Protein AF-A0A0C5E669-F1 (afdb_monomer)

pLDDT: mean 80.04, std 17.08, range [26.83, 98.75]

Structure (mmCIF, N/CA/C/O backbone):
data_AF-A0A0C5E669-F1
#
_entry.id   AF-A0A0C5E669-F1
#
loop_
_atom_site.group_PDB
_atom_site.id
_atom_site.type_symbol
_atom_site.label_atom_id
_atom_site.label_alt_id
_atom_site.label_comp_id
_atom_site.label_asym_id
_atom_site.label_entity_id
_atom_site.label_seq_id
_atom_site.pdbx_PDB_ins_code
_atom_site.Cartn_x
_atom_site.Cartn_y
_atom_site.Cartn_z
_atom_site.occupancy
_atom_site.B_iso_or_equiv
_atom_site.auth_seq_id
_atom_site.auth_comp_id
_atom_site.auth_asym_id
_atom_site.auth_atom_id
_atom_site.pdbx_PDB_model_num
ATOM 1 N N . MET A 1 1 ? -24.760 19.602 0.038 1.00 27.58 1 MET A N 1
ATOM 2 C CA . MET A 1 1 ? -24.684 18.966 -1.291 1.00 27.58 1 MET A CA 1
ATOM 3 C C . MET A 1 1 ? -23.968 17.642 -1.121 1.00 27.58 1 MET A C 1
ATOM 5 O O . MET A 1 1 ? -22.800 17.639 -0.756 1.00 27.58 1 MET A O 1
ATOM 9 N N . THR A 1 2 ? -24.683 16.532 -1.253 1.00 30.62 2 THR A N 1
ATOM 10 C CA . THR A 1 2 ? -24.094 15.204 -1.442 1.00 30.62 2 THR A CA 1
ATOM 11 C C . THR A 1 2 ? -23.519 15.177 -2.854 1.00 30.62 2 THR A C 1
ATOM 13 O O . T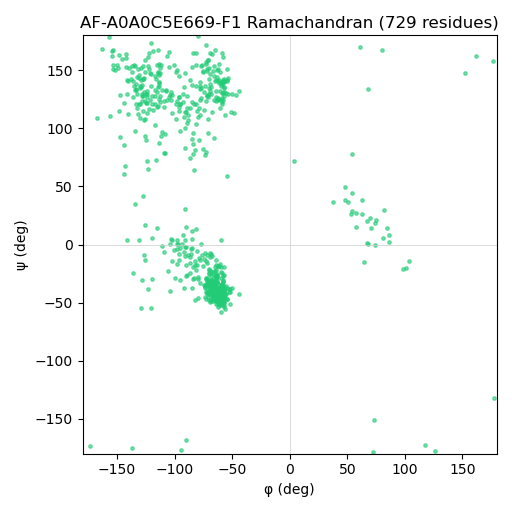HR A 1 2 ? -24.269 15.231 -3.823 1.00 30.62 2 THR A O 1
ATOM 16 N N . TYR A 1 3 ? -22.192 15.196 -2.979 1.00 40.06 3 TYR A N 1
ATOM 17 C CA . TYR A 1 3 ? -21.508 15.023 -4.261 1.00 40.06 3 TYR A CA 1
ATOM 18 C C . TYR A 1 3 ? -21.617 13.551 -4.674 1.00 40.06 3 TYR A C 1
ATOM 20 O O . TYR A 1 3 ? -20.704 12.764 -4.440 1.00 40.06 3 TYR A O 1
ATOM 28 N N . LEU A 1 4 ? -22.768 13.169 -5.225 1.00 45.09 4 LEU A N 1
ATOM 29 C CA . LEU A 1 4 ? -22.830 12.078 -6.187 1.00 45.09 4 LEU A CA 1
ATOM 30 C C . LEU A 1 4 ? -22.506 12.732 -7.528 1.00 45.09 4 LEU A C 1
ATOM 32 O O . LEU A 1 4 ? -23.401 13.262 -8.185 1.00 45.09 4 LEU A O 1
ATOM 36 N N . ASP A 1 5 ? -21.228 12.767 -7.899 1.00 54.16 5 ASP A N 1
ATOM 37 C CA . ASP A 1 5 ? -20.848 13.124 -9.263 1.00 54.16 5 ASP A CA 1
ATOM 38 C C . ASP A 1 5 ? -21.381 12.001 -10.158 1.00 54.16 5 ASP A C 1
ATOM 40 O O . ASP A 1 5 ? -20.784 10.938 -10.306 1.00 54.16 5 ASP A O 1
ATOM 44 N N . GLN A 1 6 ? -22.602 12.170 -10.656 1.00 57.94 6 GLN A N 1
ATOM 45 C CA . GLN A 1 6 ? -23.214 11.239 -11.588 1.00 57.94 6 GLN A CA 1
ATOM 46 C C . GLN A 1 6 ? -22.918 11.720 -12.998 1.00 57.94 6 GLN A C 1
ATOM 48 O O . GLN A 1 6 ? -23.171 12.872 -13.354 1.00 57.94 6 GLN A O 1
ATOM 53 N N . LYS A 1 7 ? -22.414 10.817 -13.830 1.00 59.50 7 LYS A N 1
ATOM 54 C CA . LYS A 1 7 ? -22.277 11.060 -15.256 1.00 59.50 7 LYS A CA 1
ATOM 55 C C . LYS A 1 7 ? -23.563 10.627 -15.944 1.00 59.50 7 LYS A C 1
ATOM 57 O O . LYS A 1 7 ? -23.915 9.450 -15.923 1.00 59.50 7 LYS A O 1
ATOM 62 N N . LEU A 1 8 ? -24.247 11.586 -16.561 1.00 60.38 8 LEU A N 1
ATOM 63 C CA . LEU A 1 8 ? -25.347 11.324 -17.480 1.00 60.38 8 LEU A CA 1
ATOM 64 C C . LEU A 1 8 ? -24.778 11.205 -18.897 1.00 60.38 8 LEU A C 1
ATOM 66 O O . LEU A 1 8 ? -24.263 12.173 -19.456 1.00 60.38 8 LEU A O 1
ATOM 70 N N . SER A 1 9 ? -24.858 10.017 -19.482 1.00 63.44 9 SER A N 1
ATOM 71 C CA . SER A 1 9 ? -24.556 9.778 -20.892 1.00 63.44 9 SER A CA 1
ATOM 72 C C . SER A 1 9 ? -25.857 9.640 -21.667 1.00 63.44 9 SER A C 1
ATOM 74 O O . SER A 1 9 ? -26.689 8.811 -21.322 1.00 63.44 9 SER A O 1
ATOM 76 N N . ILE A 1 10 ? -26.034 10.462 -22.701 1.00 69.19 10 ILE A N 1
ATOM 77 C CA . ILE A 1 10 ? -27.225 10.459 -23.554 1.00 69.19 10 ILE A CA 1
ATOM 78 C C . ILE A 1 10 ? -26.818 9.905 -24.918 1.00 69.19 10 ILE A C 1
ATOM 80 O O . ILE A 1 10 ? -25.976 10.493 -25.595 1.00 69.19 10 ILE A O 1
ATOM 84 N N . SER A 1 11 ? -27.413 8.782 -25.310 1.00 64.88 11 SER A N 1
ATOM 85 C CA . SER A 1 11 ? -27.308 8.226 -26.656 1.00 64.88 11 SER A CA 1
ATOM 86 C C . SER A 1 11 ? -28.548 8.629 -27.443 1.00 64.88 11 SER A C 1
ATOM 88 O O . SER A 1 11 ? -29.651 8.149 -27.180 1.00 64.88 11 SER A O 1
ATOM 90 N N . LEU A 1 12 ? -28.375 9.547 -28.397 1.00 70.50 12 LEU A N 1
ATOM 91 C CA . LEU A 1 12 ? -29.461 9.979 -29.282 1.00 70.50 12 LEU A CA 1
ATOM 92 C C . LEU A 1 12 ? -29.840 8.884 -30.289 1.00 70.50 12 LEU A C 1
ATOM 94 O O . LEU A 1 12 ? -31.008 8.782 -30.648 1.00 70.50 12 LEU A O 1
ATOM 98 N N . GLU A 1 13 ? -28.883 8.047 -30.701 1.00 72.88 13 GLU A N 1
ATOM 99 C CA . GLU A 1 13 ? -29.138 6.909 -31.597 1.00 72.88 13 GLU A CA 1
ATOM 100 C C . GLU A 1 13 ? -29.945 5.807 -30.905 1.00 72.88 13 GLU A C 1
ATOM 102 O O . GLU A 1 13 ? -30.869 5.257 -31.498 1.00 72.88 13 GLU A O 1
ATOM 107 N N . GLU A 1 14 ? -29.657 5.524 -29.632 1.00 75.25 14 GLU A N 1
ATOM 108 C CA . GLU A 1 14 ? -30.363 4.488 -28.865 1.00 75.25 14 GLU A CA 1
ATOM 109 C C . GLU A 1 14 ? -31.585 5.032 -28.107 1.00 75.25 14 GLU A C 1
ATOM 111 O O . GLU A 1 14 ? -32.286 4.271 -27.444 1.00 75.25 14 GLU A O 1
ATOM 116 N N . SER A 1 15 ? -31.852 6.345 -28.182 1.00 81.12 15 SER A N 1
ATOM 117 C CA . SER A 1 15 ? -32.866 7.035 -27.364 1.00 81.12 15 SER A CA 1
ATOM 118 C C . SER A 1 15 ? -32.766 6.679 -25.873 1.00 81.12 15 SER A C 1
ATOM 120 O O . SER A 1 15 ? -33.774 6.514 -25.182 1.00 81.12 15 SER A O 1
ATOM 122 N N . ALA A 1 16 ? -31.535 6.548 -25.379 1.00 73.44 16 ALA A N 1
ATOM 123 C CA . ALA A 1 16 ? -31.233 6.064 -24.041 1.00 73.44 16 ALA A CA 1
ATOM 124 C C . ALA A 1 16 ? -30.435 7.100 -23.246 1.00 73.44 16 ALA A C 1
ATOM 126 O O . ALA A 1 16 ? -29.616 7.845 -23.788 1.00 73.44 16 ALA A O 1
ATOM 127 N N . ALA A 1 17 ? -30.663 7.123 -21.936 1.00 65.19 17 ALA A N 1
ATOM 128 C CA . ALA A 1 17 ? -29.872 7.894 -20.995 1.00 65.19 17 ALA A CA 1
ATOM 129 C C . ALA A 1 17 ? -29.349 6.962 -19.899 1.00 65.19 17 ALA A C 1
ATOM 131 O O . ALA A 1 17 ? -30.129 6.293 -19.222 1.00 65.19 17 ALA A O 1
ATOM 132 N N . THR A 1 18 ? -28.032 6.932 -19.725 1.00 63.41 18 THR A N 1
ATOM 133 C CA . THR A 1 18 ? -27.350 6.128 -18.710 1.00 63.41 18 THR A CA 1
ATOM 134 C C . THR A 1 18 ? -26.799 7.054 -17.642 1.00 63.41 18 THR A C 1
ATOM 136 O O . THR A 1 18 ? -26.023 7.960 -17.941 1.00 63.41 18 THR A O 1
ATOM 139 N N . LEU A 1 19 ? -27.196 6.821 -16.395 1.00 66.25 19 LEU A N 1
ATOM 140 C CA . LEU A 1 19 ? -26.669 7.508 -15.225 1.00 66.25 19 LEU A CA 1
ATOM 141 C C . LEU A 1 19 ? -25.686 6.569 -14.524 1.00 66.25 19 LEU A C 1
ATOM 143 O O . LEU A 1 19 ? -26.090 5.523 -14.019 1.00 66.25 19 LEU A O 1
ATOM 147 N N . SER A 1 20 ? -24.402 6.915 -14.509 1.00 67.88 20 SER A N 1
ATOM 148 C CA . SER A 1 20 ? -23.365 6.127 -13.836 1.00 67.88 20 SER A CA 1
ATOM 149 C C . SER A 1 20 ? -22.668 6.953 -12.765 1.00 67.88 20 SER A C 1
ATOM 151 O O . SER A 1 20 ? -22.468 8.154 -12.945 1.00 67.88 20 SER A O 1
ATOM 153 N N . ALA A 1 21 ? -22.244 6.313 -11.680 1.00 74.56 21 ALA A N 1
ATOM 154 C CA . ALA A 1 21 ? -21.338 6.941 -10.727 1.00 74.56 21 ALA A CA 1
ATOM 155 C C . ALA A 1 21 ? -20.021 7.336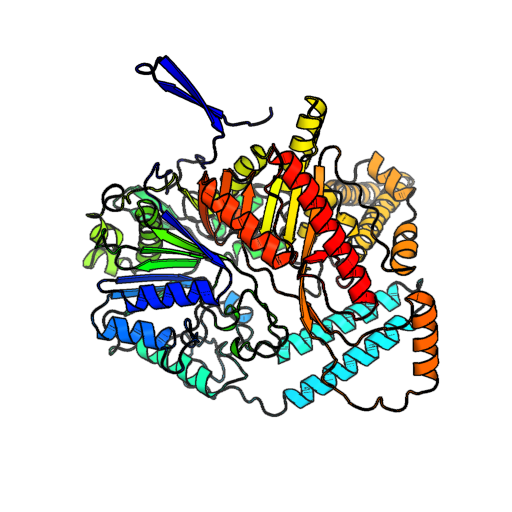 -11.423 1.00 74.56 21 ALA A C 1
ATOM 157 O O . ALA A 1 21 ? -19.485 6.570 -12.231 1.00 74.56 21 ALA A O 1
ATOM 158 N N . ASP A 1 22 ? -19.520 8.538 -11.145 1.00 85.06 22 ASP A N 1
ATOM 159 C CA . ASP A 1 22 ? -18.197 8.967 -11.582 1.00 85.06 22 ASP A CA 1
ATOM 160 C C . ASP A 1 22 ? -17.140 8.382 -10.642 1.00 85.06 22 ASP A C 1
ATOM 162 O O . ASP A 1 22 ? -17.043 8.746 -9.469 1.00 85.06 22 ASP A O 1
ATOM 166 N N . TRP A 1 23 ? -16.370 7.431 -11.165 1.00 89.50 23 TRP A N 1
ATOM 167 C CA . TRP A 1 23 ? -15.321 6.724 -10.426 1.00 89.50 23 TRP A CA 1
ATOM 168 C C . TRP A 1 23 ? -13.924 7.288 -10.676 1.00 89.50 23 TRP A C 1
ATOM 170 O O . TRP A 1 23 ? -12.991 6.979 -9.939 1.00 89.50 23 TRP A O 1
ATOM 180 N N . PHE A 1 24 ? -13.763 8.076 -11.737 1.00 92.44 24 PHE A N 1
ATOM 181 C CA . PHE A 1 24 ? -12.458 8.508 -12.214 1.00 92.44 24 PHE A CA 1
ATOM 182 C C . PHE A 1 24 ? -12.111 9.904 -11.718 1.00 92.44 24 PHE A C 1
ATOM 184 O O . PHE A 1 24 ? -12.982 10.743 -11.501 1.00 92.44 24 PHE A O 1
ATOM 191 N N . ALA A 1 25 ? -10.820 10.155 -11.543 1.00 92.75 25 ALA A N 1
ATOM 192 C CA . ALA A 1 25 ? -10.314 11.469 -11.193 1.00 92.75 25 ALA A CA 1
ATOM 193 C C . ALA A 1 25 ? -10.279 12.384 -12.422 1.00 92.75 25 ALA A C 1
ATOM 195 O O . ALA A 1 25 ? -9.809 11.977 -13.489 1.00 92.75 25 ALA A O 1
ATOM 196 N N . HIS A 1 26 ? -10.716 13.633 -12.247 1.00 88.06 26 HIS A N 1
ATOM 197 C CA . HIS A 1 26 ? -10.706 14.674 -13.287 1.00 88.06 26 HIS A CA 1
ATOM 198 C C . HIS A 1 26 ? -10.003 15.958 -12.836 1.00 88.06 26 HIS A C 1
ATOM 200 O O . HIS A 1 26 ? -9.783 16.860 -13.653 1.00 88.06 26 HIS A O 1
ATOM 206 N N . LYS A 1 27 ? -9.652 16.075 -11.548 1.00 80.25 27 LYS A N 1
ATOM 207 C CA . LYS A 1 27 ? -9.085 17.294 -10.969 1.00 80.25 27 LYS A CA 1
ATOM 208 C C . LYS A 1 27 ? -7.805 17.696 -11.699 1.00 80.25 27 LYS A C 1
ATOM 210 O O . LYS A 1 27 ? -6.887 16.901 -11.879 1.00 80.25 27 LYS A O 1
ATOM 215 N N . ASN A 1 28 ? -7.756 18.971 -12.087 1.00 74.25 28 ASN A N 1
ATOM 216 C CA . ASN A 1 28 ? -6.617 19.622 -12.739 1.00 74.25 28 ASN A CA 1
ATOM 217 C C . ASN A 1 28 ? -6.148 18.977 -14.057 1.00 74.25 28 ASN A C 1
ATOM 219 O O . ASN A 1 28 ? -4.988 19.155 -14.416 1.00 74.25 28 ASN A O 1
ATOM 223 N N . ASN A 1 29 ? -7.038 18.295 -14.793 1.00 73.12 29 ASN A N 1
ATOM 224 C CA . ASN A 1 29 ? -6.722 17.606 -16.051 1.00 73.12 29 ASN A CA 1
ATOM 225 C C . ASN A 1 29 ? -5.545 16.620 -15.878 1.00 73.12 29 ASN A C 1
ATOM 227 O O . ASN A 1 29 ? -4.402 16.945 -16.220 1.00 73.12 29 ASN A O 1
ATOM 231 N N . PRO A 1 30 ? -5.807 15.441 -15.290 1.00 79.38 30 PRO A N 1
ATOM 232 C CA . PRO A 1 30 ? -4.759 14.532 -14.853 1.00 79.38 30 PRO A CA 1
ATOM 233 C C . PRO A 1 30 ? -3.875 14.080 -16.014 1.00 79.38 30 PRO A C 1
ATOM 235 O O . PRO A 1 30 ? -4.339 13.907 -17.141 1.00 79.38 30 PRO A O 1
ATOM 238 N N . LEU A 1 31 ? -2.597 13.821 -15.723 1.00 79.50 31 LEU A N 1
ATOM 239 C CA . LEU A 1 31 ? -1.640 13.387 -16.750 1.00 79.50 31 LEU A CA 1
ATOM 240 C C . LEU A 1 31 ? -2.003 12.036 -17.359 1.00 79.50 31 LEU A C 1
ATOM 242 O O . LEU A 1 31 ? -1.658 11.748 -18.502 1.00 79.50 31 LEU A O 1
ATOM 246 N N . SER A 1 32 ? -2.699 11.214 -16.584 1.00 89.81 32 SER A N 1
ATOM 247 C CA . SER A 1 32 ? -3.211 9.916 -16.990 1.00 89.81 32 SER A CA 1
ATOM 248 C C . SER A 1 32 ? -4.740 9.989 -17.069 1.00 89.81 32 SER A C 1
ATOM 250 O O . SER A 1 32 ? -5.422 9.894 -16.042 1.00 89.81 32 SER A O 1
ATOM 252 N N . PRO A 1 33 ? -5.310 10.205 -18.269 1.00 90.88 33 PRO A N 1
ATOM 253 C CA . PRO A 1 33 ? -6.755 10.184 -18.445 1.00 90.88 33 PRO A CA 1
ATOM 254 C C . PRO A 1 33 ? -7.292 8.747 -18.320 1.00 90.88 33 PRO A C 1
ATOM 256 O O . PRO A 1 33 ? -6.547 7.790 -18.556 1.00 90.88 33 PRO A O 1
ATOM 259 N N . PRO A 1 34 ? -8.590 8.561 -18.022 1.00 92.38 34 PRO A N 1
ATOM 260 C CA . PRO A 1 34 ? -9.199 7.236 -18.025 1.00 92.38 34 PRO A CA 1
ATOM 261 C C . PRO A 1 34 ? -9.046 6.537 -19.380 1.00 92.38 34 PRO A C 1
ATOM 263 O O . PRO A 1 34 ? -9.344 7.097 -20.439 1.00 92.38 34 PRO A O 1
ATOM 266 N N . ARG A 1 35 ? -8.600 5.283 -19.348 1.00 93.12 35 ARG A N 1
ATOM 267 C CA . ARG A 1 35 ? -8.530 4.377 -20.494 1.00 93.12 35 ARG A CA 1
ATOM 268 C C . ARG A 1 35 ? -9.842 3.598 -20.563 1.00 93.12 35 ARG A C 1
ATOM 270 O O . ARG A 1 35 ? -10.102 2.820 -19.651 1.00 93.12 35 ARG A O 1
ATOM 277 N N . PRO A 1 36 ? -10.678 3.789 -21.599 1.00 88.38 36 PRO A N 1
ATOM 278 C CA . PRO A 1 36 ? -12.080 3.371 -21.554 1.00 88.38 36 PRO A CA 1
ATOM 279 C C . PRO A 1 36 ? -12.312 1.864 -21.714 1.00 88.38 36 PRO A C 1
ATOM 281 O O . PRO A 1 36 ? -13.397 1.404 -21.389 1.00 88.38 36 PRO A O 1
ATOM 284 N N . ALA A 1 37 ? -11.350 1.096 -22.234 1.00 89.94 37 ALA A N 1
ATOM 285 C CA . ALA A 1 37 ? -11.518 -0.339 -22.463 1.00 89.94 37 ALA A CA 1
ATOM 286 C C . ALA A 1 37 ? -10.174 -1.054 -22.659 1.00 89.94 37 ALA A C 1
ATOM 288 O O . ALA A 1 37 ? -9.144 -0.414 -22.894 1.00 89.94 37 ALA A O 1
ATOM 289 N N . GLY A 1 38 ? -10.219 -2.389 -22.622 1.00 93.12 38 GLY A N 1
ATOM 290 C CA . GLY A 1 38 ? -9.109 -3.267 -23.003 1.00 93.12 38 GLY A CA 1
ATOM 291 C C . GLY A 1 38 ? -7.967 -3.327 -21.992 1.00 93.12 38 GLY A C 1
ATOM 292 O O . GLY A 1 38 ? -6.860 -3.721 -22.359 1.00 93.12 38 GLY A O 1
ATOM 293 N N . ASN A 1 39 ? -8.218 -2.918 -20.742 1.00 96.94 39 ASN A N 1
ATOM 294 C CA . ASN A 1 39 ? -7.296 -3.121 -19.629 1.00 96.94 39 ASN A CA 1
ATOM 295 C C . ASN A 1 39 ? -7.652 -4.425 -18.915 1.00 96.94 39 ASN A C 1
ATOM 297 O O . ASN A 1 39 ? -8.778 -4.599 -18.450 1.00 96.94 39 ASN A O 1
ATOM 301 N N . VAL A 1 40 ? -6.686 -5.333 -18.827 1.00 96.88 40 VAL A N 1
ATOM 302 C CA . VAL A 1 40 ? -6.827 -6.623 -18.149 1.00 96.88 40 VAL A CA 1
ATOM 303 C C . VAL A 1 40 ? -5.883 -6.627 -16.966 1.00 96.88 40 VAL A C 1
ATOM 305 O O . VAL A 1 40 ? -4.704 -6.295 -17.104 1.00 96.88 40 VAL A O 1
ATOM 308 N N . VAL A 1 41 ? -6.398 -7.011 -15.805 1.00 97.19 41 VAL A N 1
ATOM 309 C CA . VAL A 1 41 ? -5.620 -7.060 -14.573 1.00 97.19 41 VAL A CA 1
ATOM 310 C C . VAL A 1 41 ? -5.702 -8.433 -13.929 1.00 97.19 41 VAL A C 1
ATOM 312 O O . VAL A 1 41 ? -6.700 -9.136 -14.053 1.00 97.19 41 VAL A O 1
ATOM 315 N N . THR A 1 42 ? -4.634 -8.831 -13.248 1.00 97.62 42 THR A N 1
ATOM 316 C CA . THR A 1 42 ? -4.580 -10.065 -12.459 1.00 97.62 42 THR A CA 1
ATOM 317 C C . THR A 1 42 ? -4.178 -9.721 -11.024 1.00 97.62 42 THR A C 1
ATOM 319 O O . THR A 1 42 ? -3.048 -9.263 -10.821 1.00 97.62 42 THR A O 1
ATOM 322 N N . PRO A 1 43 ? -5.081 -9.913 -10.043 1.00 98.12 43 PRO A N 1
ATOM 323 C CA . PRO A 1 43 ? -4.783 -9.833 -8.612 1.00 98.12 43 PRO A CA 1
ATOM 324 C C . PRO A 1 43 ? -3.650 -10.770 -8.188 1.00 98.12 43 PRO A C 1
ATOM 326 O O . PRO A 1 43 ? -3.697 -11.961 -8.489 1.00 98.12 43 PRO A O 1
ATOM 329 N N . LEU A 1 44 ? -2.662 -10.249 -7.459 1.00 98.50 44 LEU A N 1
ATOM 330 C CA . LEU A 1 44 ? -1.548 -11.015 -6.893 1.00 98.50 44 LEU A CA 1
ATOM 331 C C . LEU A 1 44 ? -1.500 -10.765 -5.383 1.00 98.50 44 LEU A C 1
ATOM 333 O O . LEU A 1 44 ? -1.381 -9.611 -4.958 1.00 98.50 44 LEU A O 1
ATOM 337 N N . VAL A 1 45 ? -1.610 -11.831 -4.585 1.00 97.88 45 VAL A N 1
ATOM 338 C CA . VAL A 1 45 ? -1.612 -11.741 -3.116 1.00 97.88 45 VAL A CA 1
ATOM 339 C C . VAL A 1 45 ? -0.294 -12.263 -2.566 1.00 97.88 45 VAL A C 1
ATOM 341 O O . VAL A 1 45 ? 0.129 -13.361 -2.924 1.00 97.88 45 VAL A O 1
ATOM 344 N N . CYS A 1 46 ? 0.300 -11.501 -1.648 1.00 96.50 46 CYS A N 1
ATOM 345 C CA . CYS A 1 46 ? 1.597 -11.774 -1.037 1.00 96.50 46 CYS A CA 1
ATOM 346 C C . CYS A 1 46 ? 2.764 -11.821 -2.037 1.00 96.50 46 CYS A C 1
ATOM 348 O O . CYS A 1 46 ? 2.607 -11.811 -3.266 1.00 96.50 46 CYS A O 1
ATOM 350 N N . GLY A 1 47 ? 3.974 -11.859 -1.479 1.00 95.31 47 GLY A N 1
ATOM 351 C CA . GLY A 1 47 ? 5.200 -11.797 -2.260 1.00 95.31 47 GLY A CA 1
ATOM 352 C C . GLY A 1 47 ? 5.426 -13.030 -3.129 1.00 95.31 47 GLY A C 1
ATOM 353 O O . GLY A 1 47 ? 5.988 -12.889 -4.207 1.00 95.31 47 GLY A O 1
ATOM 354 N N . GLU A 1 48 ? 4.966 -14.216 -2.726 1.00 95.56 48 GLU A N 1
ATOM 355 C CA . GLU A 1 48 ? 5.119 -15.441 -3.518 1.00 95.56 48 GLU A CA 1
ATOM 356 C C . GLU A 1 48 ? 4.507 -15.290 -4.916 1.00 95.56 48 GLU A C 1
ATOM 358 O O . GLU A 1 48 ? 5.206 -15.457 -5.915 1.00 95.56 48 GLU A O 1
ATOM 363 N N . GLU A 1 49 ? 3.235 -14.898 -5.013 1.00 97.25 49 GLU A N 1
ATOM 364 C CA . GLU A 1 49 ? 2.570 -14.731 -6.309 1.00 97.25 49 GLU A CA 1
ATOM 365 C C . GLU A 1 49 ? 3.088 -13.511 -7.062 1.00 97.25 49 GLU A C 1
ATOM 367 O O . GLU A 1 49 ? 3.376 -13.590 -8.262 1.00 97.25 49 GLU A O 1
ATOM 372 N N . ALA A 1 50 ? 3.218 -12.379 -6.360 1.00 98.12 50 ALA A N 1
ATOM 373 C CA . ALA A 1 50 ? 3.639 -11.126 -6.966 1.00 98.12 50 ALA A CA 1
ATOM 374 C C . ALA A 1 50 ? 5.046 -11.244 -7.559 1.00 98.12 50 ALA A C 1
ATOM 376 O O . ALA A 1 50 ? 5.263 -10.950 -8.738 1.00 98.12 50 ALA A O 1
ATOM 377 N N . PHE A 1 51 ? 6.001 -11.728 -6.769 1.00 97.81 51 PHE A N 1
ATOM 378 C CA . PHE A 1 51 ? 7.382 -11.855 -7.199 1.00 97.81 51 PHE A CA 1
ATOM 379 C C . PHE A 1 51 ? 7.589 -12.996 -8.185 1.00 97.81 51 PHE A C 1
ATOM 381 O O . PHE A 1 51 ? 8.350 -12.805 -9.133 1.00 97.81 51 PHE A O 1
ATOM 388 N N . LYS A 1 52 ? 6.880 -14.127 -8.063 1.00 97.25 52 LYS A N 1
ATOM 389 C CA . LYS A 1 52 ? 6.933 -15.178 -9.089 1.00 97.25 52 LYS A CA 1
ATOM 390 C C . LYS A 1 52 ? 6.478 -14.649 -10.446 1.00 97.25 52 LYS A C 1
ATOM 392 O O . LYS A 1 52 ? 7.160 -14.860 -11.448 1.00 97.25 52 LYS A O 1
ATOM 397 N N . LYS A 1 53 ? 5.372 -13.899 -10.484 1.00 98.44 53 LYS A N 1
ATOM 398 C CA . LYS A 1 53 ? 4.872 -13.300 -11.726 1.00 98.44 53 LYS A CA 1
ATOM 399 C C . LYS A 1 53 ? 5.850 -12.267 -12.295 1.00 98.44 53 LYS A C 1
ATOM 401 O O . LYS A 1 53 ? 6.074 -12.252 -13.504 1.00 98.44 53 LYS A O 1
ATOM 406 N N . VAL A 1 54 ? 6.470 -11.447 -11.442 1.00 98.44 54 VAL A N 1
ATOM 407 C CA . VAL A 1 54 ? 7.540 -10.516 -11.842 1.00 98.44 54 VAL A CA 1
ATOM 408 C C . VAL A 1 54 ? 8.750 -11.266 -12.411 1.00 98.44 54 VAL A C 1
ATOM 410 O O . VAL A 1 54 ? 9.248 -10.883 -13.469 1.00 98.44 54 VAL A O 1
ATOM 413 N N . TYR A 1 55 ? 9.196 -12.345 -11.760 1.00 98.38 55 TYR A N 1
ATOM 414 C CA . TYR A 1 55 ? 10.304 -13.184 -12.222 1.00 98.38 55 TYR A CA 1
ATOM 415 C C . TYR A 1 55 ? 10.027 -13.748 -13.615 1.00 98.38 55 TYR A C 1
ATOM 417 O O . TYR A 1 55 ? 10.847 -13.578 -14.515 1.00 98.38 55 TYR A O 1
ATOM 425 N N . ASP A 1 56 ? 8.849 -14.344 -13.815 1.00 98.00 56 ASP A N 1
ATOM 426 C CA . ASP A 1 56 ? 8.453 -14.930 -15.097 1.00 98.00 56 ASP A CA 1
ATOM 427 C C . ASP A 1 56 ? 8.407 -13.873 -16.209 1.00 98.00 56 ASP A C 1
ATOM 429 O O . ASP A 1 56 ? 8.904 -14.105 -17.313 1.00 98.00 56 ASP A O 1
ATOM 433 N N . CYS A 1 57 ? 7.876 -12.682 -15.914 1.00 98.06 57 CYS A N 1
ATOM 434 C CA . CYS A 1 57 ? 7.849 -11.569 -16.862 1.00 98.06 57 CYS A CA 1
ATOM 435 C C . CYS A 1 57 ? 9.256 -11.063 -17.215 1.00 98.06 57 CYS A C 1
ATOM 437 O O . CYS A 1 57 ? 9.544 -10.853 -18.393 1.00 98.06 57 CYS A O 1
ATOM 439 N N . ILE A 1 58 ? 10.148 -10.892 -16.233 1.00 98.44 58 ILE A N 1
ATOM 440 C CA . ILE A 1 58 ? 11.535 -10.465 -16.477 1.00 98.44 58 ILE A CA 1
ATOM 441 C C . ILE A 1 58 ? 12.298 -11.537 -17.264 1.00 98.44 58 ILE A C 1
ATOM 443 O O . ILE A 1 58 ? 13.017 -11.220 -18.214 1.00 98.44 58 ILE A O 1
ATOM 447 N N . MET A 1 59 ? 12.125 -12.809 -16.905 1.00 97.75 59 MET A N 1
ATOM 448 C CA . MET A 1 59 ? 12.773 -13.921 -17.592 1.00 97.75 59 MET A CA 1
ATOM 449 C C . MET A 1 59 ? 12.339 -13.992 -19.062 1.00 97.75 59 MET A C 1
ATOM 451 O O . MET A 1 59 ? 13.184 -14.155 -19.946 1.00 97.75 59 MET A O 1
ATOM 455 N N . ALA A 1 60 ? 11.050 -13.777 -19.339 1.00 97.88 60 ALA A N 1
ATOM 456 C CA . ALA A 1 60 ? 10.491 -13.754 -20.689 1.00 97.88 60 ALA A CA 1
ATOM 457 C C . ALA A 1 60 ? 10.823 -12.484 -21.500 1.00 97.88 60 ALA A C 1
ATOM 459 O O . ALA A 1 60 ? 10.603 -12.478 -22.711 1.00 97.88 60 ALA A O 1
ATOM 460 N N . ALA A 1 61 ? 11.353 -11.426 -20.874 1.00 98.44 61 ALA A N 1
ATOM 461 C CA . ALA A 1 61 ? 11.637 -10.157 -21.541 1.00 98.44 61 ALA A CA 1
ATOM 462 C C . ALA A 1 61 ? 12.629 -10.321 -22.703 1.00 98.44 61 ALA A C 1
ATOM 464 O O . ALA A 1 61 ? 13.628 -11.038 -22.601 1.00 98.44 61 ALA A O 1
ATOM 465 N N . THR A 1 62 ? 12.386 -9.623 -23.807 1.00 98.00 62 THR A N 1
ATOM 466 C CA . THR A 1 62 ? 13.203 -9.710 -25.028 1.00 98.00 62 THR A CA 1
ATOM 467 C C . THR A 1 62 ? 13.728 -8.367 -25.517 1.00 98.00 62 THR A C 1
ATOM 469 O O . THR A 1 62 ? 14.604 -8.344 -26.381 1.00 98.00 62 THR A O 1
ATOM 472 N N . LYS A 1 63 ? 13.203 -7.253 -25.001 1.00 97.38 63 LYS A N 1
ATOM 473 C CA . LYS A 1 63 ? 13.507 -5.896 -25.466 1.00 97.38 63 LYS A CA 1
ATOM 474 C C . LYS A 1 63 ? 13.890 -4.969 -24.328 1.00 97.38 63 LYS A C 1
ATOM 476 O O . LYS A 1 63 ? 14.956 -4.363 -24.394 1.00 97.38 63 LYS A O 1
ATOM 481 N N . SER A 1 64 ? 13.051 -4.847 -23.302 1.00 98.44 64 SER A N 1
ATOM 482 C CA . SER A 1 64 ? 13.297 -3.882 -22.231 1.00 98.44 64 SER A CA 1
ATOM 483 C C . SER A 1 64 ? 12.671 -4.258 -20.896 1.00 98.44 64 SER A C 1
ATOM 485 O O . SER A 1 64 ? 11.608 -4.869 -20.848 1.00 98.44 64 SER A O 1
ATOM 487 N N . ILE A 1 65 ? 13.300 -3.809 -19.815 1.00 98.75 65 ILE A N 1
ATOM 488 C CA . ILE A 1 65 ? 12.822 -3.908 -18.436 1.00 98.75 65 ILE A CA 1
ATOM 489 C C . ILE A 1 65 ? 12.990 -2.528 -17.799 1.00 98.75 65 ILE A C 1
ATOM 491 O O . ILE A 1 65 ? 14.114 -2.052 -17.668 1.00 98.75 65 ILE A O 1
ATOM 495 N N . ASP A 1 66 ? 11.894 -1.895 -17.395 1.00 98.50 66 ASP A N 1
ATOM 496 C CA . ASP A 1 66 ? 11.883 -0.566 -16.782 1.00 98.50 66 ASP A CA 1
ATOM 497 C C . ASP A 1 66 ? 11.225 -0.638 -15.398 1.00 98.50 66 ASP A C 1
ATOM 499 O O . ASP A 1 66 ? 10.049 -0.981 -15.274 1.00 98.50 66 ASP A O 1
ATOM 503 N N . LEU A 1 67 ? 11.989 -0.338 -14.349 1.00 97.62 67 LEU A N 1
ATOM 504 C CA . LEU A 1 67 ? 11.627 -0.616 -12.960 1.00 97.62 67 LEU A CA 1
ATOM 505 C C . LEU A 1 67 ? 11.733 0.646 -12.102 1.00 97.62 67 LEU A C 1
ATOM 507 O O . LEU A 1 67 ? 12.781 1.292 -12.061 1.00 97.62 67 LEU A O 1
ATOM 511 N N . ILE A 1 68 ? 10.659 0.961 -11.378 1.00 96.06 68 ILE A N 1
ATOM 512 C CA . ILE A 1 68 ? 10.625 1.955 -10.302 1.00 96.06 68 ILE A CA 1
ATOM 513 C C . ILE A 1 68 ? 10.293 1.244 -8.995 1.00 96.06 68 ILE A C 1
ATOM 515 O O . ILE A 1 68 ? 9.346 0.466 -8.936 1.00 96.06 68 ILE A O 1
ATOM 519 N N . SER A 1 69 ? 11.042 1.532 -7.935 1.00 93.94 69 SER A N 1
ATOM 520 C CA . SER A 1 69 ? 10.720 1.053 -6.589 1.00 93.94 69 SER A CA 1
ATOM 521 C C . SER A 1 69 ? 11.222 2.034 -5.534 1.00 93.94 69 SER A C 1
ATOM 523 O O . SER A 1 69 ? 12.189 2.766 -5.763 1.00 93.94 69 SER A O 1
ATOM 525 N N . TRP A 1 70 ? 10.582 2.035 -4.364 1.00 89.69 70 TRP A N 1
ATOM 526 C CA . TRP A 1 70 ? 11.116 2.730 -3.194 1.00 89.69 70 TRP A CA 1
ATOM 527 C C . TRP A 1 70 ? 12.318 1.977 -2.632 1.00 89.69 70 TRP A C 1
ATOM 529 O O . TRP A 1 70 ? 13.348 2.593 -2.405 1.00 89.69 70 TRP A O 1
ATOM 539 N N . GLY A 1 71 ? 12.210 0.653 -2.477 1.00 86.44 71 GLY A N 1
ATOM 540 C CA . GLY A 1 71 ? 13.289 -0.209 -1.991 1.00 86.44 71 GLY A CA 1
ATOM 541 C C . GLY A 1 71 ? 13.791 -1.185 -3.055 1.00 86.44 71 GLY A C 1
ATOM 542 O O . GLY A 1 71 ? 12.980 -1.764 -3.784 1.00 86.44 71 GLY A O 1
ATOM 543 N N . PHE A 1 72 ? 15.106 -1.398 -3.126 1.00 88.88 72 PHE A N 1
ATOM 544 C CA . PHE A 1 72 ? 15.725 -2.368 -4.034 1.00 88.88 72 PHE A CA 1
ATOM 545 C C . PHE A 1 72 ? 16.814 -3.188 -3.347 1.00 88.88 72 PHE A C 1
ATOM 547 O O . PHE A 1 72 ? 17.762 -2.641 -2.782 1.00 88.88 72 PHE A O 1
ATOM 554 N N . ASP A 1 73 ? 16.681 -4.504 -3.462 1.00 88.06 73 ASP A N 1
ATOM 555 C CA . ASP A 1 73 ? 17.626 -5.495 -2.976 1.00 88.06 73 ASP A CA 1
ATOM 556 C C . ASP A 1 73 ? 18.031 -6.447 -4.112 1.00 88.06 73 ASP A C 1
ATOM 558 O O . ASP A 1 73 ? 17.230 -7.296 -4.515 1.00 88.06 73 ASP A O 1
ATOM 562 N N . PRO A 1 74 ? 19.266 -6.358 -4.637 1.00 88.88 74 PRO A N 1
ATOM 563 C CA . PRO A 1 74 ? 19.723 -7.266 -5.685 1.00 88.88 74 PRO A CA 1
ATOM 564 C C . PRO A 1 74 ? 19.800 -8.729 -5.218 1.00 88.88 74 PRO A C 1
ATOM 566 O O . PRO A 1 74 ? 19.736 -9.625 -6.056 1.00 88.88 74 PRO A O 1
ATOM 569 N N . GLY A 1 75 ? 19.898 -8.999 -3.912 1.00 86.31 75 GLY A N 1
ATOM 570 C CA . GLY A 1 75 ? 19.891 -10.360 -3.368 1.00 86.31 75 GLY A CA 1
ATOM 571 C C . GLY A 1 75 ? 18.493 -10.976 -3.229 1.00 86.31 75 GLY A C 1
ATOM 572 O O . GLY A 1 75 ? 18.378 -12.159 -2.908 1.00 86.31 75 GLY A O 1
ATOM 573 N N . LEU A 1 76 ? 17.416 -10.222 -3.495 1.00 89.06 76 LEU A N 1
ATOM 574 C CA . LEU A 1 76 ? 16.047 -10.743 -3.445 1.00 89.06 76 LEU A CA 1
ATOM 575 C C . LEU A 1 76 ? 15.878 -11.922 -4.413 1.00 89.06 76 LEU A C 1
ATOM 577 O O . LEU A 1 76 ? 16.007 -11.772 -5.626 1.00 89.06 76 LEU A O 1
ATOM 581 N N . ARG A 1 77 ? 15.494 -13.088 -3.889 1.00 91.19 77 ARG A N 1
ATOM 582 C CA . ARG A 1 77 ? 14.980 -14.201 -4.698 1.00 91.19 77 ARG A CA 1
ATOM 583 C C . ARG A 1 77 ? 13.478 -14.054 -4.871 1.00 91.19 77 ARG A C 1
ATOM 585 O O . ARG A 1 77 ? 12.726 -14.252 -3.915 1.00 91.19 77 ARG A O 1
ATOM 592 N N . LEU A 1 78 ? 13.089 -13.682 -6.088 1.00 94.12 78 LEU A N 1
ATOM 593 C CA . LEU A 1 78 ? 11.696 -13.488 -6.479 1.00 94.12 78 LEU A CA 1
ATOM 594 C C . LEU A 1 78 ? 10.935 -14.820 -6.529 1.00 94.12 78 LEU A C 1
ATOM 596 O O . LEU A 1 78 ? 9.869 -14.953 -5.938 1.00 94.12 78 LEU A O 1
ATOM 600 N N . ASP A 1 79 ? 11.521 -15.811 -7.202 1.00 93.50 79 ASP A N 1
ATOM 601 C CA . ASP A 1 79 ? 11.039 -17.187 -7.236 1.00 93.50 79 ASP A CA 1
ATOM 602 C C . ASP A 1 79 ? 11.886 -18.052 -6.299 1.00 93.50 79 ASP A C 1
ATOM 604 O O . ASP A 1 79 ? 13.118 -18.031 -6.353 1.00 93.50 79 ASP A O 1
ATOM 608 N N . ARG A 1 80 ? 11.210 -18.797 -5.426 1.00 90.06 80 ARG A N 1
ATOM 609 C CA . ARG A 1 80 ? 11.826 -19.686 -4.432 1.00 90.06 80 ARG A CA 1
ATOM 610 C C . ARG A 1 80 ? 11.423 -21.145 -4.604 1.00 90.06 80 ARG A C 1
ATOM 612 O O . ARG A 1 80 ? 11.808 -21.974 -3.787 1.00 90.06 80 ARG A O 1
ATOM 619 N N . SER A 1 81 ? 10.684 -21.461 -5.667 1.00 85.38 81 SER A N 1
ATOM 620 C CA . SER A 1 81 ? 10.274 -22.832 -5.983 1.00 85.38 81 SER A CA 1
ATOM 621 C C . SER A 1 81 ? 11.438 -23.717 -6.448 1.00 85.38 81 SER A C 1
ATOM 623 O O . SER A 1 81 ? 11.359 -24.938 -6.335 1.00 85.38 81 SER A O 1
ATOM 625 N N . SER A 1 82 ? 12.536 -23.116 -6.925 1.00 85.00 82 SER A N 1
ATOM 626 C CA . SER A 1 82 ? 13.760 -23.810 -7.333 1.00 85.00 82 SER A CA 1
ATOM 627 C C . SER A 1 82 ? 15.004 -23.169 -6.717 1.00 85.00 82 SER A C 1
ATOM 629 O O . SER A 1 82 ? 15.112 -21.945 -6.616 1.00 85.00 82 SER A O 1
ATOM 631 N N . SER A 1 83 ? 15.986 -23.997 -6.347 1.00 80.62 83 SER A N 1
ATOM 632 C CA . SER A 1 83 ? 17.317 -23.537 -5.924 1.00 80.62 83 SER A CA 1
ATOM 633 C C . SER A 1 83 ? 18.076 -22.810 -7.036 1.00 80.62 83 SER A C 1
ATOM 635 O O . SER A 1 83 ? 18.929 -21.969 -6.742 1.00 80.62 83 SER A O 1
ATOM 637 N N . ASP A 1 84 ? 17.738 -23.113 -8.290 1.00 86.88 84 ASP A N 1
ATOM 638 C CA . ASP A 1 84 ? 18.408 -22.594 -9.485 1.00 86.88 84 ASP A CA 1
ATOM 639 C C . ASP A 1 84 ? 17.854 -21.230 -9.926 1.00 86.88 84 ASP A C 1
ATOM 641 O O . ASP A 1 84 ? 18.422 -20.589 -10.811 1.00 86.88 84 ASP A O 1
ATOM 645 N N . SER A 1 85 ? 16.756 -20.762 -9.319 1.00 91.44 85 SER A N 1
ATOM 646 C CA . SER A 1 85 ? 16.177 -19.456 -9.635 1.00 91.44 85 SER A CA 1
ATOM 647 C C . SER A 1 85 ? 17.149 -18.336 -9.259 1.00 91.44 85 SER A C 1
ATOM 649 O O . SER A 1 85 ? 17.635 -18.265 -8.126 1.00 91.44 85 SER A O 1
ATOM 651 N N . LEU A 1 86 ? 17.431 -17.449 -10.215 1.00 94.06 86 LEU A N 1
ATOM 652 C CA . LEU A 1 86 ? 18.363 -16.334 -10.038 1.00 94.06 86 LEU A CA 1
ATOM 653 C C . LEU A 1 86 ? 17.823 -15.333 -9.006 1.00 94.06 86 LEU A C 1
ATOM 655 O O . LEU A 1 86 ? 16.614 -15.082 -8.946 1.00 94.06 86 LEU A O 1
ATOM 659 N N . ASN A 1 87 ? 18.708 -14.713 -8.220 1.00 92.31 87 ASN A N 1
ATOM 660 C CA . ASN A 1 87 ? 18.304 -13.513 -7.477 1.00 92.31 87 ASN A CA 1
ATOM 661 C C . ASN A 1 87 ? 18.059 -12.338 -8.442 1.00 92.31 87 ASN A C 1
ATOM 663 O O . ASN A 1 87 ? 18.434 -12.383 -9.613 1.00 92.31 87 ASN A O 1
ATOM 667 N N . LEU A 1 88 ? 17.403 -11.281 -7.967 1.00 94.88 88 LEU A N 1
ATOM 668 C CA . LEU A 1 88 ? 17.001 -10.136 -8.781 1.00 94.88 88 LEU A CA 1
ATOM 669 C C . LEU A 1 88 ? 18.195 -9.504 -9.510 1.00 94.88 88 LEU A C 1
ATOM 671 O O . LEU A 1 88 ? 18.101 -9.194 -10.695 1.00 94.88 88 LEU A O 1
ATOM 675 N N . GLY A 1 89 ? 19.330 -9.348 -8.831 1.00 93.62 89 GLY A N 1
ATOM 676 C CA . GLY A 1 89 ? 20.536 -8.775 -9.413 1.00 93.62 89 GLY A CA 1
ATOM 677 C C . GLY A 1 89 ? 21.125 -9.632 -10.537 1.00 93.62 89 GLY A C 1
ATOM 678 O O . GLY A 1 89 ? 21.444 -9.107 -11.606 1.00 93.62 89 GLY A O 1
ATOM 679 N N . GLU A 1 90 ? 21.234 -10.943 -10.314 1.00 94.75 90 GLU A N 1
ATOM 680 C CA . GLU A 1 90 ? 21.677 -11.938 -11.300 1.00 94.75 90 GLU A CA 1
ATOM 681 C C . GLU A 1 90 ? 20.716 -12.039 -12.480 1.00 94.75 90 GLU A C 1
ATOM 683 O O . GLU A 1 90 ? 21.158 -12.110 -13.624 1.00 94.75 90 GLU A O 1
ATOM 688 N N . LEU A 1 91 ? 19.410 -12.002 -12.220 1.00 97.31 91 LEU A N 1
ATOM 689 C CA . LEU A 1 91 ? 18.375 -12.045 -13.241 1.00 97.31 91 LEU A CA 1
ATOM 690 C C . LEU A 1 91 ? 18.484 -10.835 -14.170 1.00 97.31 91 LEU A C 1
ATOM 692 O O . LEU A 1 91 ? 18.561 -10.996 -15.387 1.00 97.31 91 LEU A O 1
ATOM 696 N N . LEU A 1 92 ? 18.547 -9.624 -13.611 1.00 97.62 92 LEU A N 1
ATOM 697 C CA . LEU A 1 92 ? 18.690 -8.400 -14.401 1.00 97.62 92 LEU A CA 1
ATOM 698 C C . LEU A 1 92 ? 20.000 -8.389 -15.195 1.00 97.62 92 LEU A C 1
ATOM 700 O O . LEU A 1 92 ? 19.995 -8.018 -16.369 1.00 97.62 92 LEU A O 1
ATOM 704 N N . ARG A 1 93 ? 21.101 -8.853 -14.592 1.00 96.25 93 ARG A N 1
ATOM 705 C CA . ARG A 1 93 ? 22.376 -9.032 -15.295 1.00 96.25 93 ARG A CA 1
ATOM 706 C C . ARG A 1 93 ? 22.254 -10.017 -16.450 1.00 96.25 93 ARG A C 1
ATOM 708 O O . ARG A 1 93 ? 22.636 -9.685 -17.564 1.00 96.25 93 ARG A O 1
ATOM 715 N N . HIS A 1 94 ? 21.670 -11.187 -16.207 1.00 96.81 94 HIS A N 1
ATOM 716 C CA . HIS A 1 94 ? 21.457 -12.202 -17.229 1.00 96.81 94 HIS A CA 1
ATOM 717 C C . HIS A 1 94 ? 20.661 -11.640 -18.415 1.00 96.81 94 HIS A C 1
ATOM 719 O O . HIS A 1 94 ? 21.028 -11.866 -19.566 1.00 96.81 94 HIS A O 1
ATOM 725 N N . LYS A 1 95 ? 19.603 -10.859 -18.163 1.00 98.12 95 LYS A N 1
ATOM 726 C CA . LYS A 1 95 ? 18.832 -10.212 -19.235 1.00 98.12 95 LYS A CA 1
ATOM 727 C C . LYS A 1 95 ? 19.650 -9.159 -19.989 1.00 98.12 95 LYS A C 1
ATOM 729 O O . LYS A 1 95 ? 19.613 -9.150 -21.219 1.00 98.12 95 LYS A O 1
ATOM 734 N N . ALA A 1 96 ? 20.417 -8.333 -19.282 1.00 97.19 96 ALA A N 1
ATOM 735 C CA . ALA A 1 96 ? 21.271 -7.308 -19.881 1.00 97.19 96 ALA A CA 1
ATOM 736 C C . ALA A 1 96 ? 22.383 -7.903 -20.770 1.00 97.19 96 ALA A C 1
ATOM 738 O O . ALA A 1 96 ? 22.589 -7.450 -21.903 1.00 97.19 96 ALA A O 1
ATOM 739 N N . ASP A 1 97 ? 23.028 -8.977 -20.302 1.00 96.06 97 ASP A N 1
ATOM 740 C CA . ASP A 1 97 ? 24.051 -9.729 -21.041 1.00 96.06 97 ASP A CA 1
ATOM 741 C C . ASP A 1 97 ? 23.472 -10.385 -22.313 1.00 96.06 97 ASP A C 1
ATOM 743 O O . ASP A 1 97 ? 24.169 -10.530 -23.315 1.00 96.06 97 ASP A O 1
ATOM 747 N N . ASN A 1 98 ? 22.170 -10.701 -22.315 1.00 96.62 98 ASN A N 1
ATOM 748 C CA . ASN A 1 98 ? 21.424 -11.201 -23.477 1.00 96.62 98 ASN A CA 1
ATOM 749 C C . ASN A 1 98 ? 20.785 -10.089 -24.339 1.00 96.62 98 ASN A C 1
ATOM 751 O O . ASN A 1 98 ? 19.929 -10.368 -25.180 1.00 96.62 98 ASN A O 1
ATOM 755 N N . GLY A 1 99 ? 21.193 -8.829 -24.162 1.00 96.88 99 GLY A N 1
ATOM 756 C CA . GLY A 1 99 ? 20.800 -7.719 -25.038 1.00 96.88 99 GLY A CA 1
ATOM 757 C C . GLY A 1 99 ? 19.483 -7.023 -24.688 1.00 96.88 99 GLY A C 1
ATOM 758 O O . GLY A 1 99 ? 19.034 -6.180 -25.462 1.00 96.88 99 GLY A O 1
ATOM 759 N N . VAL A 1 100 ? 18.861 -7.342 -23.549 1.00 98.31 100 VAL A N 1
ATOM 760 C CA . VAL A 1 100 ? 17.671 -6.624 -23.061 1.00 98.31 100 VAL A CA 1
ATOM 761 C C . VAL A 1 100 ? 18.094 -5.302 -22.423 1.00 98.31 100 VAL A C 1
ATOM 763 O O . VAL A 1 100 ? 19.005 -5.282 -21.602 1.00 98.31 100 VAL A O 1
ATOM 766 N N . GLU A 1 101 ? 17.419 -4.200 -22.754 1.00 97.94 101 GLU A N 1
ATOM 767 C CA . GLU A 1 101 ? 17.672 -2.906 -22.114 1.00 97.94 101 GLU A CA 1
ATOM 768 C C . GLU A 1 101 ? 17.022 -2.834 -20.728 1.00 97.94 101 GLU A C 1
ATOM 770 O O . GLU A 1 101 ? 15.800 -2.769 -20.603 1.00 97.94 101 GLU A O 1
ATOM 775 N N . VAL A 1 102 ? 17.834 -2.800 -19.679 1.00 98.44 102 VAL A N 1
ATOM 776 C CA . VAL A 1 102 ? 17.400 -2.759 -18.283 1.00 98.44 102 VAL A CA 1
ATOM 777 C C . VAL A 1 102 ? 17.596 -1.359 -17.702 1.00 98.44 102 VAL A C 1
ATOM 779 O O . VAL A 1 102 ? 18.693 -0.803 -17.728 1.00 98.44 102 VAL A O 1
ATOM 782 N N . ARG A 1 103 ? 16.541 -0.781 -17.131 1.00 97.62 103 ARG A N 1
ATOM 783 C CA . ARG A 1 103 ? 16.562 0.525 -16.465 1.00 97.62 103 ARG A CA 1
ATOM 784 C C . ARG A 1 103 ? 15.924 0.418 -15.088 1.00 97.62 103 ARG A C 1
ATOM 786 O O . ARG A 1 103 ? 14.757 0.060 -14.963 1.00 97.62 103 ARG A O 1
ATOM 793 N N . VAL A 1 104 ? 16.691 0.746 -14.054 1.00 96.38 104 VAL A N 1
ATOM 794 C CA . VAL A 1 104 ? 16.273 0.644 -12.650 1.00 96.38 104 VAL A CA 1
ATOM 795 C C . VAL A 1 104 ? 16.366 2.023 -12.006 1.00 96.38 104 VAL A C 1
ATOM 797 O O . VAL A 1 104 ? 17.427 2.648 -12.042 1.00 96.38 104 VAL A O 1
ATOM 800 N N . LEU A 1 105 ? 15.259 2.505 -11.438 1.00 94.44 105 LEU A N 1
ATOM 801 C CA . LEU A 1 105 ? 15.138 3.841 -10.858 1.00 94.44 105 LEU A CA 1
ATOM 802 C C . LEU A 1 105 ? 14.618 3.780 -9.416 1.00 94.44 105 LEU A C 1
ATOM 804 O O . LEU A 1 105 ? 13.434 3.532 -9.187 1.00 94.44 105 LEU A O 1
ATOM 808 N N . ILE A 1 106 ? 15.497 4.045 -8.448 1.00 91.88 106 ILE A N 1
ATOM 809 C CA . ILE A 1 106 ? 15.210 3.881 -7.013 1.00 91.88 106 ILE A CA 1
ATOM 810 C C . ILE A 1 106 ? 15.199 5.229 -6.288 1.00 91.88 106 ILE A C 1
ATOM 812 O O . ILE A 1 106 ? 15.941 6.148 -6.636 1.00 91.88 106 ILE A O 1
ATOM 816 N N . TRP A 1 107 ? 14.349 5.388 -5.277 1.00 86.00 107 TRP A N 1
ATOM 817 C CA . TRP A 1 107 ? 14.415 6.567 -4.412 1.00 86.00 107 TRP A CA 1
ATOM 818 C C . TRP A 1 107 ? 15.691 6.556 -3.564 1.00 86.00 107 TRP A C 1
ATOM 820 O O . TRP A 1 107 ? 16.038 5.533 -2.982 1.00 86.00 107 TRP A O 1
ATOM 830 N N . ASN A 1 108 ? 16.382 7.689 -3.449 1.00 81.62 108 ASN A N 1
ATOM 831 C CA . ASN A 1 108 ? 17.509 7.832 -2.527 1.00 81.62 108 ASN A CA 1
ATOM 832 C C . ASN A 1 108 ? 17.582 9.275 -2.018 1.00 81.62 108 ASN A C 1
ATOM 834 O O . ASN A 1 108 ? 17.869 10.185 -2.791 1.00 81.62 108 ASN A O 1
ATOM 838 N N . ASN A 1 109 ? 17.373 9.471 -0.715 1.00 77.38 109 ASN A N 1
ATOM 839 C CA . ASN A 1 109 ? 17.638 10.733 -0.034 1.00 77.38 109 ASN A CA 1
ATOM 840 C C . ASN A 1 109 ? 18.778 10.537 0.971 1.00 77.38 109 ASN A C 1
ATOM 842 O O . ASN A 1 109 ? 18.657 9.777 1.930 1.00 77.38 109 ASN A O 1
ATOM 846 N N . ARG A 1 110 ? 19.873 11.280 0.781 1.00 66.56 110 ARG A N 1
ATOM 847 C CA . ARG A 1 110 ? 21.119 11.120 1.553 1.00 66.56 110 ARG A CA 1
ATOM 848 C C . ARG A 1 110 ? 20.961 11.291 3.063 1.00 66.56 110 ARG A C 1
ATOM 850 O O . ARG A 1 110 ? 21.731 10.710 3.818 1.00 66.56 110 ARG A O 1
ATOM 857 N N . LEU A 1 111 ? 20.019 12.123 3.502 1.00 63.34 111 LEU A N 1
ATOM 858 C CA . LEU A 1 111 ? 19.760 12.339 4.925 1.00 63.34 111 LEU A CA 1
ATOM 859 C C . LEU A 1 111 ? 18.809 11.272 5.476 1.00 63.34 111 LEU A C 1
ATOM 861 O O . LEU A 1 111 ? 19.014 10.800 6.590 1.00 63.34 111 LEU A O 1
ATOM 865 N N . ALA A 1 112 ? 17.818 10.855 4.683 1.00 61.22 112 ALA A N 1
ATOM 866 C CA . ALA A 1 112 ? 16.907 9.775 5.058 1.00 61.22 112 ALA A CA 1
ATOM 867 C C . ALA A 1 112 ? 17.622 8.415 5.165 1.00 61.22 112 ALA A C 1
ATOM 869 O O . ALA A 1 112 ? 17.293 7.635 6.053 1.00 61.22 112 ALA A O 1
ATOM 870 N N . GLN A 1 113 ? 18.660 8.175 4.349 1.00 60.75 113 GLN A N 1
ATOM 871 C CA . GLN A 1 113 ? 19.474 6.949 4.373 1.00 60.75 113 GLN A CA 1
ATOM 872 C C . GLN A 1 113 ? 20.124 6.637 5.731 1.00 60.75 113 GLN A C 1
ATOM 874 O O . GLN A 1 113 ? 20.504 5.497 5.968 1.00 60.75 113 GLN A O 1
ATOM 879 N N . ILE A 1 114 ? 20.258 7.618 6.632 1.00 54.91 114 ILE A N 1
ATOM 880 C CA . ILE A 1 114 ? 20.776 7.395 7.993 1.00 54.91 114 ILE A CA 1
ATOM 881 C C . ILE A 1 114 ? 19.788 6.561 8.830 1.00 54.91 114 ILE A C 1
ATOM 883 O O . ILE A 1 114 ? 20.213 5.840 9.734 1.00 54.91 114 ILE A O 1
ATOM 887 N N . GLY A 1 115 ? 18.486 6.685 8.546 1.00 50.47 115 GLY A N 1
ATOM 888 C CA . GLY A 1 115 ? 17.403 5.981 9.235 1.00 50.47 115 GLY A CA 1
ATOM 889 C C . GLY A 1 115 ? 16.813 4.823 8.430 1.00 50.47 115 GLY A C 1
ATOM 890 O O . GLY A 1 115 ? 16.553 3.774 9.011 1.00 50.47 115 GLY A O 1
ATOM 891 N N . GLU A 1 116 ? 16.640 4.993 7.115 1.00 55.91 116 GLU A N 1
ATOM 892 C CA . GLU A 1 116 ? 16.072 3.987 6.207 1.00 55.91 116 GLU A CA 1
ATOM 893 C C . GLU A 1 116 ? 16.819 3.964 4.866 1.00 55.91 116 GLU A C 1
ATOM 895 O O . GLU A 1 116 ? 16.754 4.895 4.060 1.00 55.91 116 GLU A O 1
ATOM 900 N N . ASN A 1 117 ? 17.530 2.872 4.608 1.00 57.66 117 ASN A N 1
ATOM 901 C CA . ASN A 1 117 ? 18.302 2.648 3.402 1.00 57.66 117 ASN A CA 1
ATOM 902 C C . ASN A 1 117 ? 17.456 1.940 2.339 1.00 57.66 117 ASN A C 1
ATOM 904 O O . ASN A 1 117 ? 17.287 0.722 2.351 1.00 57.66 117 ASN A O 1
ATOM 908 N N . SER A 1 118 ? 16.957 2.718 1.386 1.00 68.62 118 SER A N 1
ATOM 909 C CA . SER A 1 118 ? 16.211 2.246 0.219 1.00 68.62 118 SER A CA 1
ATOM 910 C C . SER A 1 118 ? 17.052 1.453 -0.791 1.00 68.62 118 SER A C 1
ATOM 912 O O . SER A 1 118 ? 16.502 0.656 -1.557 1.00 68.62 118 SER A O 1
ATOM 914 N N . VAL A 1 119 ? 18.374 1.649 -0.804 1.00 69.00 119 VAL A N 1
ATOM 915 C CA . VAL A 1 119 ? 19.304 1.013 -1.746 1.00 69.00 119 VAL A CA 1
ATOM 916 C C . VAL A 1 119 ? 20.215 0.063 -0.977 1.00 69.00 119 VAL A C 1
ATOM 918 O O . VAL A 1 119 ? 21.317 0.412 -0.550 1.00 69.00 119 VAL A O 1
ATOM 921 N N . ILE A 1 120 ? 19.754 -1.174 -0.809 1.00 69.75 120 ILE A N 1
ATOM 922 C CA . ILE A 1 120 ? 20.501 -2.198 -0.079 1.00 69.75 120 ILE A CA 1
ATOM 923 C C . ILE A 1 120 ? 21.857 -2.416 -0.769 1.00 69.75 120 ILE A C 1
ATOM 925 O O . ILE A 1 120 ? 21.917 -2.687 -1.969 1.00 69.75 120 ILE A O 1
ATOM 929 N N . GLY A 1 121 ? 22.950 -2.272 -0.019 1.00 59.31 121 GLY A N 1
ATOM 930 C CA . GLY A 1 121 ? 24.345 -2.340 -0.476 1.00 59.31 121 GLY A CA 1
ATOM 931 C C . GLY A 1 121 ? 25.069 -0.990 -0.608 1.00 59.31 121 GLY A C 1
ATOM 932 O O . GLY A 1 121 ? 26.303 -0.965 -0.706 1.00 59.31 121 GLY A O 1
ATOM 933 N N . GLU A 1 122 ? 24.340 0.128 -0.584 1.00 62.12 122 GLU A N 1
ATOM 934 C CA . GLU A 1 122 ? 24.869 1.495 -0.673 1.00 62.12 122 GLU A CA 1
ATOM 935 C C . GLU A 1 122 ? 24.963 2.109 0.739 1.00 62.12 122 GLU A C 1
ATOM 937 O O . GLU A 1 122 ? 23.959 2.177 1.436 1.00 62.12 122 GLU A O 1
ATOM 942 N N . GLY A 1 123 ? 26.155 2.522 1.205 1.00 55.03 123 GLY A N 1
ATOM 943 C CA . GLY A 1 123 ? 26.357 3.012 2.584 1.00 55.03 123 GLY A CA 1
ATOM 944 C C . GLY A 1 123 ? 27.183 4.304 2.677 1.00 55.03 123 GLY A C 1
ATOM 945 O O . GLY A 1 123 ? 28.014 4.597 1.811 1.00 55.03 123 GLY A O 1
ATOM 946 N N . TRP A 1 124 ? 26.980 5.095 3.743 1.00 44.72 124 TRP A N 1
ATOM 947 C CA . TRP A 1 124 ? 27.613 6.419 3.909 1.00 44.72 124 TRP A CA 1
ATOM 948 C C . TRP A 1 124 ? 29.069 6.332 4.398 1.00 44.72 124 TRP A C 1
ATOM 950 O O . TRP A 1 124 ? 29.961 6.981 3.846 1.00 44.72 124 TRP A O 1
ATOM 960 N N . SER A 1 125 ? 29.335 5.507 5.413 1.00 45.84 125 SER A N 1
ATOM 961 C CA . SER A 1 125 ? 30.681 5.222 5.924 1.00 45.84 125 SER A CA 1
ATOM 962 C C . SER A 1 125 ? 30.611 4.018 6.865 1.00 45.84 125 SER A C 1
ATOM 964 O O . SER A 1 125 ? 30.068 4.130 7.959 1.00 45.84 125 SER A O 1
ATOM 966 N N . GLY A 1 126 ? 31.130 2.858 6.456 1.00 41.19 126 GLY A N 1
ATOM 967 C CA . GLY A 1 126 ? 31.083 1.673 7.312 1.00 41.19 126 GLY A CA 1
ATOM 968 C C . GLY A 1 126 ? 31.304 0.346 6.596 1.00 41.19 126 GLY A C 1
ATOM 969 O O . GLY A 1 126 ? 31.207 0.239 5.376 1.00 41.19 126 GLY A O 1
ATOM 970 N N . LYS A 1 127 ? 31.632 -0.655 7.413 1.00 45.91 127 LYS A N 1
ATOM 971 C CA . LYS A 1 127 ? 31.777 -2.077 7.093 1.00 45.91 127 LYS A CA 1
ATOM 972 C C . LYS A 1 127 ? 30.619 -2.584 6.190 1.00 45.91 127 LYS A C 1
ATOM 974 O O . LYS A 1 127 ? 29.463 -2.279 6.443 1.00 45.91 127 LYS A O 1
ATOM 979 N N . GLY A 1 128 ? 30.952 -3.298 5.109 1.00 46.66 128 GLY A N 1
ATOM 980 C CA . GLY A 1 128 ? 30.029 -4.047 4.244 1.00 46.66 128 GLY A CA 1
ATOM 981 C C . GLY A 1 128 ? 29.592 -3.352 2.949 1.00 46.66 128 GLY A C 1
ATOM 982 O O . GLY A 1 128 ? 29.207 -4.038 2.008 1.00 46.66 128 GLY A O 1
ATOM 983 N N . GLY A 1 129 ? 29.688 -2.019 2.855 1.00 49.03 129 GLY A N 1
ATOM 984 C CA . GLY A 1 129 ? 29.092 -1.243 1.753 1.00 49.03 129 GLY A CA 1
ATOM 985 C C . GLY A 1 129 ? 30.091 -0.539 0.846 1.00 49.03 129 GLY A C 1
ATOM 986 O O . GLY A 1 129 ? 31.267 -0.402 1.183 1.00 49.03 129 GLY A O 1
ATOM 987 N N . THR A 1 130 ? 29.609 -0.054 -0.302 1.00 46.69 130 THR A N 1
ATOM 988 C CA . THR A 1 130 ? 30.385 0.859 -1.154 1.00 46.69 130 THR A CA 1
ATOM 989 C C . THR A 1 130 ? 30.103 2.300 -0.726 1.00 46.69 130 THR A C 1
ATOM 991 O O . THR A 1 130 ? 28.947 2.700 -0.593 1.00 46.69 130 THR A O 1
ATOM 994 N N . SER A 1 131 ? 31.148 3.093 -0.466 1.00 45.72 131 SER A N 1
ATOM 995 C CA . SER A 1 131 ? 30.970 4.517 -0.154 1.00 45.72 131 SER A CA 1
ATOM 996 C C . SER A 1 131 ? 30.347 5.223 -1.364 1.00 45.72 131 SER A C 1
ATOM 998 O O . SER A 1 131 ? 30.905 5.158 -2.465 1.00 45.72 131 SER A O 1
ATOM 1000 N N . LEU A 1 132 ? 29.207 5.893 -1.159 1.00 49.03 132 LEU A N 1
ATOM 1001 C CA . LEU A 1 132 ? 28.508 6.705 -2.173 1.00 49.03 132 LEU A CA 1
ATOM 1002 C C . LEU A 1 132 ? 27.999 5.918 -3.400 1.00 49.03 132 LEU A C 1
ATOM 1004 O O . LEU A 1 132 ? 27.964 6.480 -4.493 1.00 49.03 132 LEU A O 1
ATOM 1008 N N . GLY A 1 133 ? 27.727 4.614 -3.264 1.00 46.88 133 GLY A N 1
ATOM 1009 C CA . GLY A 1 133 ? 27.261 3.770 -4.381 1.00 46.88 133 GLY A CA 1
ATOM 1010 C C . GLY A 1 133 ? 28.307 3.560 -5.481 1.00 46.88 133 GLY A C 1
ATOM 1011 O O . GLY A 1 133 ? 28.066 2.882 -6.468 1.00 46.88 133 GLY A O 1
ATOM 1012 N N . SER A 1 134 ? 29.505 4.125 -5.314 1.00 47.03 134 SER A N 1
ATOM 1013 C CA . SER A 1 134 ? 30.524 4.212 -6.362 1.00 47.03 134 SER A CA 1
ATOM 1014 C C . SER A 1 134 ? 31.314 2.920 -6.583 1.00 47.03 134 SER A C 1
ATOM 1016 O O . SER A 1 134 ? 32.093 2.834 -7.528 1.00 47.03 134 SER A O 1
ATOM 1018 N N . GLY A 1 135 ? 31.195 1.930 -5.692 1.00 48.38 135 GLY A N 1
ATOM 1019 C CA . GLY A 1 135 ? 32.042 0.732 -5.732 1.00 48.38 135 GLY A CA 1
ATOM 1020 C C . GLY A 1 135 ? 33.498 0.929 -5.279 1.00 48.38 135 GLY A C 1
ATOM 1021 O O . GLY A 1 135 ? 34.247 -0.045 -5.281 1.00 48.38 135 GLY A O 1
ATOM 1022 N N . LEU A 1 136 ? 33.913 2.144 -4.884 1.00 39.97 136 LEU A N 1
ATOM 1023 C CA . LEU A 1 136 ? 35.333 2.534 -4.767 1.00 39.97 136 LEU A CA 1
ATOM 1024 C C . LEU A 1 136 ? 36.019 2.254 -3.412 1.00 39.97 136 LEU A C 1
ATOM 1026 O O . LEU A 1 136 ? 37.231 2.431 -3.307 1.00 39.97 136 LEU A O 1
ATOM 1030 N N . ARG A 1 137 ? 35.294 1.857 -2.356 1.00 45.81 137 ARG A N 1
ATOM 1031 C CA . ARG A 1 137 ? 35.873 1.542 -1.029 1.00 45.81 137 ARG A CA 1
ATOM 1032 C C . ARG A 1 137 ? 35.313 0.235 -0.474 1.00 45.81 137 ARG A C 1
ATOM 1034 O O . ARG A 1 137 ? 34.106 0.026 -0.545 1.00 45.81 137 ARG A O 1
ATOM 1041 N N . ASP A 1 138 ? 36.182 -0.585 0.122 1.00 50.06 138 ASP A N 1
ATOM 1042 C CA . ASP A 1 138 ? 35.822 -1.867 0.734 1.00 50.06 138 ASP A CA 1
ATOM 1043 C C . ASP A 1 138 ? 35.580 -1.730 2.245 1.00 50.06 138 ASP A C 1
ATOM 1045 O O . ASP A 1 138 ? 36.472 -1.354 3.009 1.00 50.06 138 ASP A O 1
ATOM 1049 N N . GLY A 1 139 ? 34.374 -2.080 2.694 1.00 53.66 139 GLY A N 1
ATOM 1050 C CA . GLY A 1 139 ? 34.090 -2.395 4.094 1.00 53.66 139 GLY A CA 1
ATOM 1051 C C . GLY A 1 139 ? 34.071 -3.913 4.339 1.00 53.66 139 GLY A C 1
ATOM 1052 O O . GLY A 1 139 ? 33.664 -4.673 3.462 1.00 53.66 139 GLY A O 1
ATOM 1053 N N . GLN A 1 140 ? 34.462 -4.358 5.540 1.00 55.19 140 GLN A N 1
ATOM 1054 C CA . GLN A 1 140 ? 34.295 -5.754 6.005 1.00 55.19 140 GLN A CA 1
ATOM 1055 C C . GLN A 1 140 ? 32.811 -6.072 6.243 1.00 55.19 140 GLN A C 1
ATOM 1057 O O . GLN A 1 140 ? 32.125 -5.154 6.659 1.00 55.19 140 GLN A O 1
ATOM 1062 N N . PRO A 1 141 ? 32.291 -7.289 6.023 1.00 58.25 141 PRO A N 1
ATOM 1063 C CA . PRO A 1 141 ? 30.902 -7.611 6.371 1.00 58.25 141 PRO A CA 1
ATOM 1064 C C . PRO A 1 141 ? 30.613 -7.408 7.872 1.00 58.25 141 PRO A C 1
ATOM 1066 O O . PRO A 1 141 ? 31.538 -7.257 8.682 1.00 58.25 141 PRO A O 1
ATOM 1069 N N . ALA A 1 142 ? 29.330 -7.368 8.240 1.00 59.12 142 ALA A N 1
ATOM 1070 C CA . ALA A 1 142 ? 28.915 -7.248 9.638 1.00 59.12 142 ALA A CA 1
ATOM 1071 C C . ALA A 1 142 ? 29.457 -8.413 10.492 1.00 59.12 142 ALA A C 1
ATOM 1073 O O . ALA A 1 142 ? 29.441 -9.567 10.068 1.00 59.12 142 ALA A O 1
ATOM 1074 N N . ASP A 1 143 ? 29.937 -8.101 11.700 1.00 60.97 143 ASP A N 1
ATOM 1075 C CA . ASP A 1 143 ? 30.324 -9.106 12.693 1.00 60.97 143 ASP A CA 1
ATOM 1076 C C . ASP A 1 143 ? 29.098 -9.458 13.539 1.00 60.97 143 ASP A C 1
ATOM 1078 O O . ASP A 1 143 ? 28.593 -8.627 14.296 1.00 60.97 143 ASP A O 1
ATOM 1082 N N . THR A 1 144 ? 28.601 -10.681 13.375 1.00 61.56 144 THR A N 1
ATOM 1083 C CA . THR A 1 144 ? 27.419 -11.194 14.076 1.00 61.56 144 THR A CA 1
ATOM 1084 C C . THR A 1 144 ? 27.748 -11.874 15.398 1.00 61.56 144 THR A C 1
ATOM 1086 O O . THR A 1 144 ? 26.835 -12.298 16.115 1.00 61.56 144 THR A O 1
ATOM 1089 N N . SER A 1 145 ? 29.033 -11.982 15.753 1.00 61.59 145 SER A N 1
ATOM 1090 C CA . SER A 1 145 ? 29.443 -12.663 16.975 1.00 61.59 145 SER A CA 1
ATOM 1091 C C . SER A 1 145 ? 28.880 -11.957 18.221 1.00 61.59 145 SER A C 1
ATOM 1093 O O . SER A 1 145 ? 29.007 -10.748 18.420 1.00 61.59 145 SER A O 1
ATOM 1095 N N . GLY A 1 146 ? 28.176 -12.719 19.065 1.00 66.56 146 GLY A N 1
ATOM 1096 C CA . GLY A 1 146 ? 27.591 -12.223 20.317 1.00 66.56 146 GLY A CA 1
ATOM 1097 C C . GLY A 1 146 ? 26.253 -11.474 20.199 1.00 66.56 146 GLY A C 1
ATOM 1098 O O . GLY A 1 146 ? 25.764 -10.978 21.219 1.00 66.56 146 GLY A O 1
ATOM 1099 N N . LEU A 1 147 ? 25.625 -11.393 19.014 1.00 70.50 147 LEU A N 1
ATOM 1100 C CA . LEU A 1 147 ? 24.263 -10.840 18.877 1.00 70.50 147 LEU A CA 1
ATOM 1101 C C . LEU A 1 147 ? 23.231 -11.658 19.668 1.00 70.50 147 LEU A C 1
ATOM 1103 O O . LEU A 1 147 ? 22.424 -11.079 20.395 1.00 70.50 147 LEU A O 1
ATOM 1107 N N . ASP A 1 148 ? 23.311 -12.989 19.605 1.00 68.12 148 ASP A N 1
ATOM 1108 C CA . ASP A 1 148 ? 22.402 -13.880 20.339 1.00 68.12 148 ASP A CA 1
ATOM 1109 C C . ASP A 1 148 ? 22.528 -13.694 21.868 1.00 68.12 148 ASP A C 1
ATOM 1111 O O . ASP A 1 148 ? 21.522 -13.669 22.582 1.00 68.12 148 ASP A O 1
ATOM 1115 N N . ASP A 1 149 ? 23.742 -13.459 22.381 1.00 76.88 149 ASP A N 1
ATOM 1116 C CA . ASP A 1 149 ? 23.975 -13.176 23.805 1.00 76.88 149 ASP A CA 1
ATOM 1117 C C . ASP A 1 149 ? 23.383 -11.827 24.238 1.00 76.88 149 ASP A C 1
ATOM 1119 O O . ASP A 1 149 ? 22.805 -11.716 25.326 1.00 76.88 149 ASP A O 1
ATOM 1123 N N . LYS A 1 150 ? 23.505 -10.786 23.400 1.00 79.06 150 LYS A N 1
ATOM 1124 C CA . LYS A 1 150 ? 22.863 -9.482 23.645 1.00 79.06 150 LYS A CA 1
ATOM 1125 C C . LYS A 1 150 ? 21.341 -9.610 23.634 1.00 79.06 150 LYS A C 1
ATOM 1127 O O . LYS A 1 150 ? 20.692 -9.104 24.549 1.00 79.06 150 LYS A O 1
ATOM 1132 N N . ARG A 1 151 ? 20.786 -10.342 22.662 1.00 77.88 151 ARG A N 1
ATOM 1133 C CA . ARG A 1 151 ? 19.344 -10.602 22.560 1.00 77.88 151 ARG A CA 1
ATOM 1134 C C . ARG A 1 151 ? 18.825 -11.307 23.809 1.00 77.88 151 ARG A C 1
ATOM 1136 O O . ARG A 1 151 ? 17.857 -10.855 24.414 1.00 77.88 151 ARG A O 1
ATOM 1143 N N . LYS A 1 152 ? 19.508 -12.364 24.258 1.00 76.75 152 LYS A N 1
ATOM 1144 C CA . LYS A 1 152 ? 19.138 -13.104 25.474 1.00 76.75 152 LYS A CA 1
ATOM 1145 C C . LYS A 1 152 ? 19.094 -12.205 26.716 1.00 76.75 152 LYS A C 1
ATOM 1147 O O . LYS A 1 152 ? 18.196 -12.354 27.542 1.00 76.75 152 LYS A O 1
ATOM 1152 N N . LYS A 1 153 ? 20.031 -11.257 26.846 1.00 83.44 153 LYS A N 1
ATOM 1153 C CA . LYS A 1 153 ? 20.047 -10.282 27.952 1.00 83.44 153 LYS A CA 1
ATOM 1154 C C . LYS A 1 153 ? 18.867 -9.313 27.895 1.00 83.44 153 LYS A C 1
ATOM 1156 O O . LYS A 1 153 ? 18.240 -9.086 28.927 1.00 83.44 153 LYS A O 1
ATOM 1161 N N . LEU A 1 154 ? 18.552 -8.773 26.718 1.00 80.00 154 LEU A N 1
ATOM 1162 C CA . LEU A 1 154 ? 17.420 -7.858 26.549 1.00 80.00 154 LEU A CA 1
ATOM 1163 C C . LEU A 1 154 ? 16.077 -8.554 26.800 1.00 80.00 154 LEU A C 1
ATOM 1165 O O . LEU A 1 154 ? 15.253 -8.008 27.525 1.00 80.00 154 LEU A O 1
ATOM 1169 N N . LEU A 1 155 ? 15.887 -9.783 26.307 1.00 73.12 155 LEU A N 1
ATOM 1170 C CA . LEU A 1 155 ? 14.685 -10.579 26.598 1.00 73.12 155 LEU A CA 1
ATOM 1171 C C . LEU A 1 155 ? 14.516 -10.831 28.106 1.00 73.12 155 LEU A C 1
ATOM 1173 O O . LEU A 1 155 ? 13.418 -10.695 28.641 1.00 73.12 155 LEU A O 1
ATOM 1177 N N . ALA A 1 156 ? 15.604 -11.130 28.823 1.00 75.69 156 ALA A N 1
ATOM 1178 C CA . ALA A 1 156 ? 15.559 -11.274 30.279 1.00 75.69 156 ALA A CA 1
ATOM 1179 C C . ALA A 1 156 ? 15.207 -9.951 30.993 1.00 75.69 156 ALA A C 1
ATOM 1181 O O . ALA A 1 156 ? 14.489 -9.951 31.995 1.00 75.69 156 ALA A O 1
ATOM 1182 N N . GLN A 1 157 ? 15.688 -8.812 30.481 1.00 80.75 157 GLN A N 1
ATOM 1183 C CA . GLN A 1 157 ? 15.353 -7.487 31.007 1.00 80.75 157 GLN A CA 1
ATOM 1184 C C . GLN A 1 157 ? 13.882 -7.125 30.752 1.00 80.75 157 GLN A C 1
ATOM 1186 O O . GLN A 1 157 ? 13.226 -6.608 31.657 1.00 80.75 157 GLN A O 1
ATOM 1191 N N . GLN A 1 158 ? 13.362 -7.445 29.564 1.00 77.00 158 GLN A N 1
ATOM 1192 C CA . GLN A 1 158 ? 11.958 -7.264 29.196 1.00 77.00 158 GLN A CA 1
ATOM 1193 C C . GLN A 1 158 ? 11.042 -8.037 30.150 1.00 77.00 158 GLN A C 1
ATOM 1195 O O . GLN A 1 158 ? 10.174 -7.441 30.784 1.00 77.00 158 GLN A O 1
ATOM 1200 N N . GLN A 1 159 ? 11.309 -9.334 30.347 1.00 68.44 159 GLN A N 1
ATOM 1201 C CA . GLN A 1 159 ? 10.555 -10.181 31.280 1.00 68.44 159 GLN A CA 1
ATOM 1202 C C . GLN A 1 159 ? 10.544 -9.608 32.704 1.00 68.44 159 GLN A C 1
ATOM 1204 O O . GLN A 1 159 ? 9.510 -9.594 33.370 1.00 68.44 159 GLN A O 1
ATOM 1209 N N . LYS A 1 160 ? 11.685 -9.085 33.172 1.00 80.50 160 LYS A N 1
ATOM 1210 C CA . LYS A 1 160 ? 11.791 -8.468 34.499 1.00 80.50 160 LYS A CA 1
ATOM 1211 C C . LYS A 1 160 ? 10.936 -7.203 34.631 1.00 80.50 160 LYS A C 1
ATOM 1213 O O . LYS A 1 160 ? 10.309 -7.009 35.670 1.00 80.50 160 LYS A O 1
ATOM 1218 N N . GLN A 1 161 ? 10.927 -6.335 33.619 1.00 73.50 161 GLN A N 1
ATOM 1219 C CA . GLN A 1 161 ? 10.119 -5.110 33.647 1.00 73.50 161 GLN A CA 1
ATOM 1220 C C . GLN A 1 161 ? 8.623 -5.413 33.542 1.00 73.50 161 GLN A C 1
ATOM 1222 O O . GLN A 1 161 ? 7.825 -4.773 34.221 1.00 73.50 161 GLN A O 1
ATOM 1227 N N . GLN A 1 162 ? 8.246 -6.434 32.773 1.00 65.69 162 GLN A N 1
ATOM 1228 C CA . GLN A 1 162 ? 6.856 -6.865 32.656 1.00 65.69 162 GLN A CA 1
ATOM 1229 C C . GLN A 1 162 ? 6.310 -7.387 33.992 1.00 65.69 162 GLN A C 1
ATOM 1231 O O . GLN A 1 162 ? 5.276 -6.911 34.454 1.00 65.69 162 GLN A O 1
ATOM 1236 N N . ALA A 1 163 ? 7.080 -8.220 34.699 1.00 69.56 163 ALA A N 1
ATOM 1237 C CA . ALA A 1 163 ? 6.733 -8.650 36.056 1.00 69.56 163 ALA A CA 1
ATOM 1238 C C . ALA A 1 163 ? 6.614 -7.469 37.044 1.00 69.56 163 ALA A C 1
ATOM 1240 O O . ALA A 1 163 ? 5.773 -7.475 37.940 1.00 69.56 163 ALA A O 1
ATOM 1241 N N . ARG A 1 164 ? 7.437 -6.423 36.887 1.00 75.56 164 ARG A N 1
ATOM 1242 C CA . ARG A 1 164 ? 7.363 -5.213 37.723 1.00 75.56 164 ARG A CA 1
ATOM 1243 C C . ARG A 1 164 ? 6.108 -4.383 37.429 1.00 75.56 164 ARG A C 1
ATOM 1245 O O . ARG A 1 164 ? 5.545 -3.805 38.354 1.00 75.56 164 ARG A O 1
ATOM 1252 N N . LEU A 1 165 ? 5.668 -4.327 36.171 1.00 66.56 165 LEU A N 1
ATOM 1253 C CA . LEU A 1 165 ? 4.440 -3.638 35.766 1.00 66.56 165 LEU A CA 1
ATOM 1254 C C . LEU A 1 165 ? 3.193 -4.287 36.386 1.00 66.56 165 LEU A C 1
ATOM 1256 O O . LEU A 1 165 ? 2.291 -3.579 36.839 1.00 66.56 165 LEU A O 1
ATOM 1260 N N . GLU A 1 166 ? 3.167 -5.620 36.436 1.00 61.19 166 GLU A N 1
ATOM 1261 C CA . GLU A 1 166 ? 2.086 -6.414 37.037 1.00 61.19 166 GLU A CA 1
ATOM 1262 C C . GLU A 1 166 ? 1.969 -6.194 38.553 1.00 61.19 166 GLU A C 1
ATOM 1264 O O . GLU A 1 166 ? 0.866 -6.179 39.091 1.00 61.19 166 GLU A O 1
ATOM 1269 N N . GLN A 1 167 ? 3.090 -5.952 39.237 1.00 74.19 167 GLN A N 1
ATOM 1270 C CA . GLN A 1 167 ? 3.126 -5.695 40.683 1.00 74.19 167 GLN A CA 1
ATOM 1271 C C . GLN A 1 167 ? 2.706 -4.269 41.078 1.00 74.19 167 GLN A C 1
ATOM 1273 O O . GLN A 1 167 ? 2.484 -4.007 42.262 1.00 74.19 167 GLN A O 1
ATOM 1278 N N . LEU A 1 168 ? 2.618 -3.330 40.127 1.00 68.25 168 LEU A N 1
ATOM 1279 C CA . LEU A 1 168 ? 2.227 -1.954 40.431 1.00 68.25 168 LEU A CA 1
ATOM 1280 C C . LEU A 1 168 ? 0.708 -1.824 40.642 1.00 68.25 168 LEU A C 1
ATOM 1282 O O . LEU A 1 168 ? -0.059 -2.298 39.793 1.00 68.25 168 LEU A O 1
ATOM 1286 N N . PRO A 1 169 ? 0.265 -1.106 41.697 1.00 66.31 169 PRO A N 1
ATOM 1287 C CA . PRO A 1 169 ? -1.142 -0.790 41.921 1.00 66.31 169 PRO A CA 1
ATOM 1288 C C . PRO A 1 169 ? -1.793 -0.127 40.703 1.00 66.31 169 PRO A C 1
ATOM 1290 O O . PRO A 1 169 ? -1.185 0.710 40.034 1.00 66.31 169 PRO A O 1
ATOM 1293 N N . ALA A 1 170 ? -3.063 -0.447 40.436 1.00 52.91 170 ALA A N 1
ATOM 1294 C CA . ALA A 1 170 ? -3.783 0.082 39.275 1.00 52.91 170 ALA A CA 1
ATOM 1295 C C . ALA A 1 170 ? -3.900 1.619 39.257 1.00 52.91 170 ALA A C 1
ATOM 1297 O O . ALA A 1 170 ? -4.044 2.199 38.181 1.00 52.91 170 ALA A O 1
ATOM 1298 N N . ASN A 1 171 ? -3.802 2.257 40.427 1.00 56.88 171 ASN A N 1
ATOM 1299 C CA . ASN A 1 171 ? -3.865 3.701 40.640 1.00 56.88 171 ASN A CA 1
ATOM 1300 C C . ASN A 1 171 ? -2.495 4.417 40.610 1.00 56.88 171 ASN A C 1
ATOM 1302 O O . ASN A 1 171 ? -2.479 5.646 40.646 1.00 56.88 171 ASN A O 1
ATOM 1306 N N . ASP A 1 172 ? -1.361 3.705 40.528 1.00 61.56 172 ASP A N 1
ATOM 1307 C CA . ASP A 1 172 ? -0.027 4.313 40.365 1.00 61.56 172 ASP A CA 1
ATOM 1308 C C . ASP A 1 172 ? 0.295 4.543 38.881 1.00 61.56 172 ASP A C 1
ATOM 1310 O O . ASP A 1 172 ? 1.055 3.823 38.226 1.00 61.56 172 ASP A O 1
ATOM 1314 N N . GLU A 1 173 ? -0.352 5.557 38.323 1.00 54.44 173 GLU A N 1
ATOM 1315 C CA . GLU A 1 173 ? -0.282 5.855 36.899 1.00 54.44 173 GLU A CA 1
ATOM 1316 C C . GLU A 1 173 ? 1.099 6.346 36.449 1.00 54.44 173 GLU A C 1
ATOM 1318 O O . GLU A 1 173 ? 1.584 5.949 35.386 1.00 54.44 173 GLU A O 1
ATOM 1323 N N . ALA A 1 174 ? 1.758 7.169 37.266 1.00 61.12 174 ALA A N 1
ATOM 1324 C CA . ALA A 1 174 ? 3.087 7.686 36.961 1.00 61.12 174 ALA A CA 1
ATOM 1325 C C . ALA A 1 174 ? 4.131 6.557 36.935 1.00 61.12 174 ALA A C 1
ATOM 1327 O O . ALA A 1 174 ? 4.930 6.485 35.997 1.00 61.12 174 ALA A O 1
ATOM 1328 N N . GLY A 1 175 ? 4.085 5.638 37.910 1.00 68.62 175 GLY A N 1
ATOM 1329 C CA . GLY A 1 175 ? 4.964 4.470 37.956 1.00 68.62 175 GLY A CA 1
ATOM 1330 C C . GLY A 1 175 ? 4.725 3.508 36.792 1.00 68.62 175 GLY A C 1
ATOM 1331 O O . GLY A 1 175 ? 5.674 3.081 36.130 1.00 68.62 175 GLY A O 1
ATOM 1332 N N . ARG A 1 176 ? 3.456 3.219 36.472 1.00 68.75 176 ARG A N 1
ATOM 1333 C CA . ARG A 1 176 ? 3.097 2.350 35.339 1.00 68.75 176 ARG A CA 1
ATOM 1334 C C . ARG A 1 176 ? 3.516 2.946 33.996 1.00 68.75 176 ARG A C 1
ATOM 1336 O O . ARG A 1 176 ? 4.028 2.215 33.151 1.00 68.75 176 ARG A O 1
ATOM 1343 N N . ARG A 1 177 ? 3.354 4.261 33.800 1.00 63.91 177 ARG A N 1
ATOM 1344 C CA . ARG A 1 177 ? 3.815 4.959 32.587 1.00 63.91 177 ARG A CA 1
ATOM 1345 C C . ARG A 1 177 ? 5.332 4.863 32.423 1.00 63.91 177 ARG A C 1
ATOM 1347 O O . ARG A 1 177 ? 5.795 4.590 31.321 1.00 63.91 177 ARG A O 1
ATOM 1354 N N . ALA A 1 178 ? 6.094 5.028 33.504 1.00 71.31 178 ALA A N 1
ATOM 1355 C CA . ALA A 1 178 ? 7.551 4.921 33.464 1.00 71.31 178 ALA A CA 1
ATOM 1356 C C . ALA A 1 178 ? 8.026 3.517 33.042 1.00 71.31 178 ALA A C 1
ATOM 1358 O O . ALA A 1 178 ? 8.850 3.402 32.142 1.00 71.31 178 ALA A O 1
ATOM 1359 N N . ILE A 1 179 ? 7.458 2.448 33.616 1.00 67.75 179 ILE A N 1
ATOM 1360 C CA . ILE A 1 179 ? 7.841 1.069 33.252 1.00 67.75 179 ILE A CA 1
ATOM 1361 C C . ILE A 1 179 ? 7.451 0.726 31.808 1.00 67.75 179 ILE A C 1
ATOM 1363 O O . ILE A 1 179 ? 8.184 0.010 31.130 1.00 67.75 179 ILE A O 1
ATOM 1367 N N . ARG A 1 180 ? 6.318 1.234 31.306 1.00 64.62 180 ARG A N 1
ATOM 1368 C CA . ARG A 1 180 ? 5.949 1.045 29.892 1.00 64.62 180 ARG A CA 1
ATOM 1369 C C . ARG A 1 180 ? 6.957 1.696 28.949 1.00 64.62 180 ARG A C 1
ATOM 1371 O O . ARG A 1 180 ? 7.332 1.067 27.968 1.00 64.62 180 ARG A O 1
ATOM 1378 N N . ASN A 1 181 ? 7.436 2.898 29.270 1.00 66.12 181 ASN A N 1
ATOM 1379 C CA . ASN A 1 181 ? 8.500 3.540 28.495 1.00 66.12 181 ASN A CA 1
ATOM 1380 C C . ASN A 1 181 ? 9.788 2.693 28.508 1.00 66.12 181 ASN A C 1
ATOM 1382 O O . ASN A 1 181 ? 10.375 2.478 27.454 1.00 66.12 181 ASN A O 1
ATOM 1386 N N . ASP A 1 182 ? 10.170 2.117 29.655 1.00 71.38 182 ASP A N 1
ATOM 1387 C CA . ASP A 1 182 ? 11.323 1.203 29.725 1.00 71.38 182 ASP A CA 1
ATOM 1388 C C . ASP A 1 182 ? 11.133 -0.044 28.835 1.00 71.38 182 ASP A C 1
ATOM 1390 O O . ASP A 1 182 ? 12.066 -0.491 28.169 1.00 71.38 182 ASP A O 1
ATOM 1394 N N . LEU A 1 183 ? 9.934 -0.641 28.836 1.00 62.66 183 LEU A N 1
ATOM 1395 C CA . LEU A 1 183 ? 9.607 -1.801 27.996 1.00 62.66 183 LEU A CA 1
ATOM 1396 C C . LEU A 1 183 ? 9.682 -1.460 26.505 1.00 62.66 183 LEU A C 1
ATOM 1398 O O . LEU A 1 183 ? 10.187 -2.268 25.725 1.00 62.66 183 LEU A O 1
ATOM 1402 N N . ILE A 1 184 ? 9.227 -0.264 26.133 1.00 59.34 184 ILE A N 1
ATOM 1403 C CA . ILE A 1 184 ? 9.350 0.283 24.782 1.00 59.34 184 ILE A CA 1
ATOM 1404 C C . ILE A 1 184 ? 10.825 0.412 24.391 1.00 59.34 184 ILE A C 1
ATOM 1406 O O . ILE A 1 184 ? 11.206 -0.074 23.331 1.00 59.34 184 ILE A O 1
ATOM 1410 N N . ASP A 1 185 ? 11.671 0.991 25.242 1.00 66.94 185 ASP A N 1
ATOM 1411 C CA . ASP A 1 185 ? 13.101 1.169 24.950 1.00 66.94 185 ASP A CA 1
ATOM 1412 C C . ASP A 1 185 ? 13.836 -0.177 24.801 1.00 66.94 185 ASP A C 1
ATOM 1414 O O . ASP A 1 185 ? 14.723 -0.340 23.952 1.00 66.94 185 ASP A O 1
ATOM 1418 N N . ILE A 1 186 ? 13.458 -1.177 25.606 1.00 66.44 186 ILE A N 1
ATOM 1419 C CA . ILE A 1 186 ? 13.984 -2.545 25.495 1.00 66.44 186 ILE A CA 1
ATOM 1420 C C . ILE A 1 186 ? 13.528 -3.192 24.187 1.00 66.44 186 ILE A C 1
ATOM 1422 O O . ILE A 1 186 ? 14.350 -3.811 23.510 1.00 66.44 186 ILE A O 1
ATOM 1426 N N . GLN A 1 187 ? 12.253 -3.038 23.819 1.00 64.25 187 GLN A N 1
ATOM 1427 C CA . GLN A 1 187 ? 11.731 -3.548 22.554 1.00 64.25 187 GLN A CA 1
ATOM 1428 C C . GLN A 1 187 ? 12.434 -2.881 21.370 1.00 64.25 187 GLN A C 1
ATOM 1430 O O . GLN A 1 187 ? 12.954 -3.586 20.518 1.00 64.25 187 GLN A O 1
ATOM 1435 N N . GLN A 1 188 ? 12.603 -1.556 21.381 1.00 63.53 188 GLN A N 1
ATOM 1436 C CA . GLN A 1 188 ? 13.384 -0.841 20.367 1.00 63.53 188 GLN A CA 1
ATOM 1437 C C . GLN A 1 188 ? 14.829 -1.344 20.294 1.00 63.53 188 GLN A C 1
ATOM 1439 O O . GLN A 1 188 ? 15.408 -1.430 19.216 1.00 63.53 188 GLN A O 1
ATOM 1444 N N . SER A 1 189 ? 15.437 -1.688 21.430 1.00 69.88 189 SER A N 1
ATOM 1445 C CA . SER A 1 189 ? 16.790 -2.252 21.463 1.00 69.88 189 SER A CA 1
ATOM 1446 C C . SER A 1 189 ? 16.850 -3.665 20.874 1.00 69.88 189 SER A C 1
ATOM 1448 O O . SER A 1 189 ? 17.825 -3.988 20.199 1.00 69.88 189 SER A O 1
ATOM 1450 N N . LEU A 1 190 ? 15.831 -4.499 21.116 1.00 66.25 190 LEU A N 1
ATOM 1451 C CA . LEU A 1 190 ? 15.678 -5.816 20.487 1.00 66.25 190 LEU A CA 1
ATOM 1452 C C . LEU A 1 190 ? 15.467 -5.673 18.982 1.00 66.25 190 LEU A C 1
ATOM 1454 O O . LEU A 1 190 ? 16.185 -6.304 18.211 1.00 66.25 190 LEU A O 1
ATOM 1458 N N . ASP A 1 191 ? 14.566 -4.781 18.578 1.00 61.75 191 ASP A N 1
ATOM 1459 C CA . ASP A 1 191 ? 14.310 -4.463 17.180 1.00 61.75 191 ASP A CA 1
ATOM 1460 C C . ASP A 1 191 ? 15.607 -4.001 16.517 1.00 61.75 191 ASP A C 1
ATOM 1462 O O . ASP A 1 191 ? 15.979 -4.550 15.497 1.00 61.75 191 ASP A O 1
ATOM 1466 N N . ASN A 1 192 ? 16.384 -3.109 17.138 1.00 64.94 192 ASN A N 1
ATOM 1467 C CA . ASN A 1 192 ? 17.670 -2.644 16.606 1.00 64.94 192 ASN A CA 1
ATOM 1468 C C . ASN A 1 192 ? 18.755 -3.737 16.507 1.00 64.94 192 ASN A C 1
ATOM 1470 O O . ASN A 1 192 ? 19.657 -3.610 15.679 1.00 64.94 192 ASN A O 1
ATOM 1474 N N . LEU A 1 193 ? 18.718 -4.787 17.341 1.00 64.50 193 LEU A N 1
ATOM 1475 C CA . LEU A 1 193 ? 19.614 -5.948 17.188 1.00 64.50 193 LEU A CA 1
ATOM 1476 C C . LEU A 1 193 ? 19.220 -6.822 15.994 1.00 64.50 193 LEU A C 1
ATOM 1478 O O . LEU A 1 193 ? 20.073 -7.482 15.399 1.00 64.50 193 LEU A O 1
ATOM 1482 N N . ASP A 1 194 ? 17.930 -6.837 15.685 1.00 56.97 194 ASP A N 1
ATOM 1483 C CA . ASP A 1 194 ? 17.301 -7.731 14.725 1.00 56.97 194 ASP A CA 1
ATOM 1484 C C . ASP A 1 194 ? 17.179 -7.061 13.340 1.00 56.97 194 ASP A C 1
ATOM 1486 O O . ASP A 1 194 ? 17.330 -7.709 12.300 1.00 56.97 194 ASP A O 1
ATOM 1490 N N . THR A 1 195 ? 17.040 -5.734 13.315 1.00 52.50 195 THR A N 1
ATOM 1491 C CA . THR A 1 195 ? 16.973 -4.879 12.132 1.00 52.50 195 THR A CA 1
ATOM 1492 C C . THR A 1 195 ? 18.362 -4.381 11.736 1.00 52.50 195 THR A C 1
ATOM 1494 O O . THR A 1 195 ? 18.753 -3.260 12.046 1.00 52.50 195 THR A O 1
ATOM 1497 N N . GLY A 1 196 ? 19.109 -5.202 10.999 1.00 49.16 196 GLY A N 1
ATOM 1498 C CA . GLY A 1 196 ? 20.202 -4.706 10.145 1.00 49.16 196 GLY A CA 1
ATOM 1499 C C . GLY A 1 196 ? 19.782 -4.489 8.691 1.00 49.16 196 GLY A C 1
ATOM 1500 O O . GLY A 1 196 ? 20.566 -4.030 7.870 1.00 49.16 196 GLY A O 1
ATOM 1501 N N . TYR A 1 197 ? 18.538 -4.829 8.357 1.00 51.78 197 TYR A N 1
ATOM 1502 C CA . TYR A 1 197 ? 17.966 -4.564 7.047 1.00 51.78 197 TYR A CA 1
ATOM 1503 C C . TYR A 1 197 ? 17.457 -3.126 7.018 1.00 51.78 197 TYR A C 1
ATOM 1505 O O . TYR A 1 197 ? 16.616 -2.756 7.837 1.00 51.78 197 TYR A O 1
ATOM 1513 N N . THR A 1 198 ? 17.969 -2.307 6.098 1.00 49.06 198 THR A N 1
ATOM 1514 C CA . THR A 1 198 ? 17.626 -0.881 5.900 1.00 49.06 198 THR A CA 1
ATOM 1515 C C . THR A 1 198 ? 17.978 0.109 7.029 1.00 49.06 198 THR A C 1
ATOM 1517 O O . THR A 1 198 ? 17.988 1.300 6.755 1.00 49.06 198 THR A O 1
ATOM 1520 N N . LYS A 1 199 ? 18.298 -0.292 8.267 1.00 50.19 199 LYS A N 1
ATOM 1521 C CA . LYS A 1 199 ? 18.547 0.660 9.375 1.00 50.19 199 LYS A CA 1
ATOM 1522 C C . LYS A 1 199 ? 20.035 0.754 9.734 1.00 50.19 199 LYS A C 1
ATOM 1524 O O . LYS A 1 199 ? 20.643 -0.251 10.081 1.00 50.19 199 LYS A O 1
ATOM 1529 N N . GLY A 1 200 ? 20.614 1.962 9.707 1.00 48.25 200 GLY A N 1
ATOM 1530 C CA . GLY A 1 200 ? 21.982 2.231 10.182 1.00 48.25 200 GLY A CA 1
ATOM 1531 C C . GLY A 1 200 ? 22.915 2.924 9.176 1.00 48.25 200 GLY A C 1
ATOM 1532 O O . GLY A 1 200 ? 22.527 3.288 8.074 1.00 48.25 200 GLY A O 1
ATOM 1533 N N . ARG A 1 201 ? 24.183 3.138 9.573 1.00 46.22 201 ARG A N 1
ATOM 1534 C CA . ARG A 1 201 ? 25.232 3.782 8.739 1.00 46.22 201 ARG A CA 1
ATOM 1535 C C . ARG A 1 201 ? 25.970 2.815 7.796 1.00 46.22 201 ARG A C 1
ATOM 1537 O O . ARG A 1 201 ? 26.881 3.247 7.081 1.00 46.22 201 ARG A O 1
ATOM 1544 N N . ASP A 1 202 ? 25.651 1.525 7.861 1.00 51.75 202 ASP A N 1
ATOM 1545 C CA . ASP A 1 202 ? 26.301 0.463 7.091 1.00 51.75 202 ASP A CA 1
ATOM 1546 C C . ASP A 1 202 ? 25.611 0.230 5.732 1.00 51.75 202 ASP A C 1
ATOM 1548 O O . ASP A 1 202 ? 24.852 1.067 5.249 1.00 51.75 202 ASP A O 1
ATOM 1552 N N . SER A 1 203 ? 25.949 -0.867 5.049 1.00 52.81 203 SER A N 1
ATOM 1553 C CA . SER A 1 203 ? 25.414 -1.176 3.716 1.00 52.81 203 SER A CA 1
ATOM 1554 C C . SER A 1 203 ? 23.916 -1.492 3.679 1.00 52.81 203 SER A C 1
ATOM 1556 O O . SER A 1 203 ? 23.377 -1.635 2.588 1.00 52.81 203 SER A O 1
ATOM 1558 N N . GLY A 1 204 ? 23.240 -1.659 4.821 1.00 52.50 204 GLY A N 1
ATOM 1559 C CA . GLY A 1 204 ? 21.817 -2.006 4.893 1.00 52.50 204 GLY A CA 1
ATOM 1560 C C . GLY A 1 204 ? 21.445 -3.412 4.403 1.00 52.50 204 GLY A C 1
ATOM 1561 O O . GLY A 1 204 ? 20.262 -3.745 4.412 1.00 52.50 204 GLY A O 1
ATOM 1562 N N . GLY A 1 205 ? 22.410 -4.230 3.957 1.00 57.38 205 GLY A N 1
ATOM 1563 C CA . GLY A 1 205 ? 22.205 -5.655 3.678 1.00 57.38 205 GLY A CA 1
ATOM 1564 C C . GLY A 1 205 ? 22.021 -6.456 4.965 1.00 57.38 205 GLY A C 1
ATOM 1565 O O . GLY A 1 205 ? 22.459 -6.026 6.027 1.00 57.38 205 GLY A O 1
ATOM 1566 N N . THR A 1 206 ? 21.407 -7.637 4.874 1.00 58.84 206 THR A N 1
ATOM 1567 C CA . THR A 1 206 ? 21.135 -8.505 6.031 1.00 58.84 206 THR A CA 1
ATOM 1568 C C . THR A 1 206 ? 22.380 -8.662 6.893 1.00 58.84 206 THR A C 1
ATOM 1570 O O . THR A 1 206 ? 23.361 -9.265 6.461 1.00 58.84 206 THR A O 1
ATOM 1573 N N . VAL A 1 207 ? 22.370 -8.140 8.121 1.00 56.81 207 VAL A N 1
ATOM 1574 C CA . VAL A 1 207 ? 23.467 -8.370 9.083 1.00 56.81 207 VAL A CA 1
ATOM 1575 C C . VAL A 1 207 ? 23.646 -9.849 9.400 1.00 56.81 207 VAL A C 1
ATOM 1577 O O . VAL A 1 207 ? 24.696 -10.228 9.883 1.00 56.81 207 VAL A O 1
ATOM 1580 N N . GLN A 1 208 ? 22.654 -10.679 9.083 1.00 56.47 208 GLN A N 1
ATOM 1581 C CA . GLN A 1 208 ? 22.588 -12.097 9.417 1.00 56.47 208 GLN A CA 1
ATOM 1582 C C . GLN A 1 208 ? 23.288 -13.011 8.394 1.00 56.47 208 GLN A C 1
ATOM 1584 O O . GLN A 1 208 ? 23.594 -14.149 8.737 1.00 56.47 208 GLN A O 1
ATOM 1589 N N . ASP A 1 209 ? 23.584 -12.518 7.183 1.00 64.69 209 ASP A N 1
ATOM 1590 C CA . ASP A 1 209 ? 24.268 -13.275 6.124 1.00 64.69 209 ASP A CA 1
ATOM 1591 C C . ASP A 1 209 ? 25.390 -12.430 5.474 1.00 64.69 209 ASP A C 1
ATOM 1593 O O . ASP A 1 209 ? 25.131 -11.594 4.596 1.00 64.69 209 ASP A O 1
ATOM 1597 N N . PRO A 1 210 ? 26.651 -12.621 5.909 1.00 66.56 210 PRO A N 1
ATOM 1598 C CA . PRO A 1 210 ? 27.818 -11.942 5.346 1.00 66.56 210 PRO A CA 1
ATOM 1599 C C . PRO A 1 210 ? 28.034 -12.163 3.841 1.00 66.56 210 PRO A C 1
ATOM 1601 O O . PRO A 1 210 ? 28.518 -11.254 3.160 1.00 66.56 210 PRO A O 1
ATOM 1604 N N . ASP A 1 211 ? 27.678 -13.332 3.300 1.00 70.06 211 ASP A N 1
ATOM 1605 C CA . ASP A 1 211 ? 27.887 -13.652 1.883 1.00 70.06 211 ASP A CA 1
ATOM 1606 C C . ASP A 1 211 ? 26.898 -12.887 1.000 1.00 70.06 211 ASP A C 1
ATOM 1608 O O . ASP A 1 211 ? 27.258 -12.381 -0.068 1.00 70.06 211 ASP A O 1
ATOM 1612 N N . GLU A 1 212 ? 25.663 -12.717 1.466 1.00 71.50 212 GLU A N 1
ATOM 1613 C CA . GLU A 1 212 ? 24.660 -11.889 0.793 1.00 71.50 212 GLU A CA 1
ATOM 1614 C C . GLU A 1 212 ? 25.038 -10.401 0.790 1.00 71.50 212 GLU A C 1
ATOM 1616 O O . GLU A 1 212 ? 24.850 -9.721 -0.223 1.00 71.50 212 GLU A O 1
ATOM 1621 N N . GLN A 1 213 ? 25.664 -9.886 1.855 1.00 70.31 213 GLN A N 1
ATOM 1622 C CA . GLN A 1 213 ? 26.227 -8.526 1.843 1.00 70.31 213 GLN A CA 1
ATOM 1623 C C . GLN A 1 213 ? 27.305 -8.372 0.761 1.00 70.31 213 GLN A C 1
ATOM 1625 O O . GLN A 1 213 ? 27.337 -7.372 0.036 1.00 70.31 213 GLN A O 1
ATOM 1630 N N . ILE A 1 214 ? 28.169 -9.381 0.605 1.00 72.50 214 ILE A N 1
ATOM 1631 C CA . ILE A 1 214 ? 29.214 -9.396 -0.425 1.00 72.50 214 ILE A CA 1
ATOM 1632 C C . ILE A 1 214 ? 28.600 -9.413 -1.829 1.00 72.50 214 ILE A C 1
ATOM 1634 O O . ILE A 1 214 ? 29.052 -8.649 -2.687 1.00 72.50 214 ILE A O 1
ATOM 1638 N N . LYS A 1 215 ? 27.575 -10.238 -2.075 1.00 76.62 215 LYS A N 1
ATOM 1639 C CA . LYS A 1 215 ? 26.881 -10.303 -3.375 1.00 76.62 215 LYS A CA 1
ATOM 1640 C C . LYS A 1 215 ? 26.228 -8.976 -3.735 1.00 76.62 215 LYS A C 1
ATOM 1642 O O . LYS A 1 215 ? 26.475 -8.458 -4.823 1.00 76.62 215 LYS A O 1
ATOM 1647 N N . THR A 1 216 ? 25.482 -8.386 -2.805 1.00 77.38 216 THR A N 1
ATOM 1648 C CA . THR A 1 216 ? 24.838 -7.078 -2.982 1.00 77.38 216 THR A CA 1
ATOM 1649 C C . THR A 1 216 ? 25.870 -5.993 -3.297 1.00 77.38 216 THR A C 1
ATOM 1651 O O . THR A 1 216 ? 25.723 -5.249 -4.268 1.00 77.38 216 THR A O 1
ATOM 1654 N N . ARG A 1 217 ? 26.981 -5.948 -2.552 1.00 75.50 217 ARG A N 1
ATOM 1655 C CA . ARG A 1 217 ? 28.101 -5.031 -2.821 1.00 75.50 217 ARG A CA 1
ATOM 1656 C C . ARG A 1 217 ? 28.705 -5.241 -4.213 1.00 75.50 217 ARG A C 1
ATOM 1658 O O . ARG A 1 217 ? 28.993 -4.274 -4.918 1.00 75.50 217 ARG A O 1
ATOM 1665 N N . ASN A 1 218 ? 28.928 -6.493 -4.608 1.00 80.94 218 ASN A N 1
ATOM 1666 C CA . ASN A 1 218 ? 29.517 -6.829 -5.903 1.00 80.94 218 ASN A CA 1
ATOM 1667 C C . ASN A 1 218 ? 28.591 -6.459 -7.067 1.00 80.94 218 ASN A C 1
ATOM 1669 O O . ASN A 1 218 ? 29.084 -6.006 -8.099 1.00 80.94 218 ASN A O 1
ATOM 1673 N N . TRP A 1 219 ? 27.276 -6.596 -6.892 1.00 86.88 219 TRP A N 1
ATOM 1674 C CA . TRP A 1 219 ? 26.293 -6.154 -7.874 1.00 86.88 219 TRP A CA 1
ATOM 1675 C C . TRP A 1 219 ? 26.389 -4.645 -8.126 1.00 86.88 219 TRP A C 1
ATOM 1677 O O . TRP A 1 219 ? 26.523 -4.236 -9.277 1.00 86.88 219 TRP A O 1
ATOM 1687 N N . HIS A 1 220 ? 26.435 -3.829 -7.065 1.00 83.19 220 HIS A N 1
ATOM 1688 C CA . HIS A 1 220 ? 26.609 -2.374 -7.190 1.00 83.19 220 HIS A CA 1
ATOM 1689 C C . HIS A 1 220 ? 27.944 -2.003 -7.842 1.00 83.19 220 HIS A C 1
ATOM 1691 O O . HIS A 1 220 ? 28.001 -1.134 -8.709 1.00 83.19 220 HIS A O 1
ATOM 1697 N N . ARG A 1 221 ? 29.033 -2.704 -7.498 1.00 81.56 221 ARG A N 1
ATOM 1698 C CA . ARG A 1 221 ? 30.326 -2.496 -8.171 1.00 81.56 221 ARG A CA 1
ATOM 1699 C C . ARG A 1 221 ? 30.228 -2.785 -9.670 1.00 81.56 221 ARG A C 1
ATOM 1701 O O . ARG A 1 221 ? 30.756 -2.022 -10.472 1.00 81.56 221 ARG A O 1
ATOM 1708 N N . TRP A 1 222 ? 29.563 -3.876 -10.043 1.00 87.44 222 TRP A N 1
ATOM 1709 C CA . TRP A 1 222 ? 29.402 -4.266 -11.439 1.00 87.44 222 TRP A CA 1
ATOM 1710 C C . TRP A 1 222 ? 28.503 -3.294 -12.210 1.00 87.44 222 TRP A C 1
ATOM 1712 O O . TRP A 1 222 ? 28.920 -2.824 -13.266 1.00 87.44 222 TRP A O 1
ATOM 1722 N N . VAL A 1 223 ? 27.326 -2.931 -11.684 1.00 87.25 223 VAL A N 1
ATOM 1723 C CA . VAL A 1 223 ? 26.346 -2.086 -12.397 1.00 87.25 223 VAL A CA 1
ATOM 1724 C C . VAL A 1 223 ? 26.863 -0.665 -12.662 1.00 87.25 223 VAL A C 1
ATOM 1726 O O . VAL A 1 223 ? 26.416 -0.006 -13.598 1.00 87.25 223 VAL A O 1
ATOM 1729 N N . HIS A 1 224 ? 27.839 -0.207 -11.873 1.00 84.50 224 HIS A N 1
ATOM 1730 C CA . HIS A 1 224 ? 28.527 1.074 -12.055 1.00 84.50 224 HIS A CA 1
ATOM 1731 C C . HIS A 1 224 ? 29.876 0.962 -12.786 1.00 84.50 224 HIS A C 1
ATOM 1733 O O . HIS A 1 224 ? 30.552 1.971 -12.995 1.00 84.50 224 HIS A O 1
ATOM 1739 N N . SER A 1 225 ? 30.284 -0.244 -13.187 1.00 83.44 225 SER A N 1
ATOM 1740 C CA . SER A 1 225 ? 31.513 -0.471 -13.949 1.00 83.44 225 SER A CA 1
ATOM 1741 C C . SER A 1 225 ? 31.310 -0.261 -15.454 1.00 83.44 225 SER A C 1
ATOM 1743 O O . SER A 1 225 ? 30.195 -0.294 -15.968 1.00 83.44 225 SER A O 1
ATOM 1745 N N . HIS A 1 226 ? 32.414 -0.132 -16.192 1.00 83.81 226 HIS A N 1
ATOM 1746 C CA . HIS A 1 226 ? 32.399 -0.094 -17.661 1.00 83.81 226 HIS A CA 1
ATOM 1747 C C . HIS A 1 226 ? 32.026 -1.447 -18.304 1.00 83.81 226 HIS A C 1
ATOM 1749 O O . HIS A 1 226 ? 31.828 -1.511 -19.518 1.00 83.81 226 HIS A O 1
ATOM 1755 N N . GLU A 1 227 ? 31.971 -2.531 -17.522 1.00 86.00 227 GLU A N 1
ATOM 1756 C CA . GLU A 1 227 ? 31.608 -3.871 -17.999 1.00 86.00 227 GLU A CA 1
ATOM 1757 C C . GLU A 1 227 ? 30.095 -4.034 -18.154 1.00 86.00 227 GLU A C 1
ATOM 1759 O O . GLU A 1 227 ? 29.646 -4.812 -18.996 1.00 86.00 227 GLU A O 1
ATOM 1764 N N . ALA A 1 228 ? 29.310 -3.296 -17.367 1.00 87.75 228 ALA A N 1
ATOM 1765 C CA . ALA A 1 228 ? 27.860 -3.314 -17.449 1.00 87.75 228 ALA A CA 1
ATOM 1766 C C . ALA A 1 228 ? 27.396 -2.705 -18.781 1.00 87.75 228 ALA A C 1
ATOM 1768 O O . ALA A 1 228 ? 27.575 -1.516 -19.054 1.00 87.75 228 ALA A O 1
ATOM 1769 N N . ARG A 1 229 ? 26.791 -3.539 -19.630 1.00 91.44 229 ARG A N 1
ATOM 1770 C CA . ARG A 1 229 ? 26.174 -3.139 -20.901 1.00 91.44 229 ARG A CA 1
ATOM 1771 C C . ARG A 1 229 ? 24.677 -3.375 -20.826 1.00 91.44 229 ARG A C 1
ATOM 1773 O O . ARG A 1 229 ? 24.238 -4.298 -20.157 1.00 91.44 229 ARG A O 1
ATOM 1780 N N . ASN A 1 230 ? 23.904 -2.545 -21.521 1.00 94.44 230 ASN A N 1
ATOM 1781 C CA . ASN A 1 230 ? 22.441 -2.634 -21.583 1.00 94.44 230 ASN A CA 1
ATOM 1782 C C . ASN A 1 230 ? 21.728 -2.560 -20.221 1.00 94.44 230 ASN A C 1
ATOM 1784 O O . ASN A 1 230 ? 20.547 -2.867 -20.153 1.00 94.44 230 ASN A O 1
ATOM 1788 N N . ILE A 1 231 ? 22.401 -2.130 -19.151 1.00 95.25 231 ILE A N 1
ATOM 1789 C CA . ILE A 1 231 ? 21.787 -1.872 -17.850 1.00 95.25 231 ILE A CA 1
ATOM 1790 C C . ILE A 1 231 ? 22.168 -0.482 -17.354 1.00 95.25 231 ILE A C 1
ATOM 1792 O O . ILE A 1 231 ? 23.318 -0.059 -17.456 1.00 95.25 231 ILE A O 1
ATOM 1796 N N . GLU A 1 232 ? 21.192 0.233 -16.808 1.00 92.50 232 GLU A N 1
ATOM 1797 C CA . GLU A 1 232 ? 21.401 1.499 -16.121 1.00 92.50 232 GLU A CA 1
ATOM 1798 C C . GLU A 1 232 ? 20.675 1.479 -14.775 1.00 92.50 232 GLU A C 1
ATOM 1800 O O . GLU A 1 232 ? 19.452 1.343 -14.718 1.00 92.50 232 GLU A O 1
ATOM 1805 N N . PHE A 1 233 ? 21.432 1.663 -13.694 1.00 91.25 233 PHE A N 1
ATOM 1806 C CA . PHE A 1 233 ? 20.897 1.876 -12.354 1.00 91.25 233 PHE A CA 1
ATOM 1807 C C . PHE A 1 233 ? 21.015 3.348 -11.979 1.00 91.25 233 PHE A C 1
ATOM 1809 O O . PHE A 1 233 ? 22.085 3.950 -12.105 1.00 91.25 233 PHE A O 1
ATOM 1816 N N . ARG A 1 234 ? 19.909 3.942 -11.534 1.00 89.00 234 ARG A N 1
ATOM 1817 C CA . ARG A 1 234 ? 19.844 5.346 -11.137 1.00 89.00 234 ARG A CA 1
ATOM 1818 C C . ARG A 1 234 ? 19.058 5.510 -9.858 1.00 89.00 234 ARG A C 1
ATOM 1820 O O . ARG A 1 234 ? 18.125 4.762 -9.571 1.00 89.00 234 ARG A O 1
ATOM 1827 N N . THR A 1 235 ? 19.393 6.575 -9.151 1.00 88.06 235 THR A N 1
ATOM 1828 C CA . THR A 1 235 ? 18.624 7.034 -8.009 1.00 88.06 235 THR A CA 1
ATOM 1829 C C . THR A 1 235 ? 17.975 8.389 -8.289 1.00 88.06 235 THR A C 1
ATOM 1831 O O . THR A 1 235 ? 18.426 9.140 -9.160 1.00 88.06 235 THR A O 1
ATOM 1834 N N . ARG A 1 236 ? 16.882 8.695 -7.583 1.00 87.44 236 ARG A N 1
ATOM 1835 C CA . ARG A 1 236 ? 16.169 9.978 -7.674 1.00 87.44 236 ARG A CA 1
ATOM 1836 C C . ARG A 1 236 ? 15.764 10.521 -6.307 1.00 87.44 236 ARG A C 1
ATOM 1838 O O . ARG A 1 236 ? 15.432 9.757 -5.401 1.00 87.44 236 ARG A O 1
ATOM 1845 N N . ASP A 1 237 ? 15.738 11.846 -6.210 1.00 87.25 237 ASP A N 1
ATOM 1846 C CA . ASP A 1 237 ? 15.311 12.601 -5.033 1.00 87.25 237 ASP A CA 1
ATOM 1847 C C . ASP A 1 237 ? 14.620 13.908 -5.453 1.00 87.25 237 ASP A C 1
ATOM 1849 O O . ASP A 1 237 ? 14.847 14.427 -6.552 1.00 87.25 237 ASP A O 1
ATOM 1853 N N . PHE A 1 238 ? 13.835 14.469 -4.539 1.00 86.00 238 PHE A N 1
ATOM 1854 C CA . PHE A 1 238 ? 13.196 15.770 -4.687 1.00 86.00 238 PHE A CA 1
ATOM 1855 C C . PHE A 1 238 ? 14.232 16.885 -4.627 1.00 86.00 238 PHE A C 1
ATOM 1857 O O . PHE A 1 238 ? 14.999 16.986 -3.662 1.00 86.00 238 PHE A O 1
ATOM 1864 N N . LYS A 1 239 ? 14.204 17.785 -5.612 1.00 85.19 239 LYS A N 1
ATOM 1865 C CA . LYS A 1 239 ? 15.059 18.979 -5.614 1.00 85.19 239 LYS A CA 1
ATOM 1866 C C . LYS A 1 239 ? 14.585 19.991 -4.575 1.00 85.19 239 LYS A C 1
ATOM 1868 O O . LYS A 1 239 ? 13.396 20.104 -4.292 1.00 85.19 239 LYS A O 1
ATOM 1873 N N . LEU A 1 240 ? 15.518 20.765 -4.017 1.00 82.38 240 LEU A N 1
ATOM 1874 C CA . LEU A 1 240 ? 15.189 21.818 -3.049 1.00 82.38 240 LEU A CA 1
ATOM 1875 C C . LEU A 1 240 ? 14.305 22.908 -3.680 1.00 82.38 240 LEU A C 1
ATOM 1877 O O . LEU A 1 240 ? 13.287 23.300 -3.110 1.00 82.38 240 LEU A O 1
ATOM 1881 N N . VAL A 1 241 ? 14.692 23.355 -4.875 1.00 84.38 241 VAL A N 1
ATOM 1882 C CA . VAL A 1 241 ? 13.983 24.343 -5.696 1.00 84.38 241 VAL A CA 1
ATOM 1883 C C . VAL A 1 241 ? 13.417 23.684 -6.948 1.00 84.38 241 VAL A C 1
ATOM 1885 O O . VAL A 1 241 ? 13.922 22.653 -7.394 1.00 84.38 241 VAL A O 1
ATOM 1888 N N . GLY A 1 242 ? 12.359 24.283 -7.492 1.00 80.94 242 GLY A N 1
ATOM 1889 C CA . GLY A 1 242 ? 11.734 23.805 -8.717 1.00 80.94 242 GLY A CA 1
ATOM 1890 C C . GLY A 1 242 ? 12.614 23.968 -9.957 1.00 80.94 242 GLY A C 1
ATOM 1891 O O . GLY A 1 242 ? 13.587 24.723 -9.954 1.00 80.94 242 GLY A O 1
ATOM 1892 N N . GLU A 1 243 ? 12.256 23.266 -11.027 1.00 82.81 243 GLU A N 1
ATOM 1893 C CA . GLU A 1 243 ? 12.929 23.346 -12.322 1.00 82.81 243 GLU A CA 1
ATOM 1894 C C . GLU A 1 243 ? 11.935 23.327 -13.481 1.00 82.81 243 GLU A C 1
ATOM 1896 O O . GLU A 1 243 ? 10.865 22.737 -13.379 1.00 82.81 243 GLU A O 1
ATOM 1901 N N . LEU A 1 244 ? 12.304 23.940 -14.603 1.00 78.38 244 LEU A N 1
ATOM 1902 C CA . LEU A 1 244 ? 11.514 23.902 -15.828 1.00 78.38 244 LEU A CA 1
ATOM 1903 C C . LEU A 1 244 ? 12.055 22.801 -16.744 1.00 78.38 244 LEU A C 1
ATOM 1905 O O . LEU A 1 244 ? 13.249 22.773 -17.052 1.00 78.38 244 LEU A O 1
ATOM 1909 N N . THR A 1 245 ? 11.188 21.900 -17.184 1.00 70.62 245 THR A N 1
ATOM 1910 C CA . THR A 1 245 ? 11.511 20.858 -18.165 1.00 70.62 245 THR A CA 1
ATOM 1911 C C . THR A 1 245 ? 10.643 21.019 -19.407 1.00 70.62 245 THR A C 1
ATOM 1913 O O . THR A 1 245 ? 9.672 21.776 -19.417 1.00 70.62 245 THR A O 1
ATOM 1916 N N . TYR A 1 246 ? 11.023 20.329 -20.477 1.00 65.94 246 TYR A N 1
ATOM 1917 C CA . TYR A 1 246 ? 10.246 20.236 -21.704 1.00 65.94 246 TYR A CA 1
ATOM 1918 C C . TYR A 1 246 ? 9.898 18.766 -21.945 1.00 65.94 246 TYR A C 1
ATOM 1920 O O . TYR A 1 246 ? 10.788 17.915 -21.915 1.00 65.94 246 TYR A O 1
ATOM 1928 N N . ASP A 1 247 ? 8.614 18.492 -22.149 1.00 58.06 247 ASP A N 1
ATOM 1929 C CA . ASP A 1 247 ? 8.044 17.191 -22.493 1.00 58.06 247 ASP A CA 1
ATOM 1930 C C . ASP A 1 247 ? 7.467 17.284 -23.910 1.00 58.06 247 ASP A C 1
ATOM 1932 O O . ASP A 1 247 ? 6.624 18.136 -24.183 1.00 58.06 247 ASP A O 1
ATOM 1936 N N . ASP A 1 248 ? 7.889 16.403 -24.815 1.00 55.44 248 ASP A N 1
ATOM 1937 C CA . ASP A 1 248 ? 7.424 16.403 -26.207 1.00 55.44 248 ASP A CA 1
ATOM 1938 C C . ASP A 1 248 ? 5.898 16.252 -26.340 1.00 55.44 248 ASP A C 1
ATOM 1940 O O . ASP A 1 248 ? 5.322 16.705 -27.329 1.00 55.44 248 ASP A O 1
ATOM 1944 N N . GLN A 1 249 ? 5.229 15.620 -25.367 1.00 55.78 249 GLN A N 1
ATOM 1945 C CA . GLN A 1 249 ? 3.777 15.415 -25.384 1.00 55.78 249 GLN A CA 1
ATOM 1946 C C . GLN A 1 249 ? 2.999 16.560 -24.732 1.00 55.78 249 GLN A C 1
ATOM 1948 O O . GLN A 1 249 ? 1.836 16.772 -25.070 1.00 55.78 249 GLN A O 1
ATOM 1953 N N . ASN A 1 250 ? 3.616 17.288 -23.800 1.00 59.12 250 ASN A N 1
ATOM 1954 C CA . ASN A 1 250 ? 2.910 18.221 -22.920 1.00 59.12 250 ASN A CA 1
ATOM 1955 C C . ASN A 1 250 ? 3.541 19.624 -22.831 1.00 59.12 250 ASN A C 1
ATOM 1957 O O . ASN A 1 250 ? 3.058 20.468 -22.075 1.00 59.12 250 ASN A O 1
ATOM 1961 N N . GLY A 1 251 ? 4.601 19.886 -23.594 1.00 69.56 251 GLY A N 1
ATOM 1962 C CA . GLY A 1 251 ? 5.300 21.165 -23.658 1.00 69.56 251 GLY A CA 1
ATOM 1963 C C . GLY A 1 251 ? 6.148 21.481 -22.422 1.00 69.56 251 GLY A C 1
ATOM 1964 O O . GLY A 1 251 ? 6.683 20.598 -21.751 1.00 69.56 251 GLY A O 1
ATOM 1965 N N . LEU A 1 252 ? 6.306 22.777 -22.138 1.00 73.50 252 LEU A N 1
ATOM 1966 C CA . LEU A 1 252 ? 7.042 23.271 -20.971 1.00 73.50 252 LEU A CA 1
ATOM 1967 C C . LEU A 1 252 ? 6.299 22.941 -19.672 1.00 73.50 252 LEU A C 1
ATOM 1969 O O . LEU A 1 252 ? 5.126 23.280 -19.515 1.00 73.50 252 LEU A O 1
ATOM 1973 N N . ARG A 1 253 ? 7.008 22.346 -18.711 1.00 72.62 253 ARG A N 1
ATOM 1974 C CA . ARG A 1 253 ? 6.468 21.949 -17.409 1.00 72.62 253 ARG A CA 1
ATOM 1975 C C . ARG A 1 253 ? 7.306 22.479 -16.263 1.00 72.62 253 ARG A C 1
ATOM 1977 O O . ARG A 1 253 ? 8.514 22.268 -16.205 1.00 72.62 253 ARG A O 1
ATOM 1984 N N . MET A 1 254 ? 6.639 23.153 -15.331 1.00 80.81 254 MET A N 1
ATOM 1985 C CA . MET A 1 254 ? 7.234 23.531 -14.055 1.00 80.81 254 MET A CA 1
ATOM 1986 C C . MET A 1 254 ? 7.182 22.333 -13.114 1.00 80.81 254 MET A C 1
ATOM 1988 O O . MET A 1 254 ? 6.097 21.846 -12.794 1.00 80.81 254 MET A O 1
ATOM 1992 N N . HIS A 1 255 ? 8.348 21.903 -12.647 1.00 82.31 255 HIS A N 1
ATOM 1993 C CA . HIS A 1 255 ? 8.462 20.957 -11.558 1.00 82.31 255 HIS A CA 1
ATOM 1994 C C . HIS A 1 255 ? 8.690 21.679 -10.244 1.00 82.31 255 HIS A C 1
ATOM 1996 O O . HIS A 1 255 ? 9.622 22.468 -10.121 1.00 82.31 255 HIS A O 1
ATOM 2002 N N . TYR A 1 256 ? 7.866 21.392 -9.248 1.00 86.25 256 TYR A N 1
ATOM 2003 C CA . TYR A 1 256 ? 7.967 22.012 -7.931 1.00 86.25 256 TYR A CA 1
ATOM 2004 C C . TYR A 1 256 ? 8.973 21.267 -7.045 1.00 86.25 256 TYR A C 1
ATOM 2006 O O . TYR A 1 256 ? 8.989 20.044 -7.027 1.00 86.25 256 TYR A O 1
ATOM 2014 N N . GLY A 1 257 ? 9.815 22.002 -6.313 1.00 86.12 257 GLY A N 1
ATOM 2015 C CA . GLY A 1 257 ? 10.759 21.431 -5.343 1.00 86.12 257 GLY A CA 1
ATOM 2016 C C . GLY A 1 257 ? 10.210 21.401 -3.911 1.00 86.12 257 GLY A C 1
ATOM 2017 O O . GLY A 1 257 ? 9.095 21.850 -3.645 1.00 86.12 257 GLY A O 1
ATOM 2018 N N . ARG A 1 258 ? 11.030 20.952 -2.956 1.00 89.06 258 ARG A N 1
ATOM 2019 C CA . ARG A 1 258 ? 10.693 20.853 -1.519 1.00 89.06 258 ARG A CA 1
ATOM 2020 C C . ARG A 1 258 ? 10.144 22.152 -0.918 1.00 89.06 258 ARG A C 1
ATOM 2022 O O . ARG A 1 258 ? 9.202 22.116 -0.132 1.00 89.06 258 ARG A O 1
ATOM 2029 N N . LEU A 1 259 ? 10.675 23.312 -1.322 1.00 86.31 259 LEU A N 1
ATOM 2030 C CA . LEU A 1 259 ? 10.189 24.610 -0.829 1.00 86.31 259 LEU A CA 1
ATOM 2031 C C . LEU A 1 259 ? 8.739 24.910 -1.233 1.00 86.31 259 LEU A C 1
ATOM 2033 O O . LEU A 1 259 ? 8.033 25.600 -0.503 1.00 86.31 259 LEU A O 1
ATOM 2037 N N . ALA A 1 260 ? 8.274 24.382 -2.367 1.00 87.75 260 ALA A N 1
ATOM 2038 C CA . ALA A 1 260 ? 6.884 24.539 -2.779 1.00 87.75 260 ALA A CA 1
ATOM 2039 C C . ALA A 1 260 ? 5.938 23.679 -1.928 1.00 87.75 260 ALA A C 1
ATOM 2041 O O . ALA A 1 260 ? 4.830 24.120 -1.633 1.00 87.75 260 ALA A O 1
ATOM 2042 N N . ILE A 1 261 ? 6.382 22.493 -1.492 1.00 86.44 261 ILE A N 1
ATOM 2043 C CA . ILE A 1 261 ? 5.646 21.657 -0.530 1.00 86.44 261 ILE A CA 1
ATOM 2044 C C . ILE A 1 261 ? 5.483 22.416 0.791 1.00 86.44 261 ILE A C 1
ATOM 2046 O O . ILE A 1 261 ? 4.364 22.570 1.272 1.00 86.44 261 ILE A O 1
ATOM 2050 N N . LEU A 1 262 ? 6.577 22.974 1.326 1.00 85.81 262 LEU A N 1
ATOM 2051 C CA . LEU A 1 262 ? 6.529 23.786 2.545 1.00 85.81 262 LEU A CA 1
ATOM 2052 C C . LEU A 1 262 ? 5.602 25.001 2.389 1.00 85.81 262 LEU A C 1
ATOM 2054 O O . LEU A 1 262 ? 4.804 25.288 3.276 1.00 85.81 262 LEU A O 1
ATOM 2058 N N . TRP A 1 263 ? 5.670 25.703 1.255 1.00 86.62 263 TRP A N 1
ATOM 2059 C CA . TRP A 1 263 ? 4.797 26.847 0.990 1.00 86.62 263 TRP A CA 1
ATOM 2060 C C . TRP A 1 263 ? 3.311 26.459 0.942 1.00 86.62 263 TRP A C 1
ATOM 2062 O O . TRP A 1 263 ? 2.489 27.175 1.509 1.00 86.62 263 TRP A O 1
ATOM 2072 N N . ARG A 1 264 ? 2.960 25.324 0.318 1.00 88.62 264 ARG A N 1
ATOM 2073 C CA . ARG A 1 264 ? 1.580 24.803 0.287 1.00 88.62 264 ARG A CA 1
ATOM 2074 C C . ARG A 1 264 ? 1.083 24.424 1.685 1.00 88.62 264 ARG A C 1
ATOM 2076 O O . ARG A 1 264 ? -0.025 24.804 2.057 1.00 88.62 264 ARG A O 1
ATOM 2083 N N . LEU A 1 265 ? 1.921 23.766 2.486 1.00 84.06 265 LEU A N 1
ATOM 2084 C CA . LEU A 1 265 ? 1.631 23.451 3.891 1.00 84.06 265 LEU A CA 1
ATOM 2085 C C . LEU A 1 265 ? 1.365 24.720 4.717 1.00 84.06 265 LEU A C 1
ATOM 2087 O O . LEU A 1 265 ? 0.339 24.815 5.383 1.00 84.06 265 LEU A O 1
ATOM 2091 N N . LEU A 1 266 ? 2.213 25.748 4.587 1.00 82.94 266 LEU A N 1
ATOM 2092 C CA . LEU A 1 266 ? 2.029 27.051 5.249 1.00 82.94 266 LEU A CA 1
ATOM 2093 C C . LEU A 1 266 ? 0.770 27.808 4.791 1.00 82.94 266 LEU A C 1
ATOM 2095 O O . LEU A 1 266 ? 0.335 28.743 5.464 1.00 82.94 266 LEU A O 1
ATOM 2099 N N . LYS A 1 267 ? 0.195 27.439 3.642 1.00 86.69 267 LYS A N 1
ATOM 2100 C CA . LYS A 1 267 ? -1.064 27.986 3.118 1.00 86.69 267 LYS A CA 1
ATOM 2101 C C . LYS A 1 267 ? -2.304 27.200 3.547 1.00 86.69 267 LYS A C 1
ATOM 2103 O O . LYS A 1 267 ? -3.393 27.570 3.122 1.00 86.69 267 LYS A O 1
ATOM 2108 N N . GLY A 1 268 ? -2.150 26.184 4.397 1.00 78.31 268 GLY A N 1
ATOM 2109 C CA . GLY A 1 268 ? -3.270 25.405 4.925 1.00 78.31 268 GLY A CA 1
ATOM 2110 C C . GLY A 1 268 ? -3.755 24.313 3.975 1.00 78.31 268 GLY A C 1
ATOM 2111 O O . GLY A 1 268 ? -4.930 23.985 3.964 1.00 78.31 268 GLY A O 1
ATOM 2112 N N . GLU A 1 269 ? -2.880 23.748 3.137 1.00 80.94 269 GLU A N 1
ATOM 2113 C CA . GLU A 1 269 ? -3.263 22.598 2.301 1.00 80.94 269 GLU A CA 1
ATOM 2114 C C . GLU A 1 269 ? -3.568 21.327 3.117 1.00 80.94 269 GLU A C 1
ATOM 2116 O O . GLU A 1 269 ? -4.289 20.432 2.663 1.00 80.94 269 GLU A O 1
ATOM 2121 N N . SER A 1 270 ? -3.016 21.246 4.324 1.00 75.94 270 SER A N 1
ATOM 2122 C CA . SER A 1 270 ? -3.379 20.241 5.316 1.00 75.94 270 SER A CA 1
ATOM 2123 C C . SER A 1 270 ? -3.722 20.946 6.611 1.00 75.94 270 SER A C 1
ATOM 2125 O O . SER A 1 270 ? -2.866 21.595 7.217 1.00 75.94 270 SER A O 1
ATOM 2127 N N . ASP A 1 271 ? -4.984 20.826 7.002 1.00 62.38 271 ASP A N 1
ATOM 2128 C CA . ASP A 1 271 ? -5.466 21.329 8.274 1.00 62.38 271 ASP A CA 1
ATOM 2129 C C . ASP A 1 271 ? -4.869 20.462 9.395 1.00 62.38 271 ASP A C 1
ATOM 2131 O O . ASP A 1 271 ? -4.853 19.237 9.302 1.00 62.38 271 ASP A O 1
ATOM 2135 N N . ASN A 1 272 ? -4.372 21.101 10.456 1.00 58.59 272 ASN A N 1
ATOM 2136 C CA . ASN A 1 272 ? -3.890 20.458 11.692 1.00 58.59 272 ASN A CA 1
ATOM 2137 C C . ASN A 1 272 ? -2.528 19.731 11.642 1.00 58.59 272 ASN A C 1
ATOM 2139 O O . ASN A 1 272 ? -2.232 18.941 12.532 1.00 58.59 272 ASN A O 1
ATOM 2143 N N . VAL A 1 273 ? -1.651 20.037 10.679 1.00 64.88 273 VAL A N 1
ATOM 2144 C CA . VAL A 1 273 ? -0.247 19.564 10.689 1.00 64.88 273 VAL A CA 1
ATOM 2145 C C . VAL A 1 273 ? 0.629 20.544 11.494 1.00 64.88 273 VAL A C 1
ATOM 2147 O O . VAL A 1 273 ? 0.756 21.699 11.080 1.00 64.88 273 VAL A O 1
ATOM 2150 N N . PRO A 1 274 ? 1.276 20.164 12.616 1.00 65.31 274 PRO A N 1
ATOM 2151 C CA . PRO A 1 274 ? 2.155 21.065 13.362 1.00 65.31 274 PRO A CA 1
ATOM 2152 C C . PRO A 1 274 ? 3.360 21.524 12.533 1.00 65.31 274 PRO A C 1
ATOM 2154 O O . PRO A 1 274 ? 3.882 20.789 11.699 1.00 65.31 274 PRO A O 1
ATOM 2157 N N . PHE A 1 275 ? 3.884 22.722 12.804 1.00 69.31 275 PHE A N 1
ATOM 2158 C CA . PHE A 1 275 ? 4.982 23.302 12.012 1.00 69.31 275 PHE A CA 1
ATOM 2159 C C . PHE A 1 275 ? 6.223 22.392 11.893 1.00 69.31 275 PHE A C 1
ATOM 2161 O O . PHE A 1 275 ? 6.834 22.315 10.828 1.00 69.31 275 PHE A O 1
ATOM 2168 N N . MET A 1 276 ? 6.588 21.665 12.955 1.00 67.06 276 MET A N 1
ATOM 2169 C CA . MET A 1 276 ? 7.701 20.705 12.902 1.00 67.06 276 MET A CA 1
ATOM 2170 C C . MET A 1 276 ? 7.425 19.542 11.942 1.00 67.06 276 MET A C 1
ATOM 2172 O O . MET A 1 276 ? 8.310 19.174 11.171 1.00 67.06 276 MET A O 1
ATOM 2176 N N . GLN A 1 277 ? 6.198 19.020 11.928 1.00 68.81 277 GLN A N 1
ATOM 2177 C CA . GLN A 1 277 ? 5.764 18.001 10.974 1.00 68.81 277 GLN A CA 1
ATOM 2178 C C . GLN A 1 277 ? 5.761 18.556 9.546 1.00 68.81 277 GLN A C 1
ATOM 2180 O O . GLN A 1 277 ? 6.240 17.893 8.629 1.00 68.81 277 GLN A O 1
ATOM 2185 N N . MET A 1 278 ? 5.331 19.810 9.346 1.00 77.88 278 MET A N 1
ATOM 2186 C CA . MET A 1 278 ? 5.412 20.467 8.034 1.00 77.88 278 MET A CA 1
ATOM 2187 C C . MET A 1 278 ? 6.856 20.511 7.510 1.00 77.88 278 MET A C 1
ATOM 2189 O O . MET A 1 278 ? 7.110 20.219 6.338 1.00 77.88 278 MET A O 1
ATOM 2193 N N . LEU A 1 279 ? 7.820 20.845 8.378 1.00 76.31 279 LEU A N 1
ATOM 2194 C CA . LEU A 1 279 ? 9.239 20.824 8.025 1.00 76.31 279 LEU A CA 1
ATOM 2195 C C . LEU A 1 279 ? 9.696 19.411 7.647 1.00 76.31 279 LEU A C 1
ATOM 2197 O O . LEU A 1 279 ? 10.312 19.253 6.593 1.00 76.31 279 LEU A O 1
ATOM 2201 N N . LEU A 1 280 ? 9.364 18.391 8.444 1.00 73.50 280 LEU A N 1
ATOM 2202 C CA . LEU A 1 280 ? 9.728 16.998 8.162 1.00 73.50 280 LEU A CA 1
ATOM 2203 C C . LEU A 1 280 ? 9.132 16.497 6.837 1.00 73.50 280 LEU A C 1
ATOM 2205 O O . LEU A 1 280 ? 9.875 15.986 5.998 1.00 73.50 280 LEU A O 1
ATOM 2209 N N . LEU A 1 281 ? 7.838 16.724 6.596 1.00 78.25 281 LEU A N 1
ATOM 2210 C CA . LEU A 1 281 ? 7.159 16.370 5.343 1.00 78.25 281 LEU A CA 1
ATOM 2211 C C . LEU A 1 281 ? 7.785 17.063 4.126 1.00 78.25 281 LEU A C 1
ATOM 2213 O O . LEU A 1 281 ? 7.873 16.468 3.055 1.00 78.25 281 LEU A O 1
ATOM 2217 N N . SER A 1 282 ? 8.261 18.303 4.281 1.00 81.44 282 SER A N 1
ATOM 2218 C CA . SER A 1 282 ? 8.930 19.034 3.197 1.00 81.44 282 SER A CA 1
ATOM 2219 C C . SER A 1 282 ? 10.379 18.590 2.957 1.00 81.44 282 SER A C 1
ATOM 2221 O O . SER A 1 282 ? 10.853 18.607 1.819 1.00 81.44 282 SER A O 1
ATOM 2223 N N . LEU A 1 283 ? 11.099 18.185 4.008 1.00 77.88 283 LEU A N 1
ATOM 2224 C CA . LEU A 1 283 ? 12.504 17.780 3.929 1.00 77.88 283 LEU A CA 1
ATOM 2225 C C . LEU A 1 283 ? 12.672 16.324 3.498 1.00 77.88 283 LEU A C 1
ATOM 2227 O O . LEU A 1 283 ? 13.683 16.004 2.867 1.00 77.88 283 LEU A O 1
ATOM 2231 N N . PHE A 1 284 ? 11.698 15.468 3.803 1.00 79.25 284 PHE A N 1
ATOM 2232 C CA . PHE A 1 284 ? 11.757 14.029 3.557 1.00 79.25 284 PHE A CA 1
ATOM 2233 C C . PHE A 1 284 ? 10.557 13.462 2.769 1.00 79.25 284 PHE A C 1
ATOM 2235 O O . PHE A 1 284 ? 10.095 12.364 3.103 1.00 79.25 284 PHE A O 1
ATOM 2242 N N . PRO A 1 285 ? 10.048 14.130 1.712 1.00 84.62 285 PRO A N 1
ATOM 2243 C CA . PRO A 1 285 ? 9.137 13.466 0.790 1.00 84.62 285 PRO A CA 1
ATOM 2244 C C . PRO A 1 285 ? 9.886 12.332 0.082 1.00 84.62 285 PRO A C 1
ATOM 2246 O O . PRO A 1 285 ? 11.075 12.452 -0.245 1.00 84.62 285 PRO A O 1
ATOM 2249 N N . SER A 1 286 ? 9.202 11.213 -0.131 1.00 86.25 286 SER A N 1
ATOM 2250 C CA . SER A 1 286 ? 9.777 10.026 -0.754 1.00 86.25 286 SER A CA 1
ATOM 2251 C C . SER A 1 286 ? 9.141 9.710 -2.101 1.00 86.25 286 SER A C 1
ATOM 2253 O O . SER A 1 286 ? 7.967 9.991 -2.355 1.00 86.25 286 SER A O 1
ATOM 2255 N N . HIS A 1 287 ? 9.944 9.145 -3.006 1.00 91.31 287 HIS A N 1
ATOM 2256 C CA . HIS A 1 287 ? 9.402 8.556 -4.220 1.00 91.31 287 HIS A CA 1
ATOM 2257 C C . HIS A 1 287 ? 8.946 7.133 -3.900 1.00 91.31 287 HIS A C 1
ATOM 2259 O O . HIS A 1 287 ? 9.756 6.209 -3.886 1.00 91.31 287 HIS A O 1
ATOM 2265 N N . HIS A 1 288 ? 7.657 6.967 -3.613 1.00 92.94 288 HIS A N 1
ATOM 2266 C CA . HIS A 1 288 ? 7.109 5.753 -3.015 1.00 92.94 288 HIS A CA 1
ATOM 2267 C C . HIS A 1 288 ? 6.363 4.834 -4.007 1.00 92.94 288 HIS A C 1
ATOM 2269 O O . HIS A 1 288 ? 5.865 3.771 -3.642 1.00 92.94 288 HIS A O 1
ATOM 2275 N N . GLN A 1 289 ? 6.380 5.174 -5.295 1.00 94.56 289 GLN A N 1
ATOM 2276 C CA . GLN A 1 289 ? 5.865 4.336 -6.384 1.00 94.56 289 GLN A CA 1
ATOM 2277 C C . GLN A 1 289 ? 6.623 3.001 -6.484 1.00 94.56 289 GLN A C 1
ATOM 2279 O O . GLN A 1 289 ? 7.851 2.980 -6.365 1.00 94.56 289 GLN A O 1
ATOM 2284 N N . LYS A 1 290 ? 5.908 1.907 -6.782 1.00 96.62 290 LYS A N 1
ATOM 2285 C CA . LYS A 1 290 ? 6.503 0.624 -7.188 1.00 96.62 290 LYS A CA 1
ATOM 2286 C C . LYS A 1 290 ? 5.827 0.117 -8.464 1.00 96.62 290 LYS A C 1
ATOM 2288 O O . LYS A 1 290 ? 4.654 -0.260 -8.452 1.00 96.62 290 LYS A O 1
ATOM 2293 N N . THR A 1 291 ? 6.550 0.165 -9.580 1.00 98.06 291 THR A N 1
ATOM 2294 C CA . THR A 1 291 ? 6.045 -0.241 -10.896 1.00 98.06 291 THR A CA 1
ATOM 2295 C C . THR A 1 291 ? 7.119 -0.948 -11.714 1.00 98.06 291 THR A C 1
ATOM 2297 O O . THR A 1 291 ? 8.317 -0.703 -11.570 1.00 98.06 291 THR A O 1
ATOM 2300 N N . LEU A 1 292 ? 6.671 -1.813 -12.616 1.00 98.44 292 LEU A N 1
ATOM 2301 C CA . LEU A 1 292 ? 7.510 -2.498 -13.594 1.00 98.44 292 LEU A CA 1
ATOM 2302 C C . LEU A 1 292 ? 6.812 -2.434 -14.951 1.00 98.44 292 LEU A C 1
ATOM 2304 O O . LEU A 1 292 ? 5.608 -2.665 -15.025 1.00 98.44 292 LEU A O 1
ATOM 2308 N N . VAL A 1 293 ? 7.555 -2.144 -16.015 1.00 98.62 293 VAL A N 1
ATOM 2309 C CA . VAL A 1 293 ? 7.089 -2.237 -17.403 1.00 98.62 293 VAL A CA 1
ATOM 2310 C C . VAL A 1 293 ? 8.100 -3.064 -18.195 1.00 98.62 293 VAL A C 1
ATOM 2312 O O . VAL A 1 293 ? 9.301 -2.809 -18.144 1.00 98.62 293 VAL A O 1
ATOM 2315 N N . VAL A 1 294 ? 7.619 -4.073 -18.917 1.00 98.69 294 VAL A N 1
ATOM 2316 C CA . VAL A 1 294 ? 8.442 -5.005 -19.698 1.00 98.69 294 VAL A CA 1
ATOM 2317 C C . VAL A 1 294 ? 8.037 -4.939 -21.164 1.00 98.69 294 VAL A C 1
ATOM 2319 O O . VAL A 1 294 ? 6.849 -4.905 -21.478 1.00 98.69 294 VAL A O 1
ATOM 2322 N N . ASP A 1 295 ? 9.036 -4.923 -22.048 1.00 98.12 295 ASP A N 1
ATOM 2323 C CA . ASP A 1 295 ? 8.900 -4.979 -23.507 1.00 98.12 295 ASP A CA 1
ATOM 2324 C C . ASP A 1 295 ? 7.901 -3.960 -24.093 1.00 98.12 295 ASP A C 1
ATOM 2326 O O . ASP A 1 295 ? 7.226 -4.236 -25.079 1.00 98.12 295 ASP A O 1
ATOM 2330 N N . TYR A 1 296 ? 7.828 -2.749 -23.521 1.00 97.88 296 TYR A N 1
ATOM 2331 C CA . TYR A 1 296 ? 6.843 -1.715 -23.886 1.00 97.88 296 TYR A CA 1
ATOM 2332 C C . TYR A 1 296 ? 6.747 -1.425 -25.395 1.00 97.88 296 TYR A C 1
ATOM 2334 O O . TYR A 1 296 ? 5.663 -1.179 -25.920 1.00 97.88 296 TYR A O 1
ATOM 2342 N N . MET A 1 297 ? 7.884 -1.450 -26.099 1.00 96.38 297 MET A N 1
ATOM 2343 C CA . MET A 1 297 ? 7.958 -1.154 -27.536 1.00 96.38 297 MET A CA 1
ATOM 2344 C C . MET A 1 297 ? 7.400 -2.265 -28.435 1.00 96.38 297 MET A C 1
ATOM 2346 O O . MET A 1 297 ? 7.290 -2.060 -29.642 1.00 96.38 297 MET A O 1
ATOM 2350 N N . ASP A 1 298 ? 7.053 -3.423 -27.874 1.00 96.38 298 ASP A N 1
ATOM 2351 C CA . ASP A 1 298 ? 6.348 -4.508 -28.552 1.00 96.38 298 ASP A CA 1
ATOM 2352 C C . ASP A 1 298 ? 4.939 -4.626 -27.944 1.00 96.38 298 ASP A C 1
ATOM 2354 O O . ASP A 1 298 ? 4.763 -5.313 -26.937 1.00 96.38 298 ASP A O 1
ATOM 2358 N N . PRO A 1 299 ? 3.911 -3.965 -28.515 1.00 93.25 299 PRO A N 1
ATOM 2359 C CA . PRO A 1 299 ? 2.588 -3.906 -27.896 1.00 93.25 299 PRO A CA 1
ATOM 2360 C C . PRO A 1 299 ? 1.931 -5.272 -27.658 1.00 93.25 299 PRO A C 1
ATOM 2362 O O . PRO A 1 299 ? 1.106 -5.408 -26.754 1.00 93.25 299 PRO A O 1
ATOM 2365 N N . GLN A 1 300 ? 2.311 -6.305 -28.421 1.00 91.56 300 GLN A N 1
ATOM 2366 C CA . GLN A 1 300 ? 1.791 -7.659 -28.224 1.00 91.56 300 GLN A CA 1
ATOM 2367 C C . GLN A 1 300 ? 2.382 -8.312 -26.973 1.00 91.56 300 GLN A C 1
ATOM 2369 O O . GLN A 1 300 ? 1.663 -9.023 -26.261 1.00 91.56 300 GLN A O 1
ATOM 2374 N N . LYS A 1 301 ? 3.655 -8.031 -26.676 1.00 95.81 301 LYS A N 1
ATOM 2375 C CA . LYS A 1 301 ? 4.386 -8.565 -25.519 1.00 95.81 301 LYS A CA 1
ATOM 2376 C C . LYS A 1 301 ? 4.414 -7.642 -24.311 1.00 95.81 301 LYS A C 1
ATOM 2378 O O . LYS A 1 301 ? 4.787 -8.118 -23.246 1.00 95.81 301 LYS A O 1
ATOM 2383 N N . ALA A 1 302 ? 4.035 -6.376 -24.461 1.00 97.81 302 ALA A N 1
ATOM 2384 C CA . ALA A 1 302 ? 4.092 -5.383 -23.402 1.00 97.81 302 ALA A CA 1
ATOM 2385 C C . ALA A 1 302 ? 3.253 -5.806 -22.189 1.00 97.81 302 ALA A C 1
ATOM 2387 O O . ALA A 1 302 ? 2.078 -6.174 -22.322 1.00 97.81 302 ALA A O 1
ATOM 2388 N N . GLN A 1 303 ? 3.868 -5.729 -21.009 1.00 98.12 303 GLN A N 1
ATOM 2389 C CA . GLN A 1 303 ? 3.243 -6.046 -19.722 1.00 98.12 303 GLN A CA 1
ATOM 2390 C C . GLN A 1 303 ? 3.725 -5.077 -18.651 1.00 98.12 303 GLN A C 1
ATOM 2392 O O . GLN A 1 303 ? 4.789 -4.469 -18.790 1.00 98.12 303 GLN A O 1
ATOM 2397 N N . GLY A 1 304 ? 2.981 -4.967 -17.557 1.00 98.31 304 GLY A N 1
ATOM 2398 C CA . GLY A 1 304 ? 3.405 -4.141 -16.441 1.00 98.31 304 GLY A CA 1
ATOM 2399 C C . GLY A 1 304 ? 2.783 -4.525 -15.113 1.00 98.31 304 GLY A C 1
ATOM 2400 O O . GLY A 1 304 ? 1.995 -5.464 -15.020 1.00 98.31 304 GLY A O 1
ATOM 2401 N N . PHE A 1 305 ? 3.191 -3.800 -14.079 1.00 98.75 305 PHE A N 1
ATOM 2402 C CA . PHE A 1 305 ? 2.775 -4.030 -12.705 1.00 98.75 305 PHE A CA 1
ATOM 2403 C C . PHE A 1 305 ? 2.555 -2.711 -11.970 1.00 98.75 305 PHE A C 1
ATOM 2405 O O . PHE A 1 305 ? 3.338 -1.767 -12.118 1.00 98.75 305 PHE A O 1
ATOM 2412 N N . VAL A 1 306 ? 1.518 -2.693 -11.135 1.00 98.50 306 VAL A N 1
ATOM 2413 C CA . VAL A 1 306 ? 1.279 -1.685 -10.095 1.00 98.50 306 VAL A CA 1
ATOM 2414 C C . VAL A 1 306 ? 1.320 -2.418 -8.762 1.00 98.50 306 VAL A C 1
ATOM 2416 O O . VAL A 1 306 ? 0.575 -3.379 -8.569 1.00 98.50 306 VAL A O 1
ATOM 2419 N N . MET A 1 307 ? 2.230 -2.027 -7.872 1.00 97.38 307 MET A N 1
ATOM 2420 C CA . MET A 1 307 ? 2.596 -2.849 -6.716 1.00 97.38 307 MET A CA 1
ATOM 2421 C C . MET A 1 307 ? 2.526 -2.058 -5.408 1.00 97.38 307 MET A C 1
ATOM 2423 O O . MET A 1 307 ? 2.954 -0.904 -5.348 1.00 97.38 307 MET A O 1
ATOM 2427 N N . GLY A 1 308 ? 2.049 -2.712 -4.345 1.00 92.88 308 GLY A N 1
ATOM 2428 C CA . GLY A 1 308 ? 2.331 -2.311 -2.962 1.00 92.88 308 GLY A CA 1
ATOM 2429 C C . GLY A 1 308 ? 3.715 -2.786 -2.502 1.00 92.88 308 GLY A C 1
ATOM 2430 O O . GLY A 1 308 ? 4.401 -2.080 -1.759 1.00 92.88 308 GLY A O 1
ATOM 2431 N N . HIS A 1 309 ? 4.181 -3.913 -3.050 1.00 95.44 309 HIS A N 1
ATOM 2432 C CA . HIS A 1 309 ? 5.431 -4.562 -2.663 1.00 95.44 309 HIS A CA 1
ATOM 2433 C C . HIS A 1 309 ? 6.665 -3.761 -3.079 1.00 95.44 309 HIS A C 1
ATOM 2435 O O . HIS A 1 309 ? 6.824 -3.386 -4.243 1.00 95.44 309 HIS A O 1
ATOM 2441 N N . ASN A 1 310 ? 7.596 -3.587 -2.141 1.00 91.31 310 ASN A N 1
ATOM 2442 C CA . ASN A 1 310 ? 8.972 -3.229 -2.469 1.00 91.31 310 ASN A CA 1
ATOM 2443 C C . ASN A 1 310 ? 9.735 -4.453 -2.976 1.00 91.31 310 ASN A C 1
ATOM 2445 O O . ASN A 1 310 ? 9.459 -5.584 -2.584 1.00 91.31 310 ASN A O 1
ATOM 2449 N N . LEU A 1 311 ? 10.763 -4.227 -3.792 1.00 91.94 311 LEU A N 1
ATOM 2450 C CA . LEU A 1 311 ? 11.671 -5.284 -4.238 1.00 91.94 311 LEU A CA 1
ATOM 2451 C C . LEU A 1 311 ? 12.752 -5.533 -3.184 1.00 91.94 311 LEU A C 1
ATOM 2453 O O . LEU A 1 311 ? 13.936 -5.285 -3.402 1.00 91.94 311 LEU A O 1
ATOM 2457 N N . GLN A 1 312 ? 12.305 -5.997 -2.019 1.00 86.94 312 GLN A N 1
ATOM 2458 C CA . GLN A 1 312 ? 13.108 -6.279 -0.835 1.00 86.94 312 GLN A CA 1
ATOM 2459 C C . GLN A 1 312 ? 12.844 -7.708 -0.338 1.00 86.94 312 GLN A C 1
ATOM 2461 O O . GLN A 1 312 ? 11.706 -8.171 -0.362 1.00 86.94 312 GLN A O 1
ATOM 2466 N N . ARG A 1 313 ? 13.876 -8.420 0.140 1.00 85.19 313 ARG A N 1
ATOM 2467 C CA . ARG A 1 313 ? 13.766 -9.853 0.494 1.00 85.19 313 ARG A CA 1
ATOM 2468 C C . ARG A 1 313 ? 12.720 -10.183 1.562 1.00 85.19 313 ARG A C 1
ATOM 2470 O O . ARG A 1 313 ? 12.080 -11.227 1.459 1.00 85.19 313 ARG A O 1
ATOM 2477 N N . ASN A 1 314 ? 12.525 -9.287 2.532 1.00 85.75 314 ASN A N 1
ATOM 2478 C CA . ASN A 1 314 ? 11.600 -9.488 3.653 1.00 85.75 314 ASN A CA 1
ATOM 2479 C C . ASN A 1 314 ? 10.122 -9.312 3.267 1.00 85.75 314 ASN A C 1
ATOM 2481 O O . ASN A 1 314 ? 9.251 -9.645 4.059 1.00 85.75 314 ASN A O 1
ATOM 2485 N N . TYR A 1 315 ? 9.842 -8.835 2.050 1.00 91.31 315 TYR A N 1
ATOM 2486 C CA . TYR A 1 315 ? 8.483 -8.683 1.518 1.00 91.31 315 TYR A CA 1
ATOM 2487 C C . TYR A 1 315 ? 7.976 -9.980 0.872 1.00 91.31 315 TYR A C 1
ATOM 2489 O O . TYR A 1 315 ? 6.849 -10.032 0.384 1.00 91.31 315 TYR A O 1
ATOM 2497 N N . TRP A 1 316 ? 8.815 -11.021 0.804 1.00 92.88 316 TRP A N 1
ATOM 2498 C CA . TRP A 1 316 ? 8.387 -12.331 0.334 1.00 92.88 316 TRP A CA 1
ATOM 2499 C C . TRP A 1 316 ? 7.619 -13.035 1.453 1.00 92.88 316 TRP A C 1
ATOM 2501 O O . TRP A 1 316 ? 8.134 -13.215 2.560 1.00 92.88 316 TRP A O 1
ATOM 2511 N N . ASP A 1 317 ? 6.397 -13.451 1.150 1.00 93.56 317 ASP A N 1
ATOM 2512 C CA . ASP A 1 317 ? 5.568 -14.274 2.024 1.00 93.56 317 ASP A CA 1
ATOM 2513 C C . ASP A 1 317 ? 4.569 -15.073 1.186 1.00 93.56 317 ASP A C 1
ATOM 2515 O O . ASP A 1 317 ? 4.344 -14.770 0.010 1.00 93.56 317 ASP A O 1
ATOM 2519 N N . THR A 1 318 ? 3.946 -16.059 1.816 1.00 94.38 318 THR A N 1
ATOM 2520 C CA . THR A 1 318 ? 2.835 -16.832 1.260 1.00 94.38 318 THR A CA 1
ATOM 2521 C C . THR A 1 318 ? 1.525 -16.432 1.934 1.00 94.38 318 THR A C 1
ATOM 2523 O O . THR A 1 318 ? 1.509 -15.919 3.051 1.00 94.38 318 THR A O 1
ATOM 2526 N N . THR A 1 319 ? 0.399 -16.771 1.311 1.00 93.62 319 THR A N 1
ATOM 2527 C CA . THR A 1 319 ? -0.945 -16.552 1.889 1.00 93.62 319 THR A CA 1
ATOM 2528 C C . THR A 1 319 ? -1.208 -17.353 3.175 1.00 93.62 319 THR A C 1
ATOM 2530 O O . THR A 1 319 ? -2.174 -17.093 3.906 1.00 93.62 319 THR A O 1
ATOM 2533 N N . ALA A 1 320 ? -0.352 -18.335 3.480 1.00 92.00 320 ALA A N 1
ATOM 2534 C CA . ALA A 1 320 ? -0.388 -19.065 4.738 1.00 92.00 320 ALA A CA 1
ATOM 2535 C C . ALA A 1 320 ? 0.092 -18.202 5.915 1.00 92.00 320 ALA A C 1
ATOM 2537 O O . ALA A 1 320 ? -0.374 -18.418 7.034 1.00 92.00 320 ALA A O 1
ATOM 2538 N N . HIS A 1 321 ? 0.976 -17.223 5.668 1.00 93.00 321 HIS A N 1
ATOM 2539 C CA . HIS A 1 321 ? 1.613 -16.383 6.686 1.00 93.00 321 HIS A CA 1
ATOM 2540 C C . HIS A 1 321 ? 2.181 -17.202 7.844 1.00 93.00 321 HIS A C 1
ATOM 2542 O O . HIS A 1 321 ? 1.880 -16.944 9.011 1.00 93.00 321 HIS A O 1
ATOM 2548 N N . ALA A 1 322 ? 2.952 -18.245 7.534 1.00 89.06 322 ALA A N 1
ATOM 2549 C CA . ALA A 1 322 ? 3.434 -19.172 8.548 1.00 89.06 322 ALA A CA 1
ATOM 2550 C C . ALA A 1 322 ? 4.226 -18.435 9.644 1.00 89.06 322 ALA A C 1
ATOM 2552 O O . ALA A 1 322 ? 5.061 -17.571 9.363 1.00 89.06 322 ALA A O 1
ATOM 2553 N N . TYR A 1 323 ? 3.949 -18.788 10.904 1.00 86.50 323 TYR A N 1
ATOM 2554 C CA . TYR A 1 323 ? 4.556 -18.151 12.076 1.00 86.50 323 TYR A CA 1
ATOM 2555 C C . TYR A 1 323 ? 6.092 -18.210 12.018 1.00 86.50 323 TYR A C 1
ATOM 2557 O O . TYR A 1 323 ? 6.756 -17.193 12.228 1.00 86.50 323 TYR A O 1
ATOM 2565 N N . ASP A 1 324 ? 6.637 -19.385 11.687 1.00 81.62 324 ASP A N 1
ATOM 2566 C CA . ASP A 1 324 ? 8.064 -19.640 11.453 1.00 81.62 324 ASP A CA 1
ATOM 2567 C C . ASP A 1 324 ? 8.275 -20.060 9.994 1.00 81.62 324 ASP A C 1
ATOM 2569 O O . ASP A 1 324 ? 8.477 -21.234 9.687 1.00 81.62 324 ASP A O 1
ATOM 2573 N N . ASP A 1 325 ? 8.160 -19.106 9.072 1.00 76.75 325 ASP A N 1
ATOM 2574 C CA . ASP A 1 325 ? 8.379 -19.382 7.653 1.00 76.75 325 ASP A CA 1
ATOM 2575 C C . ASP A 1 325 ? 9.878 -19.437 7.309 1.00 76.75 325 ASP A C 1
ATOM 2577 O O . ASP A 1 325 ? 10.497 -18.433 6.943 1.00 76.75 325 ASP A O 1
ATOM 2581 N N . GLU A 1 326 ? 10.470 -20.628 7.415 1.00 73.81 326 GLU A N 1
ATOM 2582 C CA . GLU A 1 326 ? 11.845 -20.864 6.963 1.00 73.81 326 GLU A CA 1
ATOM 2583 C C . GLU A 1 326 ? 12.001 -20.658 5.444 1.00 73.81 326 GLU A C 1
ATOM 2585 O O . GLU A 1 326 ? 13.037 -20.158 4.994 1.00 73.81 326 GLU A O 1
ATOM 2590 N N . ALA A 1 327 ? 10.974 -20.973 4.642 1.00 70.44 327 ALA A N 1
ATOM 2591 C CA . ALA A 1 327 ? 10.987 -20.744 3.192 1.00 70.44 327 ALA A CA 1
ATOM 2592 C C . ALA A 1 327 ? 10.970 -19.241 2.858 1.00 70.44 327 ALA A C 1
ATOM 2594 O O . ALA A 1 327 ? 11.588 -18.791 1.883 1.00 70.44 327 ALA A O 1
ATOM 2595 N N . GLY A 1 328 ? 10.343 -18.461 3.738 1.00 73.94 328 GLY A N 1
ATOM 2596 C CA . GLY A 1 328 ? 10.313 -17.008 3.760 1.00 73.94 328 GLY A CA 1
ATOM 2597 C C . GLY A 1 328 ? 11.674 -16.349 3.959 1.00 73.94 328 GLY A C 1
ATOM 2598 O O . GLY A 1 328 ? 11.816 -15.190 3.559 1.00 73.94 328 GLY A O 1
ATOM 2599 N N . LYS A 1 329 ? 12.696 -17.066 4.464 1.00 76.00 329 LYS A N 1
ATOM 2600 C CA . LYS A 1 329 ? 14.087 -16.581 4.644 1.00 76.00 329 LYS A CA 1
ATOM 2601 C C . LYS A 1 329 ? 14.166 -15.110 5.086 1.00 76.00 329 LYS A C 1
ATOM 2603 O O . LYS A 1 329 ? 15.017 -14.356 4.615 1.00 76.00 329 LYS A O 1
ATOM 2608 N N . ARG A 1 330 ? 13.214 -14.699 5.928 1.00 77.06 330 ARG A N 1
ATOM 2609 C CA . ARG A 1 330 ? 13.112 -13.339 6.444 1.00 77.06 330 ARG A CA 1
ATOM 2610 C C . ARG A 1 330 ? 14.182 -13.162 7.505 1.00 77.06 330 ARG A C 1
ATOM 2612 O O . ARG A 1 330 ? 14.522 -14.116 8.208 1.00 77.06 330 ARG A O 1
ATOM 2619 N N . ASP A 1 331 ? 14.694 -11.948 7.636 1.00 71.81 331 ASP A N 1
ATOM 2620 C CA . ASP A 1 331 ? 15.610 -11.640 8.728 1.00 71.81 331 ASP A CA 1
ATOM 2621 C C . ASP A 1 331 ? 14.938 -11.927 10.080 1.00 71.81 331 ASP A C 1
ATOM 2623 O O . ASP A 1 331 ? 13.756 -11.633 10.278 1.00 71.81 331 ASP A O 1
ATOM 2627 N N . LYS A 1 332 ? 15.684 -12.487 11.043 1.00 66.50 332 LYS A N 1
ATOM 2628 C CA . LYS A 1 332 ? 15.201 -12.637 12.427 1.00 66.50 332 LYS A CA 1
ATOM 2629 C C . LYS A 1 332 ? 14.651 -11.288 12.908 1.00 66.50 332 LYS A C 1
ATOM 2631 O O . LYS A 1 332 ? 15.360 -10.297 12.798 1.00 66.50 332 LYS A O 1
ATOM 2636 N N . GLY A 1 333 ? 13.431 -11.286 13.445 1.00 62.16 333 GLY A N 1
ATOM 2637 C CA . GLY A 1 333 ? 12.704 -10.078 13.861 1.00 62.16 333 GLY A CA 1
ATOM 2638 C C . GLY A 1 333 ? 11.639 -9.615 12.861 1.00 62.16 333 GLY A C 1
ATOM 2639 O O . GLY A 1 333 ? 10.692 -8.949 13.263 1.00 62.16 333 GLY A O 1
ATOM 2640 N N . PHE A 1 334 ? 11.713 -10.031 11.591 1.00 71.94 334 PHE A N 1
ATOM 2641 C CA . PHE A 1 334 ? 10.650 -9.788 10.614 1.00 71.94 334 PHE A CA 1
ATOM 2642 C C . PHE A 1 334 ? 9.562 -10.865 10.700 1.00 71.94 334 PHE A C 1
ATOM 2644 O O . PHE A 1 334 ? 9.820 -12.067 10.571 1.00 71.94 334 PHE A O 1
ATOM 2651 N N . GLY A 1 335 ? 8.327 -10.421 10.932 1.00 78.62 335 GLY A N 1
ATOM 2652 C CA . GLY A 1 335 ? 7.140 -11.270 10.911 1.00 78.62 335 GLY A CA 1
ATOM 2653 C C . GLY A 1 335 ? 6.630 -11.563 9.496 1.00 78.62 335 GLY A C 1
ATOM 2654 O O . GLY A 1 335 ? 7.216 -11.104 8.514 1.00 78.62 335 GLY A O 1
ATOM 2655 N N . PRO A 1 336 ? 5.544 -12.344 9.384 1.00 90.19 336 PRO A N 1
ATOM 2656 C CA . PRO A 1 336 ? 4.797 -12.485 8.141 1.00 90.19 336 PRO A CA 1
ATOM 2657 C C . PRO A 1 336 ? 4.357 -11.127 7.577 1.00 90.19 336 PRO A C 1
ATOM 2659 O O . PRO A 1 336 ? 4.140 -10.175 8.327 1.00 90.19 336 PRO A O 1
ATOM 2662 N N . TRP A 1 337 ? 4.217 -11.053 6.260 1.00 92.12 337 TRP A N 1
ATOM 2663 C CA . TRP A 1 337 ? 4.018 -9.837 5.487 1.00 92.12 337 TRP A CA 1
ATOM 2664 C C . TRP A 1 337 ? 2.858 -10.007 4.503 1.00 92.12 337 TRP A C 1
ATOM 2666 O O . TRP A 1 337 ? 2.939 -10.769 3.541 1.00 92.12 337 TRP A O 1
ATOM 2676 N N . GLN A 1 338 ? 1.776 -9.276 4.740 1.00 96.19 338 GLN A N 1
ATOM 2677 C CA . GLN A 1 338 ? 0.609 -9.207 3.870 1.00 96.19 338 GLN A CA 1
ATOM 2678 C C . GLN A 1 338 ? 0.737 -7.990 2.957 1.00 96.19 338 GLN A C 1
ATOM 2680 O O . GLN A 1 338 ? 0.822 -6.860 3.428 1.00 96.19 338 GLN A O 1
ATOM 2685 N N . ASP A 1 339 ? 0.737 -8.199 1.646 1.00 97.62 339 ASP A N 1
ATOM 2686 C CA . ASP A 1 339 ? 0.804 -7.114 0.668 1.00 97.62 339 ASP A CA 1
ATOM 2687 C C . ASP A 1 339 ? 0.173 -7.562 -0.655 1.00 97.62 339 ASP A C 1
ATOM 2689 O O . ASP A 1 339 ? 0.006 -8.759 -0.912 1.00 97.62 339 ASP A O 1
ATOM 2693 N N . LEU A 1 340 ? -0.177 -6.606 -1.513 1.00 98.56 340 LEU A N 1
ATOM 2694 C CA . LEU A 1 340 ? -0.955 -6.815 -2.729 1.00 98.56 340 LEU A CA 1
ATOM 2695 C C . LEU A 1 340 ? -0.290 -6.143 -3.934 1.00 98.56 340 LEU A C 1
ATOM 2697 O O . LEU A 1 340 ? 0.325 -5.079 -3.839 1.00 98.56 340 LEU A O 1
ATOM 2701 N N . SER A 1 341 ? -0.417 -6.773 -5.098 1.00 98.56 341 SER A N 1
ATOM 2702 C CA . SER A 1 341 ? 0.045 -6.227 -6.377 1.00 98.56 341 SER A CA 1
ATOM 2703 C C . SER A 1 341 ? -0.931 -6.576 -7.498 1.00 98.56 341 SER A C 1
ATOM 2705 O O . SER A 1 341 ? -1.757 -7.479 -7.372 1.00 98.56 341 SER A O 1
ATOM 2707 N N . LEU A 1 342 ? -0.812 -5.879 -8.625 1.00 98.25 342 LEU A N 1
ATOM 2708 C CA . LEU A 1 342 ? -1.530 -6.194 -9.856 1.00 98.25 342 LEU A CA 1
ATOM 2709 C C . LEU A 1 342 ? -0.545 -6.365 -11.000 1.00 98.25 342 LEU A C 1
ATOM 2711 O O . LEU A 1 342 ? 0.278 -5.485 -11.256 1.00 98.25 342 LEU A O 1
ATOM 2715 N N . HIS A 1 343 ? -0.683 -7.474 -11.721 1.00 98.62 343 HIS A N 1
ATOM 2716 C CA . HIS A 1 343 ? -0.185 -7.574 -13.090 1.00 98.62 343 HIS A CA 1
ATOM 2717 C C . HIS A 1 343 ? -1.207 -6.931 -14.023 1.00 98.62 343 HIS A C 1
ATOM 2719 O O . HIS A 1 343 ? -2.412 -7.114 -13.853 1.00 98.62 343 HIS A O 1
ATOM 2725 N N . VAL A 1 344 ? -0.722 -6.142 -14.974 1.00 98.00 344 VAL A N 1
ATOM 2726 C CA . VAL A 1 344 ? -1.539 -5.258 -15.799 1.00 98.00 344 VAL A CA 1
ATOM 2727 C C . VAL A 1 344 ? -1.143 -5.406 -17.264 1.00 98.00 344 VAL A C 1
ATOM 2729 O O . VAL A 1 344 ? 0.037 -5.379 -17.623 1.00 98.00 344 VAL A O 1
ATOM 2732 N N . LEU A 1 345 ? -2.154 -5.520 -18.117 1.00 97.88 345 LEU A N 1
ATOM 2733 C CA . LEU A 1 345 ? -2.071 -5.470 -19.570 1.00 97.88 345 LEU A CA 1
ATOM 2734 C C . LEU A 1 345 ? -3.068 -4.425 -20.076 1.00 97.88 345 LEU A C 1
ATOM 2736 O O . LEU A 1 345 ? -4.099 -4.192 -19.447 1.00 97.88 345 LEU A O 1
ATOM 2740 N N . GLY A 1 346 ? -2.798 -3.835 -21.236 1.00 97.12 346 GLY A N 1
ATOM 2741 C CA . GLY A 1 346 ? -3.739 -2.921 -21.878 1.00 97.12 346 GLY A CA 1
ATOM 2742 C C . GLY A 1 346 ? -3.227 -1.491 -22.031 1.00 97.12 346 GLY A C 1
ATOM 2743 O O . GLY A 1 346 ? -2.061 -1.201 -21.741 1.00 97.12 346 GLY A O 1
ATOM 2744 N N . PRO A 1 347 ? -4.102 -0.569 -22.463 1.00 97.12 347 PRO A N 1
ATOM 2745 C CA . PRO A 1 347 ? -3.755 0.828 -22.700 1.00 97.12 347 PRO A CA 1
ATOM 2746 C C . PRO A 1 347 ? -3.170 1.571 -21.492 1.00 97.12 347 PRO A C 1
ATOM 2748 O O . PRO A 1 347 ? -2.374 2.483 -21.697 1.00 97.12 347 PRO A O 1
ATOM 2751 N N . VAL A 1 348 ? -3.480 1.174 -20.251 1.00 96.81 348 VAL A N 1
ATOM 2752 C CA . VAL A 1 348 ? -2.848 1.744 -19.038 1.00 96.81 348 VAL A CA 1
ATOM 2753 C C . VAL A 1 348 ? -1.326 1.563 -18.988 1.00 96.81 348 VAL A C 1
ATOM 2755 O O . VAL A 1 348 ? -0.644 2.322 -18.301 1.00 96.81 348 VAL A O 1
ATOM 2758 N N . LEU A 1 349 ? -0.750 0.625 -19.752 1.00 97.88 349 LEU A N 1
ATOM 2759 C CA . LEU A 1 349 ? 0.707 0.512 -19.890 1.00 97.88 349 LEU A CA 1
ATOM 2760 C C . LEU A 1 349 ? 1.331 1.753 -20.535 1.00 97.88 349 LEU A C 1
ATOM 2762 O O . LEU A 1 349 ? 2.488 2.059 -20.258 1.00 97.88 349 LEU A O 1
ATOM 2766 N N . PHE A 1 350 ? 0.573 2.489 -21.353 1.00 96.69 350 PHE A N 1
ATOM 2767 C CA . PHE A 1 350 ? 1.006 3.781 -21.878 1.00 96.69 350 PHE A CA 1
ATOM 2768 C C . PHE A 1 350 ? 1.249 4.781 -20.744 1.00 96.69 350 PHE A C 1
ATOM 2770 O O . PHE A 1 350 ? 2.267 5.469 -20.743 1.00 96.69 350 PHE A O 1
ATOM 2777 N N . ASP A 1 351 ? 0.349 4.826 -19.760 1.00 95.94 351 ASP A N 1
ATOM 2778 C CA . ASP A 1 351 ? 0.427 5.743 -18.620 1.00 95.94 351 ASP A CA 1
ATOM 2779 C C . ASP A 1 351 ? 1.550 5.349 -17.656 1.00 95.94 351 ASP A C 1
ATOM 2781 O O . ASP A 1 351 ? 2.332 6.202 -17.232 1.00 95.94 351 ASP A O 1
ATOM 2785 N N . LEU A 1 352 ? 1.704 4.047 -17.377 1.00 97.62 352 LEU A N 1
ATOM 2786 C CA . LEU A 1 352 ? 2.831 3.535 -16.590 1.00 97.62 352 LEU A CA 1
ATOM 2787 C C . LEU A 1 352 ? 4.174 3.844 -17.260 1.00 97.62 352 LEU A C 1
ATOM 2789 O O . LEU A 1 352 ? 5.106 4.303 -16.596 1.00 97.62 352 LEU A O 1
ATOM 2793 N N . ASN A 1 353 ? 4.266 3.639 -18.577 1.00 96.56 353 ASN A N 1
ATOM 2794 C CA . ASN A 1 353 ? 5.452 3.988 -19.347 1.00 96.56 353 ASN A CA 1
ATOM 2795 C C . ASN A 1 353 ? 5.704 5.498 -19.340 1.00 96.56 353 ASN A C 1
ATOM 2797 O O . ASN A 1 353 ? 6.838 5.909 -19.137 1.00 96.56 353 ASN A O 1
ATOM 2801 N N . HIS A 1 354 ? 4.676 6.328 -19.527 1.00 93.19 354 HIS A N 1
ATOM 2802 C CA . HIS A 1 354 ? 4.826 7.782 -19.489 1.00 93.19 354 HIS A CA 1
ATOM 2803 C C . HIS A 1 354 ? 5.335 8.253 -18.117 1.00 93.19 354 HIS A C 1
ATOM 2805 O O . HIS A 1 354 ? 6.293 9.022 -18.051 1.00 93.19 354 HIS A O 1
ATOM 2811 N N . ASN A 1 355 ? 4.782 7.719 -17.019 1.00 94.00 355 ASN A N 1
ATOM 2812 C CA . ASN A 1 355 ? 5.281 7.977 -15.666 1.00 94.00 355 ASN A CA 1
ATOM 2813 C C . ASN A 1 355 ? 6.758 7.568 -15.512 1.00 94.00 355 ASN A C 1
ATOM 2815 O O . ASN A 1 355 ? 7.552 8.326 -14.953 1.00 94.00 355 ASN A O 1
ATOM 2819 N N . PHE A 1 356 ? 7.143 6.402 -16.044 1.00 95.38 356 PHE A N 1
ATOM 2820 C CA . PHE A 1 356 ? 8.534 5.952 -16.027 1.00 95.38 356 PHE A CA 1
ATOM 2821 C C . PHE A 1 356 ? 9.456 6.864 -16.842 1.00 95.38 356 PHE A C 1
ATOM 2823 O O . PHE A 1 356 ? 10.478 7.311 -16.325 1.00 95.38 356 PHE A O 1
ATOM 2830 N N . CYS A 1 357 ? 9.108 7.163 -18.096 1.00 93.00 357 CYS A N 1
ATOM 2831 C CA . CYS A 1 357 ? 9.925 7.988 -18.981 1.00 93.00 357 CYS A CA 1
ATOM 2832 C C . CYS A 1 357 ? 10.136 9.386 -18.403 1.00 93.00 357 CYS A C 1
ATOM 2834 O O . CYS A 1 357 ? 11.276 9.834 -18.341 1.00 93.00 357 CYS A O 1
ATOM 2836 N N . ASN A 1 358 ? 9.088 10.027 -17.875 1.00 88.19 358 ASN A N 1
ATOM 2837 C CA . ASN A 1 358 ? 9.210 11.341 -17.240 1.00 88.19 358 ASN A CA 1
ATOM 2838 C C . ASN A 1 358 ? 10.194 11.309 -16.064 1.00 88.19 358 ASN A C 1
ATOM 2840 O O . ASN A 1 358 ? 11.109 12.134 -15.985 1.00 88.19 358 ASN A O 1
ATOM 2844 N N . ALA A 1 359 ? 10.066 10.316 -15.181 1.00 90.38 359 ALA A N 1
ATOM 2845 C CA . ALA A 1 359 ? 10.980 10.139 -14.059 1.00 90.38 359 ALA A CA 1
ATOM 2846 C C . ALA A 1 359 ? 12.425 9.854 -14.519 1.00 90.38 359 ALA A C 1
ATOM 2848 O O . ALA A 1 359 ? 13.388 10.416 -13.984 1.00 90.38 359 ALA A O 1
ATOM 2849 N N . TRP A 1 360 ? 12.585 9.011 -15.538 1.00 91.38 360 TRP A N 1
ATOM 2850 C CA . TRP A 1 360 ? 13.875 8.627 -16.101 1.00 91.38 360 TRP A CA 1
ATOM 2851 C C . TRP A 1 360 ? 14.582 9.797 -16.790 1.00 91.38 360 TRP A C 1
ATOM 2853 O O . TRP A 1 360 ? 15.767 10.056 -16.556 1.00 91.38 360 TRP A O 1
ATOM 2863 N N . ASP A 1 361 ? 13.857 10.556 -17.600 1.00 87.12 361 ASP A N 1
ATOM 2864 C CA . ASP A 1 361 ? 14.379 11.708 -18.321 1.00 87.12 361 ASP A CA 1
ATOM 2865 C C . ASP A 1 361 ? 14.697 12.861 -17.363 1.00 87.12 361 ASP A C 1
ATOM 2867 O O . ASP A 1 361 ? 15.707 13.547 -17.542 1.00 87.12 361 ASP A O 1
ATOM 2871 N N . LYS A 1 362 ? 13.934 13.028 -16.277 1.00 82.62 362 LYS A N 1
ATOM 2872 C CA . LYS A 1 362 ? 14.267 13.975 -15.202 1.00 82.62 362 LYS A CA 1
ATOM 2873 C C . LYS A 1 362 ? 15.543 13.590 -14.446 1.00 82.62 362 LYS A C 1
ATOM 2875 O O . LYS A 1 362 ? 16.331 14.468 -14.100 1.00 82.62 362 LYS A O 1
ATOM 2880 N N . SER A 1 363 ? 15.797 12.293 -14.251 1.00 81.38 363 SER A N 1
ATOM 2881 C CA . SER A 1 363 ? 17.052 11.800 -13.655 1.00 81.38 363 SER A CA 1
ATOM 2882 C C . SER A 1 363 ? 18.274 11.921 -14.587 1.00 81.38 363 SER A C 1
ATOM 2884 O O . SER A 1 363 ? 19.407 11.695 -14.162 1.00 81.38 363 SER A O 1
ATOM 2886 N N . SER A 1 364 ? 18.075 12.272 -15.864 1.00 78.44 364 SER A N 1
ATOM 2887 C CA . SER A 1 364 ? 19.152 12.397 -16.851 1.00 78.44 364 SER A CA 1
ATOM 2888 C C . SER A 1 364 ? 19.789 13.791 -16.842 1.00 78.44 364 SER A C 1
ATOM 2890 O O . SER A 1 364 ? 19.100 14.807 -16.774 1.00 78.44 364 SER A O 1
ATOM 2892 N N . SER A 1 365 ? 21.115 13.862 -17.018 1.00 71.62 365 SER A N 1
ATOM 2893 C CA . SER A 1 365 ? 21.806 15.140 -17.256 1.00 71.62 365 SER A CA 1
ATOM 2894 C C . SER A 1 365 ? 21.243 15.851 -18.491 1.00 71.62 365 SER A C 1
ATOM 2896 O O . SER A 1 365 ? 20.983 15.219 -19.519 1.00 71.62 365 SER A O 1
ATOM 2898 N N . TRP A 1 366 ? 21.110 17.178 -18.415 1.00 68.38 366 TRP A N 1
ATOM 2899 C CA . TRP A 1 366 ? 20.605 18.002 -19.515 1.00 68.38 366 TRP A CA 1
ATOM 2900 C C . TRP A 1 366 ? 21.418 17.816 -20.804 1.00 68.38 366 TRP A C 1
ATOM 2902 O O . TRP A 1 366 ? 20.830 17.707 -21.874 1.00 68.38 366 TRP A O 1
ATOM 2912 N N . ILE A 1 367 ? 22.745 17.668 -20.692 1.00 67.38 367 ILE A N 1
ATOM 2913 C CA . ILE A 1 367 ? 23.649 17.404 -21.822 1.00 67.38 367 ILE A CA 1
ATOM 2914 C C . ILE A 1 367 ? 23.237 16.103 -22.512 1.00 67.38 367 ILE A C 1
ATOM 2916 O O . ILE A 1 367 ? 23.069 16.049 -23.727 1.00 67.38 367 ILE A O 1
ATOM 2920 N N . ARG A 1 368 ? 23.009 15.044 -21.728 1.00 71.94 368 ARG A N 1
ATOM 2921 C CA . ARG A 1 368 ? 22.629 13.734 -22.261 1.00 71.94 368 ARG A CA 1
ATOM 2922 C C . ARG A 1 368 ? 21.296 13.797 -23.005 1.00 71.94 368 ARG A C 1
ATOM 2924 O O . ARG A 1 368 ? 21.203 13.201 -24.071 1.00 71.94 368 ARG A O 1
ATOM 2931 N N . ARG A 1 369 ? 20.308 14.532 -22.483 1.00 73.88 369 ARG A N 1
ATOM 2932 C CA . ARG A 1 369 ? 19.008 14.717 -23.153 1.00 73.88 369 ARG A CA 1
ATOM 2933 C C . ARG A 1 369 ? 19.148 15.426 -24.497 1.00 73.88 369 ARG A C 1
ATOM 2935 O O . ARG A 1 369 ? 18.539 14.999 -25.468 1.00 73.88 369 ARG A O 1
ATOM 2942 N N . VAL A 1 370 ? 19.988 16.460 -24.565 1.00 68.69 370 VAL A N 1
ATOM 2943 C CA . VAL A 1 370 ? 20.231 17.211 -25.807 1.00 68.69 370 VAL A CA 1
ATOM 2944 C C . VAL A 1 370 ? 20.895 16.336 -26.874 1.00 68.69 370 VAL A C 1
ATOM 2946 O O . VAL A 1 370 ? 20.487 16.374 -28.028 1.00 68.69 370 VAL A O 1
ATOM 2949 N N . PHE A 1 371 ? 21.888 15.520 -26.506 1.00 70.94 371 PHE A N 1
ATOM 2950 C CA . PHE A 1 371 ? 22.660 14.743 -27.487 1.00 70.94 371 PHE A CA 1
ATOM 2951 C C . PHE A 1 371 ? 22.095 13.350 -27.805 1.00 70.94 371 PHE A C 1
ATOM 2953 O O . PHE A 1 371 ? 22.352 12.838 -28.890 1.00 70.94 371 PHE A O 1
ATOM 2960 N N . LYS A 1 372 ? 21.366 12.709 -26.881 1.00 73.88 372 LYS A N 1
ATOM 2961 C CA . LYS A 1 372 ? 20.811 11.349 -27.062 1.00 73.88 372 LYS A CA 1
ATOM 2962 C C . LYS A 1 372 ? 19.280 11.308 -27.179 1.00 73.88 372 LYS A C 1
ATOM 2964 O O . LYS A 1 372 ? 18.722 10.226 -27.358 1.00 73.88 372 LYS A O 1
ATOM 2969 N N . GLY A 1 373 ? 18.608 12.454 -27.076 1.00 78.19 373 GLY A N 1
ATOM 2970 C CA . GLY A 1 373 ? 17.151 12.531 -26.973 1.00 78.19 373 GLY A CA 1
ATOM 2971 C C . GLY A 1 373 ? 16.628 12.066 -25.610 1.00 78.19 373 GLY A C 1
ATOM 2972 O O . GLY A 1 373 ? 17.397 11.716 -24.708 1.00 78.19 373 GLY A O 1
ATOM 2973 N N . THR A 1 374 ? 15.304 12.074 -25.464 1.00 85.25 374 THR A N 1
ATOM 2974 C CA . THR A 1 374 ? 14.608 11.586 -24.264 1.00 85.25 374 THR A CA 1
ATOM 2975 C C . THR A 1 374 ? 14.054 10.183 -24.501 1.00 85.25 374 THR A C 1
ATOM 2977 O O . THR A 1 374 ? 13.792 9.796 -25.646 1.00 85.25 374 THR A O 1
ATOM 2980 N N . LEU A 1 375 ? 13.870 9.403 -23.434 1.00 89.62 375 LEU A N 1
ATOM 2981 C CA . LEU A 1 375 ? 13.218 8.099 -23.537 1.00 89.62 375 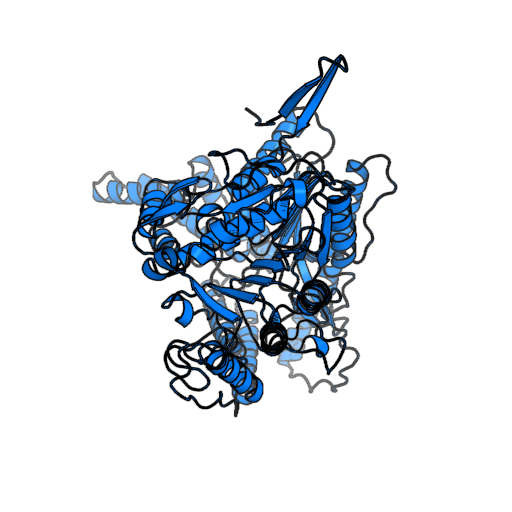LEU A CA 1
ATOM 2982 C C . LEU A 1 375 ? 11.767 8.264 -24.013 1.00 89.62 375 LEU A C 1
ATOM 2984 O O . LEU A 1 375 ? 11.302 7.473 -24.835 1.00 89.62 375 LEU A O 1
ATOM 2988 N N . SER A 1 376 ? 11.088 9.328 -23.576 1.00 87.00 376 SER A N 1
ATOM 2989 C CA . SER A 1 376 ? 9.763 9.704 -24.082 1.00 87.00 376 SER A CA 1
ATOM 2990 C C . SER A 1 376 ? 9.743 9.869 -25.610 1.00 87.00 376 SER A C 1
ATOM 2992 O O . SER A 1 376 ? 8.881 9.287 -26.274 1.00 87.00 376 SER A O 1
ATOM 2994 N N . SER A 1 377 ? 10.718 10.578 -26.196 1.00 86.06 377 SER A N 1
ATOM 2995 C CA . SER A 1 377 ? 10.818 10.766 -27.656 1.00 86.06 377 SER A CA 1
ATOM 2996 C C . SER A 1 377 ? 10.992 9.427 -28.382 1.00 86.06 377 SER A C 1
ATOM 2998 O O . SER A 1 377 ? 10.316 9.161 -29.379 1.00 86.06 377 SER A O 1
ATOM 3000 N N . GLN A 1 378 ? 11.867 8.559 -27.857 1.00 89.25 378 GLN A N 1
ATOM 3001 C CA . GLN A 1 378 ? 12.175 7.241 -28.433 1.00 89.25 378 GLN A CA 1
ATOM 3002 C C . GLN A 1 378 ? 10.957 6.307 -28.455 1.00 89.25 378 GLN A C 1
ATOM 3004 O O . GLN A 1 378 ? 10.857 5.430 -29.312 1.00 89.25 378 GLN A O 1
ATOM 3009 N N . ARG A 1 379 ? 10.014 6.505 -27.529 1.00 92.44 379 ARG A N 1
ATOM 3010 C CA . ARG A 1 379 ? 8.827 5.658 -27.346 1.00 92.44 379 ARG A CA 1
ATOM 3011 C C . ARG A 1 379 ? 7.540 6.245 -27.924 1.00 92.44 379 ARG A C 1
ATOM 3013 O O . ARG A 1 379 ? 6.479 5.633 -27.816 1.00 92.44 379 ARG A O 1
ATOM 3020 N N . SER A 1 380 ? 7.628 7.398 -28.586 1.00 88.81 380 SER A N 1
ATOM 3021 C CA . SER A 1 380 ? 6.486 8.152 -29.127 1.00 88.81 380 SER A CA 1
ATOM 3022 C C . SER A 1 380 ? 5.662 7.411 -30.193 1.00 88.81 380 SER A C 1
ATOM 3024 O O . SER A 1 380 ? 4.511 7.788 -30.450 1.00 88.81 380 SER A O 1
ATOM 3026 N N . ALA A 1 381 ? 6.227 6.358 -30.797 1.00 90.56 381 ALA A N 1
ATOM 3027 C CA . ALA A 1 381 ? 5.568 5.519 -31.795 1.00 90.56 381 ALA A CA 1
ATOM 3028 C C . ALA A 1 381 ? 4.449 4.640 -31.209 1.00 90.56 381 ALA A C 1
ATOM 3030 O O . ALA A 1 381 ? 3.452 4.398 -31.889 1.00 90.56 381 ALA A O 1
ATOM 3031 N N . VAL A 1 382 ? 4.575 4.192 -29.954 1.00 93.38 382 VAL A N 1
ATOM 3032 C CA . VAL A 1 382 ? 3.536 3.391 -29.289 1.00 93.38 382 VAL A CA 1
ATOM 3033 C C . VAL A 1 382 ? 2.377 4.305 -28.911 1.00 93.38 382 VAL A C 1
ATOM 3035 O O . VAL A 1 382 ? 2.580 5.365 -28.318 1.00 93.38 382 VAL A O 1
ATOM 3038 N N . LYS A 1 383 ? 1.151 3.902 -29.250 1.00 92.88 383 LYS A N 1
ATOM 3039 C CA . LYS A 1 383 ? -0.074 4.645 -28.925 1.00 92.88 383 LYS A CA 1
ATOM 3040 C C . LYS A 1 383 ? -0.943 3.829 -27.963 1.00 92.88 383 LYS A C 1
ATOM 3042 O O . LYS A 1 383 ? -0.879 2.603 -27.995 1.00 92.88 383 LYS A O 1
ATOM 3047 N N . PRO A 1 384 ? -1.811 4.457 -27.151 1.00 91.94 384 PRO A N 1
ATOM 3048 C CA . PRO A 1 384 ? -2.673 3.716 -26.225 1.00 91.94 384 PRO A CA 1
ATOM 3049 C C . PRO A 1 384 ? -3.489 2.609 -26.912 1.00 91.94 384 PRO A C 1
ATOM 3051 O O . PRO A 1 384 ? -3.560 1.493 -26.411 1.00 91.94 384 PRO A O 1
ATOM 3054 N N . LEU A 1 385 ? -4.026 2.882 -28.108 1.00 91.56 385 LEU A N 1
ATOM 3055 C CA . LEU A 1 385 ? -4.815 1.915 -28.879 1.00 91.56 385 LEU A CA 1
ATOM 3056 C C . LEU A 1 385 ? -4.010 0.706 -29.374 1.00 91.56 385 LEU A C 1
ATOM 3058 O O . LEU A 1 385 ? -4.595 -0.353 -29.558 1.00 91.56 385 LEU A O 1
ATOM 3062 N N . SER A 1 386 ? -2.686 0.814 -29.557 1.00 94.25 386 SER A N 1
ATOM 3063 C CA . SER A 1 386 ? -1.880 -0.349 -29.967 1.00 94.25 386 SER A CA 1
ATOM 3064 C C . SER A 1 386 ? -1.712 -1.386 -28.855 1.00 94.25 386 SER A C 1
ATOM 3066 O O . SER A 1 386 ? -1.320 -2.510 -29.135 1.00 94.25 386 SER A O 1
ATOM 3068 N N . LEU A 1 387 ? -2.002 -1.011 -27.605 1.00 95.62 387 LEU A N 1
ATOM 3069 C CA . LEU A 1 387 ? -1.874 -1.865 -26.423 1.00 95.62 387 LEU A CA 1
ATOM 3070 C C . LEU A 1 387 ? -3.205 -2.514 -26.018 1.00 95.62 387 LEU A C 1
ATOM 3072 O O 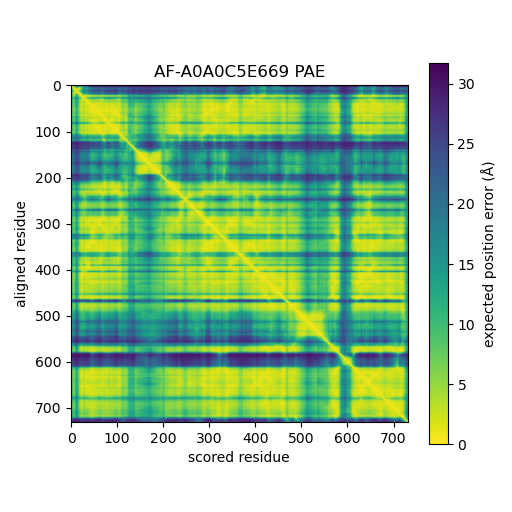. LEU A 1 387 ? -3.243 -3.218 -25.012 1.00 95.62 387 LEU A O 1
ATOM 3076 N N . ILE A 1 388 ? -4.294 -2.252 -26.750 1.00 94.00 388 ILE A N 1
ATOM 3077 C CA . ILE A 1 388 ? -5.631 -2.742 -26.407 1.00 94.00 388 ILE A CA 1
ATOM 3078 C C . ILE A 1 388 ? -5.675 -4.276 -26.392 1.00 94.00 388 ILE A C 1
ATOM 3080 O O . ILE A 1 388 ? -5.065 -4.935 -27.236 1.00 94.00 388 ILE A O 1
ATOM 3084 N N . ARG A 1 389 ? -6.377 -4.847 -25.410 1.00 93.81 389 ARG A N 1
ATOM 3085 C CA . ARG A 1 389 ? -6.622 -6.290 -25.299 1.00 93.81 389 ARG A CA 1
ATOM 3086 C C . ARG A 1 389 ? -8.103 -6.599 -25.503 1.00 93.81 389 ARG A C 1
ATOM 3088 O O . ARG A 1 389 ? -8.957 -5.760 -25.212 1.00 93.81 389 ARG A O 1
ATOM 3095 N N . ASP A 1 390 ? -8.377 -7.802 -26.000 1.00 87.50 390 ASP A N 1
ATOM 3096 C CA . ASP A 1 390 ? -9.736 -8.319 -26.157 1.00 87.50 390 ASP A CA 1
ATOM 3097 C C . ASP A 1 390 ? -10.321 -8.676 -24.797 1.00 87.50 390 ASP A C 1
ATOM 3099 O O . ASP A 1 390 ? -9.754 -9.485 -24.060 1.00 87.50 390 ASP A O 1
ATOM 3103 N N . GLY A 1 391 ? -11.466 -8.077 -24.474 1.00 75.56 391 GLY A N 1
ATOM 3104 C CA . GLY A 1 391 ? -11.970 -8.101 -23.108 1.00 75.56 391 GLY A CA 1
ATOM 3105 C C . GLY A 1 391 ? -11.067 -7.270 -22.192 1.00 75.56 391 GLY A C 1
ATOM 3106 O O . GLY A 1 391 ? -9.842 -7.310 -22.248 1.00 75.56 391 GLY A O 1
ATOM 3107 N N . GLY A 1 392 ? -11.670 -6.435 -21.365 1.00 84.31 392 GLY A N 1
ATOM 3108 C CA . GLY A 1 392 ? -10.922 -5.548 -20.489 1.00 84.31 392 GLY A CA 1
ATOM 3109 C C . GLY A 1 392 ? -11.724 -4.306 -20.182 1.00 84.31 392 GLY A C 1
ATOM 3110 O O . GLY A 1 392 ? -12.508 -3.825 -21.001 1.00 84.31 392 GLY A O 1
ATOM 3111 N N . GLU A 1 393 ? -11.523 -3.797 -18.984 1.00 92.88 393 GLU A N 1
ATOM 3112 C CA . GLU A 1 393 ? -12.408 -2.819 -18.374 1.00 92.88 393 GLU A CA 1
ATOM 3113 C C . GLU A 1 393 ? -11.794 -1.418 -18.400 1.00 92.88 393 GLU A C 1
ATOM 3115 O O . GLU A 1 393 ? -10.598 -1.252 -18.680 1.00 92.88 393 GLU A O 1
ATOM 3120 N N . PRO A 1 394 ? -12.603 -0.381 -18.139 1.00 94.25 394 PRO A N 1
ATOM 3121 C CA . PRO A 1 394 ? -12.089 0.953 -17.915 1.00 94.25 394 PRO A CA 1
ATOM 3122 C C . PRO A 1 394 ? -11.087 0.979 -16.752 1.00 94.25 394 PRO A C 1
ATOM 3124 O O . PRO A 1 394 ? -11.305 0.357 -15.714 1.00 94.25 394 PRO A O 1
ATOM 3127 N N . ALA A 1 395 ? -10.004 1.735 -16.902 1.00 96.62 395 ALA A N 1
ATOM 3128 C CA . ALA A 1 395 ? -9.008 1.911 -15.852 1.00 96.62 395 ALA A CA 1
ATOM 3129 C C . ALA A 1 395 ? -8.349 3.285 -15.939 1.00 96.62 395 ALA A C 1
ATOM 3131 O O . ALA A 1 395 ? -8.215 3.850 -17.023 1.00 96.62 395 ALA A O 1
ATOM 3132 N N . GLN A 1 396 ? -7.887 3.809 -14.810 1.00 97.69 396 GLN A N 1
ATOM 3133 C CA . GLN A 1 396 ? -7.108 5.040 -14.760 1.00 97.69 396 GLN A CA 1
ATOM 3134 C C . GLN A 1 396 ? -5.896 4.844 -13.855 1.00 97.69 396 GLN A C 1
ATOM 3136 O O . GLN A 1 396 ? -6.024 4.331 -12.744 1.00 97.69 396 GLN A O 1
ATOM 3141 N N . ILE A 1 397 ? -4.723 5.270 -14.323 1.00 97.69 397 ILE A N 1
ATOM 3142 C CA . ILE A 1 397 ? -3.576 5.469 -13.440 1.00 97.69 397 ILE A CA 1
ATOM 3143 C C . ILE A 1 397 ? -3.782 6.785 -12.692 1.00 97.69 397 ILE A C 1
ATOM 3145 O O . ILE A 1 397 ? -3.995 7.826 -13.305 1.00 97.69 397 ILE A O 1
ATOM 3149 N N . CYS A 1 398 ? -3.718 6.734 -11.370 1.00 97.12 398 CYS A N 1
ATOM 3150 C CA . CYS A 1 398 ? -3.851 7.885 -10.488 1.00 97.12 398 CYS A CA 1
ATOM 3151 C C . CYS A 1 398 ? -2.548 8.067 -9.717 1.00 97.12 398 CYS A C 1
ATOM 3153 O O . CYS A 1 398 ? -1.894 7.090 -9.352 1.00 97.12 398 CYS A O 1
ATOM 3155 N N . ARG A 1 399 ? -2.158 9.310 -9.446 1.00 95.88 399 ARG A N 1
ATOM 3156 C CA . ARG A 1 399 ? -0.925 9.640 -8.734 1.00 95.88 399 ARG A CA 1
ATOM 3157 C C . ARG A 1 399 ? -1.179 10.652 -7.625 1.00 95.88 399 ARG A C 1
ATOM 3159 O O . ARG A 1 399 ? -2.051 11.517 -7.715 1.00 95.88 399 ARG A O 1
ATOM 3166 N N . THR A 1 400 ? -0.352 10.558 -6.599 1.00 94.81 400 THR A N 1
ATOM 3167 C CA . THR A 1 400 ? 0.030 11.730 -5.815 1.00 94.81 400 THR A CA 1
ATOM 3168 C C . THR A 1 400 ? 1.378 12.150 -6.370 1.00 94.81 400 THR A C 1
ATOM 3170 O O . THR A 1 400 ? 2.279 11.318 -6.452 1.00 94.81 400 THR A O 1
ATOM 3173 N N . HIS A 1 401 ? 1.529 13.386 -6.837 1.00 91.69 401 HIS A N 1
ATOM 3174 C CA . HIS A 1 401 ? 2.806 13.839 -7.388 1.00 91.69 401 HIS A CA 1
ATOM 3175 C C . HIS A 1 401 ? 3.027 15.332 -7.121 1.00 91.69 401 HIS A C 1
ATOM 3177 O O . HIS A 1 401 ? 2.631 16.178 -7.928 1.00 91.69 401 HIS A O 1
ATOM 3183 N N . PRO A 1 402 ? 3.696 15.705 -6.016 1.00 88.50 402 PRO A N 1
ATOM 3184 C CA . PRO A 1 402 ? 3.795 17.108 -5.614 1.00 88.50 402 PRO A CA 1
ATOM 3185 C C . PRO A 1 402 ? 4.691 17.936 -6.550 1.00 88.50 402 PRO A C 1
ATOM 3187 O O . PRO A 1 402 ? 4.538 19.153 -6.603 1.00 88.50 402 PRO A O 1
ATOM 3190 N N . GLU A 1 403 ? 5.609 17.305 -7.298 1.00 85.50 403 GLU A N 1
ATOM 3191 C CA . GLU A 1 403 ? 6.465 18.022 -8.247 1.00 85.50 403 GLU A CA 1
ATOM 3192 C C . GLU A 1 403 ? 5.771 18.283 -9.590 1.00 85.50 403 GLU A C 1
ATOM 3194 O O . GLU A 1 403 ? 6.298 19.065 -10.360 1.00 85.50 403 GLU A O 1
ATOM 3199 N N . GLU A 1 404 ? 4.637 17.654 -9.921 1.00 80.00 404 GLU A N 1
ATOM 3200 C CA . GLU A 1 404 ? 4.006 17.758 -11.253 1.00 80.00 404 GLU A CA 1
ATOM 3201 C C . GLU A 1 404 ? 2.556 18.229 -11.119 1.00 80.00 404 GLU A C 1
ATOM 3203 O O . GLU A 1 404 ? 1.648 17.418 -10.982 1.00 80.00 404 GLU A O 1
ATOM 3208 N N . GLY A 1 405 ? 2.327 19.547 -11.146 1.00 71.19 405 GLY A N 1
ATOM 3209 C CA . GLY A 1 405 ? 0.962 20.092 -11.098 1.00 71.19 405 GLY A CA 1
ATOM 3210 C C . GLY A 1 405 ? 0.205 19.751 -9.806 1.00 71.19 405 GLY A C 1
ATOM 3211 O O . GLY A 1 405 ? -1.005 19.537 -9.856 1.00 71.19 405 GLY A O 1
ATOM 3212 N N . PRO A 1 406 ? 0.915 19.770 -8.662 1.00 79.44 406 PRO A N 1
ATOM 3213 C CA . PRO A 1 406 ? 0.633 18.982 -7.453 1.00 79.44 406 PRO A CA 1
ATOM 3214 C C . PRO A 1 406 ? -0.543 18.004 -7.559 1.00 79.44 406 PRO A C 1
ATOM 3216 O O . PRO A 1 406 ? -1.624 18.219 -7.003 1.00 79.44 406 PRO A O 1
ATOM 3219 N N . GLU A 1 407 ? -0.330 16.933 -8.322 1.00 90.31 407 GLU A N 1
ATOM 3220 C CA . GLU A 1 407 ? -1.371 15.954 -8.609 1.00 90.31 407 GLU A CA 1
ATOM 3221 C C . GLU A 1 407 ? -1.819 15.245 -7.321 1.00 90.31 407 GLU A C 1
ATOM 3223 O O . GLU A 1 407 ? -0.988 14.805 -6.528 1.00 90.31 407 GLU A O 1
ATOM 3228 N N . THR A 1 408 ? -3.136 15.148 -7.120 1.00 93.44 408 THR A N 1
ATOM 3229 C CA . THR A 1 408 ? -3.793 14.492 -5.968 1.00 93.44 408 THR A CA 1
ATOM 3230 C C . THR A 1 408 ? -4.948 13.603 -6.440 1.00 93.44 408 THR A C 1
ATOM 3232 O O . THR A 1 408 ? -5.986 13.492 -5.791 1.00 93.44 408 THR A O 1
ATOM 3235 N N . THR A 1 409 ? -4.792 12.977 -7.608 1.00 95.44 409 THR A N 1
ATOM 3236 C CA . THR A 1 409 ? -5.850 12.172 -8.238 1.00 95.44 409 THR A CA 1
ATOM 3237 C C . THR A 1 409 ? -6.142 10.902 -7.447 1.00 95.44 409 THR A C 1
ATOM 3239 O O . THR A 1 409 ? -7.275 10.437 -7.446 1.00 95.44 409 THR A O 1
ATOM 3242 N N . ILE A 1 410 ? -5.162 10.377 -6.701 1.00 97.12 410 ILE A N 1
ATOM 3243 C CA . ILE A 1 410 ? -5.399 9.285 -5.745 1.00 97.12 410 ILE A CA 1
ATOM 3244 C C . ILE A 1 410 ? -6.395 9.718 -4.665 1.00 97.12 410 ILE A C 1
ATOM 3246 O O . ILE A 1 410 ? -7.374 9.012 -4.439 1.00 97.12 410 ILE A O 1
ATOM 3250 N N . LEU A 1 411 ? -6.178 10.875 -4.029 1.00 95.44 411 LEU A N 1
ATOM 3251 C CA . LEU A 1 411 ? -7.094 11.404 -3.015 1.00 95.44 411 LEU A CA 1
ATOM 3252 C C . LEU A 1 411 ? -8.503 11.599 -3.592 1.00 95.44 411 LEU A C 1
ATOM 3254 O O . LEU A 1 411 ? -9.465 11.135 -2.987 1.00 95.44 411 LEU A O 1
ATOM 3258 N N . GLU A 1 412 ? -8.617 12.191 -4.785 1.00 94.88 412 GLU A N 1
ATOM 3259 C CA . GLU A 1 412 ? -9.911 12.361 -5.462 1.00 94.88 412 GLU A CA 1
ATOM 3260 C C . GLU A 1 412 ? -10.618 11.015 -5.688 1.00 94.88 412 GLU A C 1
ATOM 3262 O O . GLU A 1 412 ? -11.815 10.901 -5.432 1.00 94.88 412 GLU A O 1
ATOM 3267 N N . VAL A 1 413 ? -9.894 9.975 -6.119 1.00 95.69 413 VAL A N 1
ATOM 3268 C CA . VAL A 1 413 ? -10.472 8.634 -6.290 1.00 95.69 413 VAL A CA 1
ATOM 3269 C C . VAL A 1 413 ? -10.947 8.047 -4.962 1.00 95.69 413 VAL A C 1
ATOM 3271 O O . VAL A 1 413 ? -12.044 7.495 -4.921 1.00 95.69 413 VAL A O 1
ATOM 3274 N N . TYR A 1 414 ? -10.180 8.168 -3.873 1.00 96.56 414 TYR A N 1
ATOM 3275 C CA . TYR A 1 414 ? -10.631 7.719 -2.548 1.00 96.56 414 TYR A CA 1
ATOM 3276 C C . TYR A 1 414 ? -11.905 8.461 -2.110 1.00 96.56 414 TYR A C 1
ATOM 3278 O O . TYR A 1 414 ? -12.859 7.831 -1.650 1.00 96.56 414 TYR A O 1
ATOM 3286 N N . GLU A 1 415 ? -11.954 9.783 -2.292 1.00 94.06 415 GLU A N 1
ATOM 3287 C CA . GLU A 1 415 ? -13.121 10.607 -1.959 1.00 94.06 415 GLU A CA 1
ATOM 3288 C C . GLU A 1 415 ? -14.351 10.243 -2.800 1.00 94.06 415 GLU A C 1
ATOM 3290 O O . GLU A 1 415 ? -15.451 10.119 -2.255 1.00 94.06 415 GLU A O 1
ATOM 3295 N N . LYS A 1 416 ? -14.187 10.043 -4.112 1.00 92.19 416 LYS A N 1
ATOM 3296 C CA . LYS A 1 416 ? -15.276 9.629 -5.008 1.00 92.19 416 LYS A CA 1
ATOM 3297 C C . LYS A 1 416 ? -15.755 8.222 -4.697 1.00 92.19 416 LYS A C 1
ATOM 3299 O O . LYS A 1 416 ? -16.952 8.022 -4.518 1.00 92.19 416 LYS A O 1
ATOM 3304 N N . ALA A 1 417 ? -14.841 7.265 -4.560 1.00 93.69 417 ALA A N 1
ATOM 3305 C CA . ALA A 1 417 ? -15.182 5.875 -4.293 1.00 93.69 417 ALA A CA 1
ATOM 3306 C C . ALA A 1 417 ? -15.949 5.726 -2.973 1.00 93.69 417 ALA A C 1
ATOM 3308 O O . ALA A 1 417 ? -17.032 5.146 -2.957 1.00 93.69 417 ALA A O 1
ATOM 3309 N N . LEU A 1 418 ? -15.450 6.330 -1.889 1.00 92.38 418 LEU A N 1
ATOM 3310 C CA . LEU A 1 418 ? -16.158 6.346 -0.606 1.00 92.38 418 LEU A CA 1
ATOM 3311 C C . LEU A 1 418 ? -17.408 7.234 -0.643 1.00 92.38 418 LEU A C 1
ATOM 3313 O O . LEU A 1 418 ? -18.338 6.989 0.108 1.00 92.38 418 LEU A O 1
ATOM 3317 N N . GLY A 1 419 ? -17.458 8.232 -1.530 1.00 89.75 419 GLY A N 1
ATOM 3318 C CA . GLY A 1 419 ? -18.656 9.010 -1.863 1.00 89.75 419 GLY A CA 1
ATOM 3319 C C . GLY A 1 419 ? -19.786 8.194 -2.490 1.00 89.75 419 GLY A C 1
ATOM 3320 O O . GLY A 1 419 ? -20.956 8.494 -2.268 1.00 89.75 419 GLY A O 1
ATOM 3321 N N . ASN A 1 420 ? -19.422 7.167 -3.255 1.00 89.19 420 ASN A N 1
ATOM 3322 C CA . ASN A 1 420 ? -20.327 6.328 -4.033 1.00 89.19 420 ASN A CA 1
ATOM 3323 C C . ASN A 1 420 ? -20.685 5.010 -3.326 1.00 89.19 420 ASN A C 1
ATOM 3325 O O . ASN A 1 420 ? -21.364 4.178 -3.927 1.00 89.19 420 ASN A O 1
ATOM 3329 N N . VAL A 1 421 ? -20.229 4.787 -2.090 1.00 91.88 421 VAL A N 1
ATOM 3330 C CA . VAL A 1 421 ? -20.459 3.532 -1.364 1.00 91.88 421 VAL A CA 1
ATOM 3331 C C . VAL A 1 421 ? -21.917 3.400 -0.924 1.00 91.88 421 VAL A C 1
ATOM 3333 O O . VAL A 1 421 ? -22.449 4.286 -0.268 1.00 91.88 421 VAL A O 1
ATOM 3336 N N . HIS A 1 422 ? -22.556 2.275 -1.233 1.00 90.12 422 HIS A N 1
ATOM 3337 C CA . HIS A 1 422 ? -23.955 1.990 -0.920 1.00 90.12 422 HIS A CA 1
ATOM 3338 C C . HIS A 1 422 ? -24.141 0.767 -0.025 1.00 90.12 422 HIS A C 1
ATOM 3340 O O . HIS A 1 422 ? -25.127 0.729 0.703 1.00 90.12 422 HIS A O 1
ATOM 3346 N N . GLN A 1 423 ? -23.272 -0.240 -0.059 1.00 92.62 423 GLN A N 1
ATOM 3347 C CA . GLN A 1 423 ? -23.425 -1.483 0.711 1.00 92.62 423 GLN A CA 1
ATOM 3348 C C . GLN A 1 423 ? -22.244 -1.699 1.646 1.00 92.62 423 GLN A C 1
ATOM 3350 O O . GLN A 1 423 ? -22.444 -1.842 2.856 1.00 92.62 423 GLN A O 1
ATOM 3355 N N . TYR A 1 424 ? -21.027 -1.682 1.099 1.00 97.12 424 TYR A N 1
ATOM 3356 C CA . TYR A 1 424 ? -19.812 -1.826 1.879 1.00 97.12 424 TYR A CA 1
ATOM 3357 C C . TYR A 1 424 ? -18.592 -1.140 1.263 1.00 97.12 424 TYR A C 1
ATOM 3359 O O . TYR A 1 424 ? -18.424 -1.085 0.043 1.00 97.12 424 TYR A O 1
ATOM 3367 N N . ALA A 1 425 ? -17.689 -0.708 2.140 1.00 98.31 425 ALA A N 1
ATOM 3368 C CA . ALA A 1 425 ? -16.303 -0.426 1.800 1.00 98.31 425 ALA A CA 1
ATOM 3369 C C . ALA A 1 425 ? -15.388 -1.411 2.537 1.00 98.31 425 ALA A C 1
ATOM 3371 O O . ALA A 1 425 ? -15.562 -1.655 3.733 1.00 98.31 425 ALA A O 1
ATOM 3372 N N . TYR A 1 426 ? -14.406 -1.963 1.828 1.00 98.75 426 TYR A N 1
ATOM 3373 C CA . TYR A 1 426 ? -13.325 -2.749 2.419 1.00 98.75 426 TYR A CA 1
ATOM 3374 C C . TYR A 1 426 ? -11.990 -2.058 2.172 1.00 98.75 426 TYR A C 1
ATOM 3376 O O . TYR A 1 426 ? -11.670 -1.718 1.033 1.00 98.75 426 TYR A O 1
ATOM 3384 N N . ILE A 1 427 ? -11.223 -1.855 3.237 1.00 98.69 427 ILE A N 1
ATOM 3385 C CA . ILE A 1 427 ? -9.924 -1.191 3.209 1.00 98.69 427 ILE A CA 1
ATOM 3386 C C . ILE A 1 427 ? -8.891 -2.133 3.816 1.00 98.69 427 ILE A C 1
ATOM 3388 O O . ILE A 1 427 ? -9.004 -2.512 4.978 1.00 98.69 427 ILE A O 1
ATOM 3392 N N . GLU A 1 428 ? -7.861 -2.464 3.044 1.00 98.50 428 GLU A N 1
ATOM 3393 C CA . GLU A 1 428 ? -6.657 -3.127 3.546 1.00 98.50 428 GLU A CA 1
ATOM 3394 C C . GLU A 1 428 ? -5.484 -2.173 3.322 1.00 98.50 428 GLU A C 1
ATOM 3396 O O . GLU A 1 428 ? -5.045 -1.972 2.183 1.00 98.50 428 GLU A O 1
ATOM 3401 N N . ASN A 1 429 ? -5.035 -1.505 4.387 1.00 98.06 429 ASN A N 1
ATOM 3402 C CA . ASN A 1 429 ? -4.037 -0.445 4.280 1.00 98.06 429 ASN A CA 1
ATOM 3403 C C . ASN A 1 429 ? -3.020 -0.491 5.425 1.00 98.06 429 ASN A C 1
ATOM 3405 O O . ASN A 1 429 ? -3.392 -0.694 6.576 1.00 98.06 429 ASN A O 1
ATOM 3409 N N . GLN A 1 430 ? -1.747 -0.236 5.115 1.00 93.19 430 GLN A N 1
ATOM 3410 C CA . GLN A 1 430 ? -0.681 -0.121 6.119 1.00 93.19 430 GLN A CA 1
ATOM 3411 C C . GLN A 1 430 ? -0.971 0.946 7.170 1.00 93.19 430 GLN A C 1
ATOM 3413 O O . GLN A 1 430 ? -0.623 0.772 8.339 1.00 93.19 430 GLN A O 1
ATOM 3418 N N . TYR A 1 431 ? -1.582 2.053 6.744 1.00 91.38 431 TYR A N 1
ATOM 3419 C CA . TYR A 1 431 ? -1.991 3.124 7.631 1.00 91.38 431 TYR A CA 1
ATOM 3420 C C . TYR A 1 431 ? -3.441 3.506 7.377 1.00 91.38 431 TYR A C 1
ATOM 3422 O O . TYR A 1 431 ? -3.849 3.697 6.234 1.00 91.38 431 TYR A O 1
ATOM 3430 N N . PHE A 1 432 ? -4.184 3.706 8.461 1.00 92.56 432 PHE A N 1
ATOM 3431 C CA . PHE A 1 432 ? -5.570 4.156 8.440 1.00 92.56 432 PHE A CA 1
ATOM 3432 C C . PHE A 1 432 ? -5.716 5.428 9.284 1.00 92.56 432 PHE A C 1
ATOM 3434 O O . PHE A 1 432 ? -6.222 5.404 10.402 1.00 92.56 432 PHE A O 1
ATOM 3441 N N . ARG A 1 433 ? -5.184 6.544 8.767 1.00 88.62 433 ARG A N 1
ATOM 3442 C CA . ARG A 1 433 ? -4.978 7.793 9.520 1.00 88.62 433 ARG A CA 1
ATOM 3443 C C . ARG A 1 433 ? -5.221 9.045 8.675 1.00 88.62 433 ARG A C 1
ATOM 3445 O O . ARG A 1 433 ? -4.329 9.860 8.448 1.00 88.62 433 ARG A O 1
ATOM 3452 N N . TYR A 1 434 ? -6.444 9.186 8.166 1.00 90.31 434 TYR A N 1
ATOM 3453 C CA . TYR A 1 434 ? -6.848 10.360 7.392 1.00 90.31 434 TYR A CA 1
ATOM 3454 C C . TYR A 1 434 ? -8.308 10.735 7.668 1.00 90.31 434 TYR A C 1
ATOM 3456 O O . TYR A 1 434 ? -9.237 10.336 6.958 1.00 90.31 434 TYR A O 1
ATOM 3464 N N . LYS A 1 435 ? -8.485 11.524 8.732 1.00 89.00 435 LYS A N 1
ATOM 3465 C CA . LYS A 1 435 ? -9.772 11.939 9.304 1.00 89.00 435 LYS A CA 1
ATOM 3466 C C . LYS A 1 435 ? -10.838 12.387 8.283 1.00 89.00 435 LYS A C 1
ATOM 3468 O O . LYS A 1 435 ? -11.981 11.949 8.436 1.00 89.00 435 LYS A O 1
ATOM 3473 N N . PRO A 1 436 ? -10.534 13.171 7.224 1.00 90.12 436 PRO A N 1
ATOM 3474 C CA . PRO A 1 436 ? -11.567 13.629 6.288 1.00 90.12 436 PRO A CA 1
ATOM 3475 C C . PRO A 1 436 ? -12.360 12.499 5.610 1.00 90.12 436 PRO A C 1
ATOM 3477 O 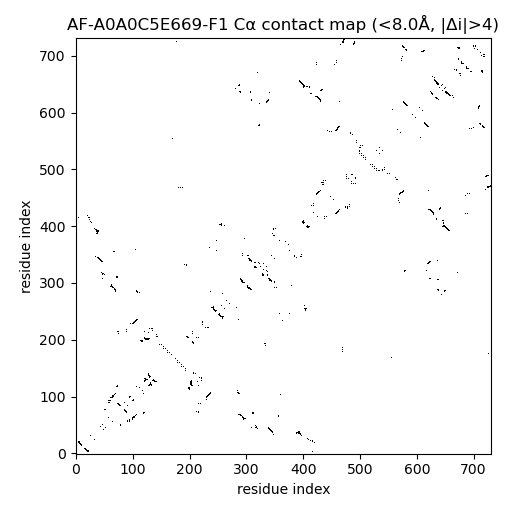O . PRO A 1 436 ? -13.554 12.646 5.342 1.00 90.12 436 PRO A O 1
ATOM 3480 N N . LEU A 1 437 ? -11.742 11.334 5.371 1.00 92.75 437 LEU A N 1
ATOM 3481 C CA . LEU A 1 437 ? -12.460 10.188 4.801 1.00 92.75 437 LEU A CA 1
ATOM 3482 C C . LEU A 1 437 ? -13.427 9.547 5.809 1.00 92.75 437 LEU A C 1
ATOM 3484 O O . LEU A 1 437 ? -14.518 9.129 5.415 1.00 92.75 437 LEU A O 1
ATOM 3488 N N . ALA A 1 438 ? -13.080 9.518 7.100 1.00 91.88 438 ALA A N 1
ATOM 3489 C CA . ALA A 1 438 ? -13.997 9.083 8.155 1.00 91.88 438 ALA A CA 1
ATOM 3490 C C . ALA A 1 438 ? -15.201 10.026 8.289 1.00 91.88 438 ALA A C 1
ATOM 3492 O O . ALA A 1 438 ? -16.341 9.562 8.359 1.00 91.88 438 ALA A O 1
ATOM 3493 N N . GLU A 1 439 ? -14.968 11.342 8.270 1.00 90.44 439 GLU A N 1
ATOM 3494 C CA . GLU A 1 439 ? -16.039 12.348 8.308 1.00 90.44 439 GLU A CA 1
ATOM 3495 C C . GLU A 1 439 ? -17.002 12.176 7.129 1.00 90.44 439 GLU A C 1
ATOM 3497 O O . GLU A 1 439 ? -18.225 12.202 7.303 1.00 90.44 439 GLU A O 1
ATOM 3502 N N . ARG A 1 440 ? -16.458 11.924 5.933 1.00 90.44 440 ARG A N 1
ATOM 3503 C CA . ARG A 1 440 ? -17.246 11.666 4.726 1.00 90.44 440 ARG A CA 1
ATOM 3504 C C . ARG A 1 440 ? -18.112 10.413 4.859 1.00 90.44 440 ARG A C 1
ATOM 3506 O O . ARG A 1 440 ? -19.313 10.496 4.612 1.00 90.44 440 ARG A O 1
ATOM 3513 N N . LEU A 1 441 ? -17.545 9.282 5.285 1.00 92.00 441 LEU A N 1
ATOM 3514 C CA . LEU A 1 441 ? -18.292 8.030 5.480 1.00 92.00 441 LEU A CA 1
ATOM 3515 C C . LEU A 1 441 ? -19.407 8.175 6.520 1.00 92.00 441 LEU A C 1
ATOM 3517 O O . LEU A 1 441 ? -20.545 7.772 6.275 1.00 92.00 441 LEU A O 1
ATOM 3521 N N . LYS A 1 442 ? -19.103 8.816 7.654 1.00 90.81 442 LYS A N 1
ATOM 3522 C CA . LYS A 1 442 ? -20.083 9.125 8.701 1.00 90.81 442 LYS A CA 1
ATOM 3523 C C . LYS A 1 442 ? -21.234 9.967 8.159 1.00 90.81 442 LYS A C 1
ATOM 3525 O O . LYS A 1 442 ? -22.397 9.689 8.452 1.00 90.81 442 LYS A O 1
ATOM 3530 N N . LYS A 1 443 ? -20.919 10.981 7.350 1.00 90.12 443 LYS A N 1
ATOM 3531 C CA . LYS A 1 443 ? -21.929 11.827 6.717 1.00 90.12 443 LYS A CA 1
ATOM 3532 C C . LYS A 1 443 ? -22.810 11.027 5.751 1.00 90.12 443 LYS A C 1
ATOM 3534 O O . LYS A 1 443 ? -24.026 11.162 5.807 1.00 90.12 443 LYS A O 1
ATOM 3539 N N . ILE A 1 444 ? -22.219 10.186 4.905 1.00 90.75 444 ILE A N 1
ATOM 3540 C CA . ILE A 1 444 ? -22.951 9.371 3.920 1.00 90.75 444 ILE A CA 1
ATOM 3541 C C . ILE A 1 444 ? -23.918 8.408 4.608 1.00 90.75 444 ILE A C 1
ATOM 3543 O O . ILE A 1 444 ? -25.087 8.341 4.233 1.00 90.75 444 ILE A O 1
ATOM 3547 N N . ALA A 1 445 ? -23.467 7.719 5.657 1.00 91.62 445 ALA A N 1
ATOM 3548 C CA . ALA A 1 445 ? -24.329 6.847 6.449 1.00 91.62 445 ALA A CA 1
ATOM 3549 C C . ALA A 1 445 ? -25.520 7.612 7.054 1.00 91.62 445 ALA A C 1
ATOM 3551 O O . ALA A 1 445 ? -26.666 7.172 6.942 1.00 91.62 445 ALA A O 1
ATOM 3552 N N . ALA A 1 446 ? -25.272 8.796 7.625 1.00 90.06 446 ALA A N 1
ATOM 3553 C CA . ALA A 1 446 ? -26.327 9.645 8.173 1.00 90.06 446 ALA A CA 1
ATOM 3554 C C . ALA A 1 446 ? -27.317 10.128 7.096 1.00 90.06 446 ALA A C 1
ATOM 3556 O O . ALA A 1 446 ? -28.528 10.108 7.328 1.00 90.06 446 ALA A O 1
ATOM 3557 N N . ASP A 1 447 ? -26.821 10.516 5.917 1.00 89.19 447 ASP A N 1
ATOM 3558 C CA . ASP A 1 447 ? -27.653 10.933 4.785 1.00 89.19 447 ASP A CA 1
ATOM 3559 C C . ASP A 1 447 ? -28.545 9.774 4.298 1.00 89.19 447 ASP A C 1
ATOM 3561 O O . ASP A 1 447 ? -29.730 9.978 4.031 1.00 89.19 447 ASP A O 1
ATOM 3565 N N . TYR A 1 448 ? -28.025 8.542 4.239 1.00 91.69 448 TYR A N 1
ATOM 3566 C CA . TYR A 1 448 ? -28.815 7.360 3.881 1.00 91.69 448 TYR A CA 1
ATOM 3567 C C . TYR A 1 448 ? -29.911 7.039 4.890 1.00 91.69 448 TYR A C 1
ATOM 3569 O O . TYR A 1 448 ? -31.043 6.756 4.492 1.00 91.69 448 TYR A O 1
ATOM 3577 N N . VAL A 1 449 ? -29.605 7.124 6.185 1.00 90.69 449 VAL A N 1
ATOM 3578 C CA . VAL A 1 449 ? -30.610 6.962 7.242 1.00 90.69 449 VAL A CA 1
ATOM 3579 C C . VAL A 1 449 ? -31.694 8.033 7.116 1.00 90.69 449 VAL A C 1
ATOM 3581 O O . VAL A 1 449 ? -32.880 7.716 7.192 1.00 90.69 449 VAL A O 1
ATOM 3584 N N . ALA A 1 450 ? -31.311 9.292 6.884 1.00 90.19 450 ALA A N 1
ATOM 3585 C CA . ALA A 1 450 ? -32.258 10.389 6.687 1.00 90.19 450 ALA A CA 1
ATOM 3586 C C . ALA A 1 450 ? -33.129 10.198 5.431 1.00 90.19 450 ALA A C 1
ATOM 3588 O O . ALA A 1 450 ? -34.303 10.562 5.439 1.00 90.19 450 ALA A O 1
ATOM 3589 N N . ALA A 1 451 ? -32.582 9.579 4.382 1.00 89.94 451 ALA A N 1
ATOM 3590 C CA . ALA A 1 451 ? -33.305 9.206 3.168 1.00 89.94 451 ALA A CA 1
ATOM 3591 C C . ALA A 1 451 ? -34.193 7.951 3.327 1.00 89.94 451 ALA A C 1
ATOM 3593 O O . ALA A 1 451 ? -34.848 7.541 2.370 1.00 89.94 451 ALA A O 1
ATOM 3594 N N . GLY A 1 452 ? -34.237 7.333 4.513 1.00 90.69 452 GLY A N 1
ATOM 3595 C CA . GLY A 1 452 ? -35.095 6.182 4.808 1.00 90.69 452 GLY A CA 1
ATOM 3596 C C . GLY A 1 452 ? -34.518 4.824 4.399 1.00 90.69 452 GLY A C 1
ATOM 3597 O O . GLY A 1 452 ? -35.259 3.834 4.378 1.00 90.69 452 GLY A O 1
ATOM 3598 N N . LYS A 1 453 ? -33.215 4.747 4.089 1.00 87.19 453 LYS A N 1
ATOM 3599 C CA . LYS A 1 453 ? -32.536 3.472 3.834 1.00 87.19 453 LYS A CA 1
ATOM 3600 C C . LYS A 1 453 ? -32.592 2.604 5.094 1.00 87.19 453 LYS A C 1
ATOM 3602 O O . LYS A 1 453 ? -32.209 3.047 6.172 1.00 87.19 453 LYS A O 1
ATOM 3607 N N . GLN A 1 454 ? -33.086 1.376 4.944 1.00 82.94 454 GLN A N 1
ATOM 3608 C CA . GLN A 1 454 ? -33.297 0.458 6.069 1.00 82.94 454 GLN A CA 1
ATOM 3609 C C . GLN A 1 454 ? -32.029 -0.313 6.452 1.00 82.94 454 GLN A C 1
ATOM 3611 O O . GLN A 1 454 ? -31.870 -0.682 7.608 1.00 82.94 454 GLN A O 1
ATOM 3616 N N . GLN A 1 455 ? -31.144 -0.578 5.488 1.00 85.19 455 GLN A N 1
ATOM 3617 C CA . GLN A 1 455 ? -29.903 -1.316 5.714 1.00 85.19 455 GLN A CA 1
ATOM 3618 C C . GLN A 1 455 ? -28.741 -0.375 6.038 1.00 85.19 455 GLN A C 1
ATOM 3620 O O . GLN A 1 455 ? -28.520 0.616 5.328 1.00 85.19 455 GLN A O 1
ATOM 3625 N N . ASP A 1 456 ? -27.957 -0.752 7.046 1.00 90.94 456 ASP A N 1
ATOM 3626 C CA . ASP A 1 456 ? -26.711 -0.079 7.397 1.00 90.94 456 ASP A CA 1
ATOM 3627 C C . ASP A 1 456 ? -25.676 -0.184 6.262 1.00 90.94 456 ASP A C 1
ATOM 3629 O O . ASP A 1 456 ? -25.649 -1.134 5.473 1.00 90.94 456 ASP A O 1
ATOM 3633 N N . LEU A 1 457 ? -24.813 0.825 6.175 1.00 94.50 457 LEU A N 1
ATOM 3634 C CA . LEU A 1 457 ? -23.567 0.760 5.419 1.00 94.50 457 LEU A CA 1
ATOM 3635 C C . LEU A 1 457 ? -22.532 -0.031 6.233 1.00 94.50 457 LEU A C 1
ATOM 3637 O O . LEU A 1 457 ? -22.446 0.167 7.440 1.00 94.50 457 LEU A O 1
ATOM 3641 N N . HIS A 1 458 ? -21.726 -0.880 5.594 1.00 97.12 458 HIS A N 1
ATOM 3642 C CA . HIS A 1 458 ? -20.702 -1.670 6.286 1.00 97.12 458 HIS A CA 1
ATOM 3643 C C . HIS A 1 458 ? -19.287 -1.204 5.922 1.00 97.12 458 HIS A C 1
ATOM 3645 O O . HIS A 1 458 ? -18.956 -1.016 4.754 1.00 97.12 458 HIS A O 1
ATOM 3651 N N . LEU A 1 459 ? -18.428 -1.027 6.918 1.00 97.75 459 LEU A N 1
ATOM 3652 C CA . LEU A 1 459 ? -17.021 -0.688 6.750 1.00 97.75 459 LEU A CA 1
ATOM 3653 C C . LEU A 1 459 ? -16.162 -1.787 7.373 1.00 97.75 459 LEU A C 1
ATOM 3655 O O . LEU A 1 459 ? -16.231 -2.031 8.576 1.00 97.75 459 LEU A O 1
ATOM 3659 N N . PHE A 1 460 ? -15.320 -2.402 6.553 1.00 98.31 460 PHE A N 1
ATOM 3660 C CA . PHE A 1 460 ? -14.348 -3.404 6.972 1.00 98.31 460 PHE A CA 1
ATOM 3661 C C . PHE A 1 460 ? -12.944 -2.831 6.784 1.00 98.31 460 PHE A C 1
ATOM 3663 O O . PHE A 1 460 ? -12.578 -2.447 5.673 1.00 98.31 460 PHE A O 1
ATOM 3670 N N . VAL A 1 461 ? -12.155 -2.772 7.852 1.00 98.31 461 VAL A N 1
ATOM 3671 C CA . VAL A 1 461 ? -10.788 -2.240 7.827 1.00 98.31 461 VAL A CA 1
ATOM 3672 C C . VAL A 1 461 ? -9.827 -3.296 8.348 1.00 98.31 461 VAL A C 1
ATOM 3674 O O . VAL A 1 461 ? -10.031 -3.838 9.430 1.00 98.31 461 VAL A O 1
ATOM 3677 N N . VAL A 1 462 ? -8.763 -3.555 7.595 1.00 98.25 462 VAL A N 1
ATOM 3678 C CA . VAL A 1 462 ? -7.617 -4.366 8.009 1.00 98.25 462 VAL A CA 1
ATOM 3679 C C . VAL A 1 462 ? -6.374 -3.476 7.974 1.00 98.25 462 VAL A C 1
ATOM 3681 O O . VAL A 1 462 ? -6.004 -2.961 6.917 1.00 98.25 462 VAL A O 1
ATOM 3684 N N . THR A 1 463 ? -5.762 -3.250 9.137 1.00 95.38 463 THR A N 1
ATOM 3685 C CA . THR A 1 463 ? -4.617 -2.341 9.325 1.00 95.38 463 THR A CA 1
ATOM 3686 C C . THR A 1 463 ? -3.701 -2.842 10.443 1.00 95.38 463 THR A C 1
ATOM 3688 O O . THR A 1 463 ? -4.101 -3.667 11.264 1.00 95.38 463 THR A O 1
ATOM 3691 N N . ASN A 1 464 ? -2.470 -2.331 10.498 1.00 87.75 464 ASN A N 1
ATOM 3692 C CA . ASN A 1 464 ? -1.543 -2.617 11.595 1.00 87.75 464 ASN A CA 1
ATOM 3693 C C . ASN A 1 464 ? -1.902 -1.844 12.861 1.00 87.75 464 ASN A C 1
ATOM 3695 O O . ASN A 1 464 ? -2.420 -0.727 12.773 1.00 87.75 464 ASN A O 1
ATOM 3699 N N . ASN A 1 465 ? -1.503 -2.391 14.011 1.00 75.62 465 ASN A N 1
ATOM 3700 C CA . ASN A 1 465 ? -1.322 -1.597 15.223 1.00 75.62 465 ASN A CA 1
ATOM 3701 C C . ASN A 1 465 ? -0.140 -0.621 15.018 1.00 75.62 465 ASN A C 1
ATOM 3703 O O . ASN A 1 465 ? 0.778 -0.933 14.258 1.00 75.62 465 ASN A O 1
ATOM 3707 N N . PRO A 1 466 ? -0.134 0.567 15.645 1.00 64.19 466 PRO A N 1
ATOM 3708 C CA . PRO A 1 466 ? 1.019 1.462 15.586 1.00 64.19 466 PRO A CA 1
ATOM 3709 C C . PRO A 1 466 ? 2.276 0.792 16.173 1.00 64.19 466 PRO A C 1
ATOM 3711 O O . PRO A 1 466 ? 2.323 0.484 17.357 1.00 64.19 466 PRO A O 1
ATOM 3714 N N . ASP A 1 467 ? 3.312 0.597 15.355 1.00 50.38 467 ASP A N 1
ATOM 3715 C CA . ASP A 1 467 ? 4.546 -0.121 15.732 1.00 50.38 467 ASP A CA 1
ATOM 3716 C C . ASP A 1 467 ? 5.653 0.795 16.298 1.00 50.38 467 ASP A C 1
ATOM 3718 O O . ASP A 1 467 ? 6.846 0.548 16.113 1.00 50.38 467 ASP A O 1
ATOM 3722 N N . SER A 1 468 ? 5.302 1.901 16.958 1.00 47.91 468 SER A N 1
ATOM 3723 C CA . SER A 1 468 ? 6.298 2.827 17.514 1.00 47.91 468 SER A CA 1
ATOM 3724 C C . SER A 1 468 ? 6.138 3.028 19.010 1.00 47.91 468 SER A C 1
ATOM 3726 O O . SER A 1 468 ? 5.035 3.055 19.539 1.00 47.91 468 SER A O 1
ATOM 3728 N N . GLY A 1 469 ? 7.255 3.313 19.688 1.00 42.09 469 GLY A N 1
ATOM 3729 C CA . GLY A 1 469 ? 7.272 3.783 21.081 1.00 42.09 469 GLY A CA 1
ATOM 3730 C C . GLY A 1 469 ? 6.529 5.104 21.337 1.00 42.09 469 GLY A C 1
ATOM 3731 O O . GLY A 1 469 ? 6.564 5.641 22.443 1.00 42.09 469 GLY A O 1
ATOM 3732 N N . HIS A 1 470 ? 5.878 5.638 20.306 1.00 45.88 470 HIS A N 1
ATOM 3733 C CA . HIS A 1 470 ? 5.047 6.824 20.300 1.00 45.88 470 HIS A CA 1
ATOM 3734 C C . HIS A 1 470 ? 3.746 6.512 19.562 1.00 45.88 470 HIS A C 1
ATOM 3736 O O . HIS A 1 470 ? 3.733 5.779 18.573 1.00 45.88 470 HIS A O 1
ATOM 3742 N N . PHE A 1 471 ? 2.661 7.095 20.045 1.00 53.28 471 PHE A N 1
ATOM 3743 C CA . PHE A 1 471 ? 1.332 6.959 19.478 1.00 53.28 471 PHE A CA 1
ATOM 3744 C C . PHE A 1 471 ? 1.165 7.698 18.145 1.00 53.28 471 PHE A C 1
ATOM 3746 O O . PHE A 1 471 ? 1.792 8.733 17.935 1.00 53.28 471 PHE A O 1
ATOM 3753 N N . SER A 1 472 ? 0.277 7.211 17.270 1.00 65.88 472 SER A N 1
ATOM 3754 C CA . SER A 1 472 ? -0.175 7.955 16.086 1.00 65.88 472 SER A CA 1
ATOM 3755 C C . SER A 1 472 ? -1.480 8.691 16.404 1.00 65.88 472 SER A C 1
ATOM 3757 O O . SER A 1 472 ? -2.564 8.113 16.309 1.00 65.88 472 SER A O 1
ATOM 3759 N N . SER A 1 473 ? -1.378 9.982 16.738 1.00 69.31 473 SER A N 1
ATOM 3760 C CA . SER A 1 473 ? -2.521 10.897 16.938 1.00 69.31 473 SER A CA 1
ATOM 3761 C C . SER A 1 473 ? -3.485 10.874 15.753 1.00 69.31 473 SER A C 1
ATOM 3763 O O . SER A 1 473 ? -4.695 10.790 15.923 1.00 69.31 473 SER A O 1
ATOM 3765 N N . SER A 1 474 ? -2.950 10.835 14.539 1.00 75.75 474 SER A N 1
ATOM 3766 C CA . SER A 1 474 ? -3.734 10.750 13.308 1.00 75.75 474 SER A CA 1
ATOM 3767 C C . SER A 1 474 ? -4.528 9.434 13.158 1.00 75.75 474 SER A C 1
ATOM 3769 O O . SER A 1 474 ? -5.627 9.442 12.599 1.00 75.75 474 SER A O 1
ATOM 3771 N N . THR A 1 475 ? -4.023 8.303 13.673 1.00 84.62 475 THR A N 1
ATOM 3772 C CA . THR A 1 475 ? -4.765 7.022 13.695 1.00 84.62 475 THR A CA 1
ATOM 3773 C C . THR A 1 475 ? -5.920 7.090 14.687 1.00 84.62 475 THR A C 1
ATOM 3775 O O . THR A 1 475 ? -7.040 6.693 14.369 1.00 84.62 475 THR A O 1
ATOM 3778 N N . TYR A 1 476 ? -5.676 7.669 15.863 1.00 83.06 476 TYR A N 1
ATOM 3779 C CA . TYR A 1 476 ? -6.727 7.919 16.844 1.00 83.06 476 TYR A CA 1
ATOM 3780 C C . TYR A 1 476 ? -7.851 8.763 16.293 1.00 83.06 476 TYR A C 1
ATOM 3782 O O . TYR A 1 476 ? -9.001 8.375 16.400 1.00 83.06 476 TYR A O 1
ATOM 3790 N N . GLU A 1 477 ? -7.523 9.914 15.706 1.00 81.25 477 GLU A N 1
ATOM 3791 C CA . GLU A 1 477 ? -8.522 10.848 15.203 1.00 81.25 477 GLU A CA 1
ATOM 3792 C C . GLU A 1 477 ? -9.401 10.190 14.142 1.00 81.25 477 GLU A C 1
ATOM 3794 O O . GLU A 1 477 ? -10.612 10.413 14.118 1.00 81.25 477 GLU A O 1
ATOM 3799 N N . MET A 1 478 ? -8.811 9.336 13.298 1.00 89.19 478 MET A N 1
ATOM 3800 C CA . MET A 1 478 ? -9.544 8.517 12.337 1.00 89.19 478 MET A CA 1
ATOM 3801 C C . MET A 1 478 ? -10.522 7.560 13.037 1.00 89.19 478 MET A C 1
ATOM 3803 O O . MET A 1 478 ? -11.707 7.544 12.700 1.00 89.19 478 MET A O 1
ATOM 3807 N N . LEU A 1 479 ? -10.049 6.782 14.016 1.00 89.31 479 LEU A N 1
ATOM 3808 C CA . LEU A 1 479 ? -10.873 5.814 14.745 1.00 89.31 479 LEU A CA 1
ATOM 3809 C C . LEU A 1 479 ? -11.943 6.495 15.607 1.00 89.31 479 LEU A C 1
ATOM 3811 O O . LEU A 1 479 ? -13.106 6.110 15.556 1.00 89.31 479 LEU A O 1
ATOM 3815 N N . ASP A 1 480 ? -11.596 7.540 16.348 1.00 85.19 480 ASP A N 1
ATOM 3816 C CA . ASP A 1 480 ? -12.502 8.317 17.195 1.00 85.19 480 ASP A CA 1
ATOM 3817 C C . ASP A 1 480 ? -13.614 8.984 16.373 1.00 85.19 480 ASP A C 1
ATOM 3819 O O . ASP A 1 480 ? -14.793 8.885 16.717 1.00 85.19 480 ASP A O 1
ATOM 3823 N N . THR A 1 481 ? -13.282 9.540 15.201 1.00 86.62 481 THR A N 1
ATOM 3824 C CA . THR A 1 481 ? -14.284 10.085 14.262 1.00 86.62 481 THR A CA 1
ATOM 3825 C C . THR A 1 481 ? -15.301 9.021 13.827 1.00 86.62 481 THR A C 1
ATOM 3827 O O . THR A 1 481 ? -16.487 9.326 13.641 1.00 86.62 481 THR A O 1
ATOM 3830 N N . LEU A 1 482 ? -14.851 7.769 13.713 1.00 90.31 482 LEU A N 1
ATOM 3831 C CA . LEU A 1 482 ? -15.651 6.584 13.401 1.00 90.31 482 LEU A CA 1
ATOM 3832 C C . LEU A 1 482 ? -16.319 5.936 14.632 1.00 90.31 482 LEU A C 1
ATOM 3834 O O . LEU A 1 482 ? -16.950 4.890 14.491 1.00 90.31 482 LEU A O 1
ATOM 3838 N N . GLY A 1 483 ? -16.210 6.519 15.829 1.00 86.62 483 GLY A N 1
ATOM 3839 C CA . GLY A 1 483 ? -16.752 5.933 17.063 1.00 86.62 483 GLY A CA 1
ATOM 3840 C C . GLY A 1 483 ? -16.001 4.682 17.536 1.00 86.62 483 GLY A C 1
ATOM 3841 O O . GLY A 1 483 ? -16.569 3.845 18.230 1.00 86.62 483 GLY A O 1
ATOM 3842 N N . GLN A 1 484 ? -14.741 4.534 17.120 1.00 87.31 484 GLN A N 1
ATOM 3843 C CA . GLN A 1 484 ? -13.846 3.401 17.390 1.00 87.31 484 GLN A CA 1
ATOM 3844 C C . GLN A 1 484 ? -12.627 3.796 18.246 1.00 87.31 484 GLN A C 1
ATOM 3846 O O . GLN A 1 484 ? -11.662 3.039 18.333 1.00 87.31 484 GLN A O 1
ATOM 3851 N N . GLY A 1 485 ? -12.639 4.979 18.874 1.00 80.88 485 GLY A N 1
ATOM 3852 C CA . GLY A 1 485 ? -11.511 5.492 19.665 1.00 80.88 485 GLY A CA 1
ATOM 3853 C C . GLY A 1 485 ? -11.118 4.588 20.842 1.00 80.88 485 GLY A C 1
ATOM 3854 O O . GLY A 1 485 ? -9.939 4.506 21.185 1.00 80.88 485 GLY A O 1
ATOM 3855 N N . GLU A 1 486 ? -12.074 3.839 21.405 1.00 77.88 486 GLU A N 1
ATOM 3856 C CA . GLU A 1 486 ? -11.823 2.878 22.489 1.00 77.88 486 GLU A CA 1
ATOM 3857 C C . GLU A 1 486 ? -10.887 1.736 22.090 1.00 77.88 486 GLU A C 1
ATOM 3859 O O . GLU A 1 486 ? -10.299 1.118 22.971 1.00 77.88 486 GLU A O 1
ATOM 3864 N N . LEU A 1 487 ? -10.689 1.477 20.790 1.00 80.56 487 LEU A N 1
ATOM 3865 C CA . LEU A 1 487 ? -9.730 0.472 20.329 1.00 80.56 487 LEU A CA 1
ATOM 3866 C C . LEU A 1 487 ? -8.260 0.864 20.584 1.00 80.56 487 LEU A C 1
ATOM 3868 O O . LEU A 1 487 ? -7.359 0.048 20.392 1.00 80.56 487 LEU A O 1
ATOM 3872 N N . MET A 1 488 ? -8.013 2.103 21.023 1.00 80.31 488 MET A N 1
ATOM 3873 C CA . MET A 1 488 ? -6.713 2.610 21.470 1.00 80.31 488 MET A CA 1
ATOM 3874 C C . MET A 1 488 ? -6.824 3.138 22.915 1.00 80.31 488 MET A C 1
ATOM 3876 O O . MET A 1 488 ? -6.685 4.343 23.146 1.00 80.31 488 MET A O 1
ATOM 3880 N N . PRO A 1 489 ? -7.107 2.277 23.913 1.00 70.88 489 PRO A N 1
ATOM 3881 C CA . PRO A 1 489 ? -7.534 2.687 25.255 1.00 70.88 489 PRO A CA 1
ATOM 3882 C C . PRO A 1 489 ? -6.552 3.611 25.985 1.00 70.88 489 PRO A C 1
ATOM 3884 O O . PRO A 1 489 ? -6.981 4.531 26.682 1.00 70.88 489 PRO A O 1
ATOM 3887 N N . LEU A 1 490 ? -5.238 3.402 25.834 1.00 66.25 490 LEU A N 1
ATOM 3888 C CA . LEU A 1 490 ? -4.239 4.273 26.466 1.00 66.25 490 LEU A CA 1
ATOM 3889 C C . LEU A 1 490 ? -4.270 5.682 25.882 1.00 66.25 490 LEU A C 1
ATOM 3891 O O . LEU A 1 490 ? -4.240 6.660 26.627 1.00 66.25 490 LEU A O 1
ATOM 3895 N N . ALA A 1 491 ? -4.368 5.785 24.561 1.00 70.81 491 ALA A N 1
ATOM 3896 C CA . ALA A 1 491 ? -4.411 7.073 23.905 1.00 70.81 491 ALA A CA 1
ATOM 3897 C C . ALA A 1 491 ? -5.726 7.807 24.101 1.00 70.81 491 ALA A C 1
ATOM 3899 O O . ALA A 1 491 ? -5.716 9.003 24.379 1.00 70.81 491 ALA A O 1
ATOM 3900 N N . HIS A 1 492 ? -6.834 7.071 24.039 1.00 72.88 492 HIS A N 1
ATOM 3901 C CA . HIS A 1 492 ? -8.153 7.571 24.391 1.00 72.88 492 HIS A CA 1
ATOM 3902 C C . HIS A 1 492 ? -8.131 8.210 25.784 1.00 72.88 492 HIS A C 1
ATOM 3904 O O . HIS A 1 492 ? -8.505 9.368 25.956 1.00 72.88 492 HIS A O 1
ATOM 3910 N N . ARG A 1 493 ? -7.603 7.486 26.776 1.00 69.69 493 ARG A N 1
ATOM 3911 C CA . ARG A 1 493 ? -7.500 7.951 28.161 1.00 69.69 493 ARG A CA 1
ATOM 3912 C C . ARG A 1 493 ? -6.615 9.184 28.311 1.00 69.69 493 ARG A C 1
ATOM 3914 O O . ARG A 1 493 ? -7.035 10.161 28.923 1.00 69.69 493 ARG A O 1
ATOM 3921 N N . ASP A 1 494 ? -5.385 9.125 27.819 1.00 68.75 494 ASP A N 1
ATOM 3922 C CA . ASP A 1 494 ? -4.412 10.196 28.030 1.00 68.75 494 ASP A CA 1
ATOM 3923 C C . ASP A 1 494 ? -4.819 11.480 27.284 1.00 68.75 494 ASP A C 1
ATOM 3925 O O . ASP A 1 494 ? -4.675 12.573 27.828 1.00 68.75 494 ASP A O 1
ATOM 3929 N N . LEU A 1 495 ? -5.395 11.365 26.079 1.00 72.06 495 LEU A N 1
ATOM 3930 C CA . LEU A 1 495 ? -5.961 12.514 25.372 1.00 72.06 495 LEU A CA 1
ATOM 3931 C C . LEU A 1 495 ? -7.133 13.108 26.155 1.00 72.06 495 LEU A C 1
ATOM 3933 O O . LEU A 1 495 ? -7.174 14.319 26.349 1.00 72.06 495 LEU A O 1
ATOM 3937 N N . LEU A 1 496 ? -8.071 12.282 26.634 1.00 71.75 496 LEU A N 1
ATOM 3938 C CA . LEU A 1 496 ? -9.173 12.763 27.471 1.00 71.75 496 LEU A CA 1
ATOM 3939 C C . LEU A 1 496 ? -8.655 13.453 28.737 1.00 71.75 496 LEU A C 1
ATOM 3941 O O . LEU A 1 496 ? -9.202 14.479 29.139 1.00 71.75 496 LEU A O 1
ATOM 3945 N N . TYR A 1 497 ? -7.591 12.927 29.349 1.00 72.50 497 TYR A N 1
ATOM 3946 C CA . TYR A 1 497 ? -6.931 13.564 30.482 1.00 72.50 497 TYR A CA 1
ATOM 3947 C C . TYR A 1 497 ? -6.383 14.946 30.103 1.00 72.50 497 TYR A C 1
ATOM 3949 O O . TYR A 1 497 ? -6.724 15.924 30.768 1.00 72.50 497 TYR A O 1
ATOM 3957 N N . ASP A 1 498 ? -5.606 15.056 29.023 1.00 74.56 498 ASP A N 1
ATOM 3958 C CA . ASP A 1 498 ? -5.030 16.323 28.551 1.00 74.56 498 ASP A CA 1
ATOM 3959 C C . ASP A 1 498 ? -6.116 17.349 28.174 1.00 74.56 498 ASP A C 1
ATOM 3961 O O . ASP A 1 498 ? -6.068 18.504 28.610 1.00 74.56 498 ASP A O 1
ATOM 3965 N N . GLN A 1 499 ? -7.147 16.925 27.437 1.00 78.94 499 GLN A N 1
ATOM 3966 C CA . GLN A 1 499 ? -8.306 17.750 27.080 1.00 78.94 499 GLN A CA 1
ATOM 3967 C C . GLN A 1 499 ? -9.046 18.251 28.327 1.00 78.94 499 GLN A C 1
ATOM 3969 O O . GLN A 1 499 ? -9.444 19.416 28.413 1.00 78.94 499 GLN A O 1
ATOM 3974 N N . ARG A 1 500 ? -9.199 17.388 29.336 1.00 79.94 500 ARG A N 1
ATOM 3975 C CA . ARG A 1 500 ? -9.811 17.741 30.618 1.00 79.94 500 ARG A CA 1
ATOM 3976 C C . ARG A 1 500 ? -8.948 18.720 31.411 1.00 79.94 500 ARG A C 1
ATOM 3978 O O . ARG A 1 500 ? -9.503 19.637 32.013 1.00 79.94 500 ARG A O 1
ATOM 3985 N N . GLN A 1 501 ? -7.618 18.589 31.393 1.00 81.44 501 GLN A N 1
ATOM 3986 C CA . GLN A 1 501 ? -6.718 19.574 32.009 1.00 81.44 501 GLN A CA 1
ATOM 3987 C C . GLN A 1 501 ? -6.857 20.951 31.351 1.00 81.44 501 GLN A C 1
ATOM 3989 O O . GLN A 1 501 ? -6.911 21.956 32.060 1.00 81.44 501 GLN A O 1
ATOM 3994 N N . LEU A 1 502 ? -6.991 21.012 30.022 1.00 84.62 502 LEU A N 1
ATOM 3995 C CA . LEU A 1 502 ? -7.279 22.264 29.316 1.00 84.62 502 LEU A CA 1
ATOM 3996 C C . LEU A 1 502 ? -8.627 22.858 29.743 1.00 84.62 502 LEU A C 1
ATOM 3998 O O . LEU A 1 502 ? -8.692 24.044 30.063 1.00 84.62 502 LEU A O 1
ATOM 4002 N N . ALA A 1 503 ? -9.680 22.040 29.836 1.00 85.75 503 ALA A N 1
ATOM 4003 C CA . ALA A 1 503 ? -10.995 22.486 30.303 1.00 85.75 503 ALA A CA 1
ATOM 4004 C C . ALA A 1 503 ? -10.965 22.991 31.762 1.00 85.75 503 ALA A C 1
ATOM 4006 O O . ALA A 1 503 ? -11.546 24.036 32.072 1.00 85.75 503 ALA A O 1
ATOM 4007 N N . TYR A 1 504 ? -10.246 22.307 32.660 1.00 87.19 504 TYR A N 1
ATOM 4008 C CA . TYR A 1 504 ? -10.025 22.773 34.034 1.00 87.19 504 TYR A CA 1
ATOM 4009 C C . TYR A 1 504 ? -9.259 24.088 34.063 1.00 87.19 504 TYR A C 1
ATOM 4011 O O . TYR A 1 504 ? -9.665 25.007 34.774 1.00 87.19 504 TYR A O 1
ATOM 4019 N N . ARG A 1 505 ? -8.185 24.204 33.273 1.00 89.75 505 ARG A N 1
ATOM 4020 C CA . ARG A 1 505 ? -7.369 25.416 33.215 1.00 89.75 505 ARG A CA 1
ATOM 4021 C C . ARG A 1 505 ? -8.169 26.599 32.686 1.00 89.75 505 ARG A C 1
ATOM 4023 O O . ARG A 1 505 ? -8.095 27.680 33.261 1.00 89.75 505 ARG A O 1
ATOM 4030 N N . GLN A 1 506 ? -8.989 26.387 31.659 1.00 92.75 506 GLN A N 1
ATOM 4031 C CA . GLN A 1 506 ? -9.916 27.388 31.135 1.00 92.75 506 GLN A CA 1
ATOM 4032 C C . GLN A 1 506 ? -10.907 27.845 32.214 1.00 92.75 506 GLN A C 1
ATOM 4034 O O . GLN A 1 506 ? -11.087 29.045 32.425 1.00 92.75 506 GLN A O 1
ATOM 4039 N N . ARG A 1 507 ? -11.520 26.902 32.945 1.00 90.19 507 ARG A N 1
ATOM 4040 C CA . ARG A 1 507 ? -12.452 27.203 34.043 1.00 90.19 507 ARG A CA 1
ATOM 4041 C C . ARG A 1 507 ? -11.776 27.962 35.185 1.00 90.19 507 ARG A C 1
ATOM 4043 O O . ARG A 1 507 ? -12.356 28.907 35.711 1.00 90.19 507 ARG A O 1
ATOM 4050 N N . GLU A 1 508 ? -10.556 27.579 35.545 1.00 91.69 508 GLU A N 1
ATOM 4051 C CA . GLU A 1 508 ? -9.752 28.243 36.570 1.00 91.69 508 GLU A CA 1
ATOM 4052 C C . GLU A 1 508 ? -9.395 29.677 36.158 1.00 91.69 508 GLU A C 1
ATOM 4054 O O . GLU A 1 508 ? -9.612 30.610 36.927 1.00 91.69 508 GLU A O 1
ATOM 4059 N N . LEU A 1 509 ? -8.894 29.878 34.936 1.00 90.94 509 LEU A N 1
ATOM 4060 C CA . LEU A 1 509 ? -8.546 31.201 34.414 1.00 90.94 509 LEU A CA 1
ATOM 4061 C C . LEU A 1 509 ? -9.776 32.105 34.261 1.00 90.94 509 LEU A C 1
ATOM 4063 O O . LEU A 1 509 ? -9.667 33.314 34.460 1.00 90.94 509 LEU A O 1
ATOM 4067 N N . ASN A 1 510 ? -10.945 31.542 33.950 1.00 90.44 510 ASN A N 1
ATOM 4068 C CA . ASN A 1 510 ? -12.218 32.268 33.934 1.00 90.44 510 ASN A CA 1
ATOM 4069 C C . ASN A 1 510 ? -12.713 32.668 35.330 1.00 90.44 510 ASN A C 1
ATOM 4071 O O . ASN A 1 510 ? -13.462 33.634 35.441 1.00 90.44 510 ASN A O 1
ATOM 4075 N N . ALA A 1 511 ? -12.304 31.954 36.380 1.00 90.75 511 ALA A N 1
ATOM 4076 C CA . ALA A 1 511 ? -12.661 32.266 37.763 1.00 90.75 511 ALA A CA 1
ATOM 4077 C C . ALA A 1 511 ? -11.706 33.275 38.435 1.00 90.75 511 ALA A C 1
ATOM 4079 O O . ALA A 1 511 ? -11.998 33.743 39.534 1.00 90.75 511 ALA A O 1
ATOM 4080 N N . ARG A 1 512 ? -10.563 33.595 37.812 1.00 91.56 512 ARG A N 1
ATOM 4081 C CA . ARG A 1 512 ? -9.593 34.591 38.301 1.00 91.56 512 ARG A CA 1
ATOM 4082 C C . ARG A 1 512 ? -9.981 36.008 37.873 1.00 91.56 512 ARG A C 1
ATOM 4084 O O . ARG A 1 512 ? -10.550 36.196 36.799 1.00 91.56 512 ARG A O 1
ATOM 4091 N N . ASP A 1 513 ? -9.574 37.002 38.663 1.00 92.75 513 ASP A N 1
ATOM 4092 C CA . ASP A 1 513 ? -9.764 38.414 38.318 1.00 92.75 513 ASP A CA 1
ATOM 4093 C C . ASP A 1 513 ? -9.094 38.774 36.972 1.00 92.75 513 ASP A C 1
ATOM 4095 O O . ASP A 1 513 ? -7.987 38.292 36.679 1.00 92.75 513 ASP A O 1
ATOM 4099 N N . PRO A 1 514 ? -9.725 39.629 36.143 1.00 91.50 514 PRO A N 1
ATOM 4100 C CA . PRO A 1 514 ? -9.160 40.058 34.868 1.00 91.50 514 PRO A CA 1
ATOM 4101 C C . PRO A 1 514 ? -7.780 40.709 35.031 1.00 91.50 514 PRO A C 1
ATOM 4103 O O . PRO A 1 514 ? -7.598 41.647 35.806 1.00 91.50 514 PRO A O 1
ATOM 4106 N N . SER A 1 515 ? -6.796 40.230 34.269 1.00 93.56 515 SER A N 1
ATOM 4107 C CA . SER A 1 515 ? -5.466 40.837 34.174 1.00 93.56 515 SER A CA 1
ATOM 4108 C C . SER A 1 515 ? -4.822 40.504 32.825 1.00 93.56 515 SER A C 1
ATOM 4110 O O . SER A 1 515 ? -5.108 39.439 32.271 1.00 93.56 515 SER A O 1
ATOM 4112 N N . PRO A 1 516 ? -3.887 41.332 32.317 1.00 92.56 516 PRO A N 1
ATOM 4113 C CA . PRO A 1 516 ? -3.226 41.069 31.037 1.00 92.56 516 PRO A CA 1
ATOM 4114 C C . PRO A 1 516 ? -2.537 39.695 30.962 1.00 92.56 516 PRO A C 1
ATOM 4116 O O . PRO A 1 516 ? -2.566 39.043 29.923 1.00 92.56 516 PRO A O 1
ATOM 4119 N N . ALA A 1 517 ? -1.953 39.224 32.070 1.00 89.44 517 ALA A N 1
ATOM 4120 C CA . ALA A 1 517 ? -1.313 37.909 32.140 1.00 89.44 517 ALA A CA 1
ATOM 4121 C C . ALA A 1 517 ? -2.336 36.761 32.066 1.00 89.44 517 ALA A C 1
ATOM 4123 O O . ALA A 1 517 ? -2.127 35.799 31.327 1.00 89.44 517 ALA A O 1
ATOM 4124 N N . ARG A 1 518 ? -3.461 36.884 32.787 1.00 93.38 518 ARG A N 1
ATOM 4125 C CA . ARG A 1 518 ? -4.580 35.929 32.733 1.00 93.38 518 ARG A CA 1
ATOM 4126 C C . ARG A 1 518 ? -5.187 35.874 31.336 1.00 93.38 518 ARG A C 1
ATOM 4128 O O . ARG A 1 518 ? -5.413 34.783 30.833 1.00 93.38 518 ARG A O 1
ATOM 4135 N N . ASP A 1 519 ? -5.411 37.024 30.703 1.00 90.31 519 ASP A N 1
ATOM 4136 C CA . ASP A 1 519 ? -5.987 37.111 29.356 1.00 90.31 519 ASP A CA 1
ATOM 4137 C C . ASP A 1 519 ? -5.071 36.477 28.306 1.00 90.31 519 ASP A C 1
ATOM 4139 O O . ASP A 1 519 ? -5.538 35.738 27.440 1.00 90.31 519 ASP A O 1
ATOM 4143 N N . GLN A 1 520 ? -3.757 36.700 28.412 1.00 92.06 520 GLN A N 1
ATOM 4144 C CA . GLN A 1 520 ? -2.775 36.072 27.531 1.00 92.06 520 GLN A CA 1
ATOM 4145 C C . GLN A 1 520 ? -2.734 34.549 27.712 1.00 92.06 520 GLN A C 1
ATOM 4147 O O . GLN A 1 520 ? -2.611 33.810 26.734 1.00 92.06 520 GLN A O 1
ATOM 4152 N N . GLU A 1 521 ? -2.819 34.064 28.951 1.00 91.00 521 GLU A N 1
ATOM 4153 C CA . GLU A 1 521 ? -2.858 32.630 29.228 1.00 91.00 521 GLU A CA 1
ATOM 4154 C C . GLU A 1 521 ? -4.179 31.999 28.775 1.00 91.00 521 GLU A C 1
ATOM 4156 O O . GLU A 1 521 ? -4.158 30.949 28.137 1.00 91.00 521 GLU A O 1
ATOM 4161 N N . LEU A 1 522 ? -5.313 32.670 29.001 1.00 90.56 522 LEU A N 1
ATOM 4162 C CA . LEU A 1 522 ? -6.623 32.228 28.526 1.00 90.56 522 LEU A CA 1
ATOM 4163 C C . LEU A 1 522 ? -6.644 32.133 27.001 1.00 90.56 522 LEU A C 1
ATOM 4165 O O . LEU A 1 522 ? -7.136 31.153 26.459 1.00 90.56 522 LEU A O 1
ATOM 4169 N N . ALA A 1 523 ? -6.065 33.111 26.300 1.00 88.62 523 ALA A N 1
ATOM 4170 C CA . ALA A 1 523 ? -5.955 33.070 24.847 1.00 88.62 523 ALA A CA 1
ATOM 4171 C C . ALA A 1 523 ? -5.134 31.859 24.370 1.00 88.62 523 ALA A C 1
ATOM 4173 O O . ALA A 1 523 ? -5.516 31.211 23.395 1.00 88.62 523 ALA A O 1
ATOM 4174 N N . LYS A 1 524 ? -4.043 31.508 25.069 1.00 89.62 524 LYS A N 1
ATOM 4175 C CA . LYS A 1 524 ? -3.250 30.302 24.764 1.00 89.62 524 LYS A CA 1
ATOM 4176 C C . LYS A 1 524 ? -4.049 29.023 24.997 1.00 89.62 524 LYS A C 1
ATOM 4178 O O . LYS A 1 524 ? -4.067 28.169 24.118 1.00 89.62 524 LYS A O 1
ATOM 4183 N N . VAL A 1 525 ? -4.720 28.904 26.142 1.00 87.06 525 VAL A N 1
ATOM 4184 C CA . VAL A 1 525 ? -5.547 27.732 26.473 1.00 87.06 525 VAL A CA 1
ATOM 4185 C C . VAL A 1 525 ? -6.705 27.600 25.487 1.00 87.06 525 VAL A C 1
ATOM 4187 O O . VAL A 1 525 ? -6.907 26.525 24.941 1.00 87.06 525 VAL A O 1
ATOM 4190 N N . GLN A 1 526 ? -7.401 28.691 25.164 1.00 85.88 526 GLN A N 1
ATOM 4191 C CA . GLN A 1 526 ? -8.480 28.694 24.176 1.00 85.88 526 GLN A CA 1
ATOM 4192 C C . GLN A 1 526 ? -7.978 28.312 22.778 1.00 85.88 526 GLN A C 1
ATOM 4194 O O . GLN A 1 526 ? -8.671 27.600 22.059 1.00 85.88 526 GLN A O 1
ATOM 4199 N N . THR A 1 527 ? -6.769 28.740 22.400 1.00 80.50 527 THR A N 1
ATOM 4200 C CA . THR A 1 527 ? -6.130 28.310 21.146 1.00 80.50 527 THR A CA 1
ATOM 4201 C C . THR A 1 527 ? -5.893 26.800 21.159 1.00 80.50 527 THR A C 1
ATOM 4203 O O . THR A 1 527 ? -6.350 26.123 20.248 1.00 80.50 527 THR A O 1
ATOM 4206 N N . GLN A 1 528 ? -5.295 26.256 22.225 1.00 77.62 528 GLN A N 1
ATOM 4207 C CA . GLN A 1 528 ? -5.067 24.811 22.377 1.00 77.62 528 GLN A CA 1
ATOM 4208 C C . GLN A 1 528 ? -6.374 24.005 22.392 1.00 77.62 528 GLN A C 1
ATOM 4210 O O . GLN A 1 528 ? -6.449 22.926 21.812 1.00 77.62 528 GLN A O 1
ATOM 4215 N N . MET A 1 529 ? -7.421 24.528 23.035 1.00 79.81 529 MET A N 1
ATOM 4216 C CA . MET A 1 529 ? -8.750 23.917 23.038 1.00 79.81 529 MET A CA 1
ATOM 4217 C C . MET A 1 529 ? -9.358 23.900 21.636 1.00 79.81 529 MET A C 1
ATOM 4219 O O . MET A 1 529 ? -9.876 22.871 21.217 1.00 79.81 529 MET A O 1
ATOM 4223 N N . ASN A 1 530 ? -9.264 25.005 20.894 1.00 72.69 530 ASN A N 1
ATOM 4224 C CA . ASN A 1 530 ? -9.768 25.090 19.525 1.00 72.69 530 ASN A CA 1
ATOM 4225 C C . ASN A 1 530 ? -9.000 24.150 18.580 1.00 72.69 530 ASN A C 1
ATOM 4227 O O . ASN A 1 530 ? -9.630 23.468 17.777 1.00 72.69 530 ASN A O 1
ATOM 4231 N N . GLU A 1 531 ? -7.671 24.072 18.713 1.00 64.44 531 GLU A N 1
ATOM 4232 C CA . GLU A 1 531 ? -6.814 23.127 17.979 1.00 64.44 531 GLU A CA 1
ATOM 4233 C C . GLU A 1 531 ? -7.226 21.667 18.228 1.00 64.44 531 GLU A C 1
ATOM 4235 O O . GLU A 1 531 ? -7.181 20.849 17.318 1.00 64.44 531 GLU A O 1
ATOM 4240 N N . GLN A 1 532 ? -7.686 21.346 19.441 1.00 65.94 532 GLN A N 1
ATOM 4241 C CA . GLN A 1 532 ? -8.169 20.012 19.816 1.00 65.94 532 GLN A CA 1
ATOM 4242 C C . GLN A 1 532 ? -9.687 19.825 19.629 1.00 65.94 532 GLN A C 1
ATOM 4244 O O . GLN A 1 532 ? -10.244 18.821 20.074 1.00 65.94 532 GLN A O 1
ATOM 4249 N N . GLY A 1 533 ? -10.386 20.782 19.006 1.00 66.06 533 GLY A N 1
ATOM 4250 C CA . GLY A 1 533 ? -11.834 20.709 18.771 1.00 66.06 533 GLY A CA 1
ATOM 4251 C C . GLY A 1 533 ? -12.705 20.768 20.036 1.00 66.06 533 GLY A C 1
ATOM 4252 O O . GLY A 1 533 ? -13.866 20.356 20.011 1.00 66.06 533 GLY A O 1
ATOM 4253 N N . ILE A 1 534 ? -12.179 21.273 21.154 1.00 73.56 534 ILE A N 1
ATOM 4254 C CA . ILE A 1 534 ? -12.876 21.348 22.443 1.00 73.56 534 ILE A CA 1
ATOM 4255 C C . ILE A 1 534 ? -13.754 22.608 22.491 1.00 73.56 534 ILE A C 1
ATOM 4257 O O . ILE A 1 534 ? -13.351 23.666 22.976 1.00 73.56 534 ILE A O 1
ATOM 4261 N N . GLY A 1 535 ? -14.985 22.491 21.989 1.00 75.44 535 GLY A N 1
ATOM 4262 C CA . GLY A 1 535 ? -16.016 23.520 22.154 1.00 75.44 535 GLY A CA 1
ATOM 4263 C C . GLY A 1 535 ? -16.579 23.595 23.588 1.00 75.44 535 GLY A C 1
ATOM 4264 O O . GLY A 1 535 ? -16.317 22.703 24.397 1.00 75.44 535 GLY A O 1
ATOM 4265 N N . PRO A 1 536 ? -17.409 24.608 23.915 1.00 73.81 536 PRO A N 1
ATOM 4266 C CA . PRO A 1 536 ? -17.956 24.802 25.265 1.00 73.81 536 PRO A CA 1
ATOM 4267 C C . PRO A 1 536 ? -18.694 23.576 25.822 1.00 73.81 536 PRO A C 1
ATOM 4269 O O . PRO A 1 536 ? -18.398 23.129 26.924 1.00 73.81 536 PRO A O 1
ATOM 4272 N N . SER A 1 537 ? -19.581 22.966 25.030 1.00 73.06 537 SER A N 1
ATOM 4273 C CA . SER A 1 537 ? -20.325 21.767 25.442 1.00 73.06 537 SER A CA 1
ATOM 4274 C C . SER A 1 537 ? -19.410 20.567 25.691 1.00 73.06 537 SER A C 1
ATOM 4276 O O . SER A 1 537 ? -19.598 19.835 26.657 1.00 73.06 537 SER A O 1
ATOM 4278 N N . ARG A 1 538 ? -18.371 20.399 24.862 1.00 74.31 538 ARG A N 1
ATOM 4279 C CA . ARG A 1 538 ? -17.384 19.328 25.033 1.00 74.31 538 ARG A CA 1
ATOM 4280 C C . ARG A 1 538 ? -16.534 19.548 26.284 1.00 74.31 538 ARG A C 1
ATOM 4282 O O . ARG A 1 538 ? -16.216 18.588 26.974 1.00 74.31 538 ARG A O 1
ATOM 4289 N N . ALA A 1 539 ? -16.189 20.796 26.597 1.00 78.88 539 ALA A N 1
ATOM 4290 C CA . ALA A 1 539 ? -15.474 21.137 27.822 1.00 78.88 539 ALA A CA 1
ATOM 4291 C C . ALA A 1 539 ? -16.287 20.765 29.075 1.00 78.88 539 ALA A C 1
ATOM 4293 O O . ALA A 1 539 ? -15.734 20.175 30.002 1.00 78.88 539 ALA A O 1
ATOM 4294 N N . ASP A 1 540 ? -17.593 21.044 29.086 1.00 80.12 540 ASP A N 1
ATOM 4295 C CA . ASP A 1 540 ? -18.478 20.674 30.198 1.00 80.12 540 ASP A CA 1
ATOM 4296 C C . ASP A 1 540 ? -18.611 19.149 30.355 1.00 80.12 540 ASP A C 1
ATOM 4298 O O . ASP A 1 540 ? -18.525 18.633 31.472 1.00 80.12 540 ASP A O 1
ATOM 4302 N N . GLU A 1 541 ? -18.739 18.413 29.245 1.00 77.12 541 GLU A N 1
ATOM 4303 C CA . GLU A 1 541 ? -18.721 16.942 29.244 1.00 77.12 541 GLU A CA 1
ATOM 4304 C C . GLU A 1 541 ? -17.422 16.387 29.842 1.00 77.12 541 GLU A C 1
ATOM 4306 O O . GLU A 1 541 ? -17.464 15.547 30.741 1.00 77.12 541 GLU A O 1
ATOM 4311 N N . LEU A 1 542 ? -16.266 16.885 29.389 1.00 78.44 542 LEU A N 1
ATOM 4312 C CA . LEU A 1 542 ? -14.947 16.455 29.868 1.00 78.44 542 LEU A CA 1
ATOM 4313 C C . LEU A 1 542 ? -14.779 16.680 31.377 1.00 78.44 542 LEU A C 1
ATOM 4315 O O . LEU A 1 542 ? -14.176 15.863 32.076 1.00 78.44 542 LEU A O 1
ATOM 4319 N N . LEU A 1 543 ? -15.315 17.784 31.901 1.00 82.12 543 LEU A N 1
ATOM 4320 C CA . LEU A 1 543 ? -15.272 18.088 33.331 1.00 82.12 543 LEU A CA 1
ATOM 4321 C C . LEU A 1 543 ? -16.155 17.136 34.153 1.00 82.12 543 LEU A C 1
ATOM 4323 O O . LEU A 1 543 ? -15.774 16.784 35.274 1.00 82.12 543 LEU A O 1
ATOM 4327 N N . ALA A 1 544 ? -17.297 16.714 33.600 1.00 78.94 544 ALA A N 1
ATOM 4328 C CA . ALA A 1 544 ? -18.250 15.802 34.234 1.00 78.94 544 ALA A CA 1
ATOM 4329 C C . ALA A 1 544 ? -17.862 14.314 34.125 1.00 78.94 544 ALA A C 1
ATOM 4331 O O . ALA A 1 544 ? -18.325 13.502 34.927 1.00 78.94 544 ALA A O 1
ATOM 4332 N N . MET A 1 545 ? -17.022 13.949 33.155 1.00 70.69 545 MET A N 1
ATOM 4333 C CA . MET A 1 545 ? -16.551 12.577 32.957 1.00 70.69 545 MET A CA 1
ATOM 4334 C C . MET A 1 545 ? -15.593 12.119 34.068 1.00 70.69 545 MET A C 1
ATOM 4336 O O . MET A 1 545 ? -14.728 12.870 34.529 1.00 70.69 545 MET A O 1
ATOM 4340 N N . ASP A 1 546 ? -15.712 10.847 34.458 1.00 67.00 546 ASP A N 1
ATOM 4341 C CA . ASP A 1 546 ? -14.677 10.134 35.209 1.00 67.00 546 ASP A CA 1
ATOM 4342 C C . ASP A 1 546 ? -13.706 9.475 34.209 1.00 67.00 546 ASP A C 1
ATOM 4344 O O . ASP A 1 546 ? -14.057 8.452 33.613 1.00 67.00 546 ASP A O 1
ATOM 4348 N N . PRO A 1 547 ? -12.491 10.026 34.008 1.00 56.12 547 PRO A N 1
ATOM 4349 C CA . PRO A 1 547 ? -11.528 9.492 33.043 1.00 56.12 547 PRO A CA 1
ATOM 4350 C C . PRO A 1 547 ? -11.043 8.085 33.418 1.00 56.12 547 PRO A C 1
ATOM 4352 O O . PRO A 1 547 ? -10.561 7.349 32.559 1.00 56.12 547 PRO A O 1
ATOM 4355 N N . ASN A 1 548 ? -11.204 7.683 34.684 1.00 52.72 548 ASN A N 1
ATOM 4356 C CA . ASN A 1 548 ? -10.817 6.364 35.165 1.00 52.72 548 ASN A CA 1
ATOM 4357 C C . ASN A 1 548 ? -11.945 5.339 35.062 1.00 52.72 548 ASN A C 1
ATOM 4359 O O . ASN A 1 548 ? -11.676 4.157 35.232 1.00 52.72 548 ASN A O 1
ATOM 4363 N N . LYS A 1 549 ? -13.189 5.732 34.766 1.00 59.78 549 LYS A N 1
ATOM 4364 C CA . LYS A 1 549 ? -14.316 4.792 34.656 1.00 59.78 549 LYS A CA 1
ATOM 4365 C C . LYS A 1 549 ? -14.074 3.747 33.564 1.00 59.78 549 LYS A C 1
ATOM 4367 O O . LYS A 1 549 ? -14.189 2.553 33.822 1.00 59.78 549 LYS A O 1
ATOM 4372 N N . HIS A 1 550 ? -13.664 4.205 32.384 1.00 51.56 550 HIS A N 1
ATOM 4373 C CA . HIS A 1 550 ? -13.396 3.348 31.228 1.00 51.56 550 HIS A CA 1
ATOM 4374 C C . HIS A 1 550 ? -12.083 2.571 31.385 1.00 51.56 550 HIS A C 1
ATOM 4376 O O . HIS A 1 550 ? -12.015 1.402 31.022 1.00 51.56 550 HIS A O 1
ATOM 4382 N N . TYR A 1 551 ? -11.063 3.160 32.022 1.00 49.38 551 TYR A N 1
ATOM 4383 C CA . TYR A 1 551 ? -9.842 2.429 32.370 1.00 49.38 551 TYR A CA 1
ATOM 4384 C C . TYR A 1 551 ? -10.090 1.372 33.444 1.00 49.38 551 TYR A C 1
ATOM 4386 O O . TYR A 1 551 ? -9.567 0.282 33.324 1.00 49.38 551 TYR A O 1
ATOM 4394 N N . ASN A 1 552 ? -10.901 1.630 34.468 1.00 48.56 552 ASN A N 1
ATOM 4395 C CA . ASN A 1 552 ? -11.244 0.617 35.462 1.00 48.56 552 ASN A CA 1
ATOM 4396 C C . ASN A 1 552 ? -12.045 -0.524 34.829 1.00 48.56 552 ASN A C 1
ATOM 4398 O O . ASN A 1 552 ? -11.902 -1.646 35.278 1.00 48.56 552 ASN A O 1
ATOM 4402 N N . GLN A 1 553 ? -12.820 -0.278 33.769 1.00 48.12 553 GLN A N 1
ATOM 4403 C CA . GLN A 1 553 ? -13.464 -1.330 32.973 1.00 48.12 553 GLN A CA 1
ATOM 4404 C C . GLN A 1 553 ? -12.456 -2.080 32.076 1.00 48.12 553 GLN A C 1
ATOM 4406 O O . GLN A 1 553 ? -12.433 -3.305 32.103 1.00 48.12 553 GLN A O 1
ATOM 4411 N N . ALA A 1 554 ? -11.560 -1.374 31.375 1.00 40.69 554 ALA A N 1
ATOM 4412 C CA . ALA A 1 554 ? -10.527 -1.953 30.502 1.00 40.69 554 ALA A CA 1
ATOM 4413 C C . ALA A 1 554 ? -9.366 -2.641 31.259 1.00 40.69 554 ALA A C 1
ATOM 4415 O O . ALA A 1 554 ? -8.748 -3.577 30.763 1.00 40.69 554 ALA A O 1
ATOM 4416 N N . ALA A 1 555 ? -9.057 -2.186 32.472 1.00 40.00 555 ALA A N 1
ATOM 4417 C CA . ALA A 1 555 ? -8.090 -2.777 33.394 1.00 40.00 555 ALA A CA 1
ATOM 4418 C C . ALA A 1 555 ? -8.732 -3.872 34.256 1.00 40.00 555 ALA A C 1
ATOM 4420 O O . ALA A 1 555 ? -8.020 -4.764 34.710 1.00 40.00 555 ALA A O 1
ATOM 4421 N N . ALA A 1 556 ? -10.058 -3.840 34.465 1.00 41.56 556 ALA A N 1
ATOM 4422 C CA . ALA A 1 556 ? -10.783 -4.931 35.117 1.00 41.56 556 ALA A CA 1
ATOM 4423 C C . ALA A 1 556 ? -10.929 -6.171 34.231 1.00 41.56 556 ALA A C 1
ATOM 4425 O O . ALA A 1 556 ? -11.270 -7.216 34.776 1.00 41.56 556 ALA A O 1
ATOM 4426 N N . ARG A 1 557 ? -10.682 -6.081 32.917 1.00 47.03 557 ARG A N 1
ATOM 4427 C CA . ARG A 1 557 ? -10.437 -7.191 31.978 1.00 47.03 557 ARG A CA 1
ATOM 4428 C C . ARG A 1 557 ? -10.293 -6.619 30.567 1.00 47.03 557 ARG A C 1
ATOM 4430 O O . ARG A 1 557 ? -10.858 -5.574 30.265 1.00 47.03 557 ARG A O 1
ATOM 4437 N N . GLU A 1 558 ? -9.638 -7.384 29.697 1.00 50.62 558 GLU A N 1
ATOM 4438 C CA . GLU A 1 558 ? -9.806 -7.406 28.233 1.00 50.62 558 GLU A CA 1
ATOM 4439 C C . GLU A 1 558 ? -11.284 -7.653 27.831 1.00 50.62 558 GLU A C 1
ATOM 4441 O O . GLU A 1 558 ? -11.642 -8.669 27.220 1.00 50.62 558 GLU A O 1
ATOM 4446 N N . LEU A 1 559 ? -12.181 -6.779 28.278 1.00 51.41 559 LEU A N 1
ATOM 4447 C CA . LEU A 1 559 ? -13.593 -6.778 27.936 1.00 51.41 559 LEU A CA 1
ATOM 4448 C C . LEU A 1 559 ? -13.738 -6.249 26.514 1.00 51.41 559 LEU A C 1
ATOM 4450 O O . LEU A 1 559 ? -12.937 -5.433 26.058 1.00 51.41 559 LEU A O 1
ATOM 4454 N N . GLU A 1 560 ? -14.754 -6.732 25.809 1.00 55.69 560 GLU A N 1
ATOM 4455 C CA . GLU A 1 560 ? -15.117 -6.157 24.520 1.00 55.69 560 GLU A CA 1
ATOM 4456 C C . GLU A 1 560 ? -15.443 -4.666 24.722 1.00 55.69 560 GLU A C 1
ATOM 4458 O O . GLU A 1 560 ? -16.295 -4.359 25.560 1.00 55.69 560 GLU A O 1
ATOM 4463 N N . PRO A 1 561 ? -14.764 -3.737 24.021 1.00 59.16 561 PRO A N 1
ATOM 4464 C CA . PRO A 1 561 ? -15.049 -2.314 24.147 1.00 59.16 561 PRO A CA 1
ATOM 4465 C C . PRO A 1 561 ? -16.471 -2.018 23.671 1.00 59.16 561 PRO A C 1
ATOM 4467 O O . PRO A 1 561 ? -16.960 -2.625 22.708 1.00 59.16 561 PRO A O 1
ATOM 4470 N N . GLU A 1 562 ? -17.124 -1.075 24.346 1.00 59.06 562 GLU A N 1
ATOM 4471 C CA . GLU A 1 562 ? -18.489 -0.657 24.041 1.00 59.06 562 GLU A CA 1
ATOM 4472 C C . GLU A 1 562 ? -18.438 0.344 22.883 1.00 59.06 562 GLU A C 1
ATOM 4474 O O . GLU A 1 562 ? -18.451 1.561 23.045 1.00 59.06 562 GLU A O 1
ATOM 4479 N N . LEU A 1 563 ? -18.330 -0.188 21.668 1.00 68.19 563 LEU A N 1
ATOM 4480 C CA . LEU A 1 563 ? -18.238 0.627 20.465 1.00 68.19 563 LEU A CA 1
ATOM 4481 C C . LEU A 1 563 ? -19.586 1.283 20.151 1.00 68.19 563 LEU A C 1
ATOM 4483 O O . LEU A 1 563 ? -20.602 0.604 19.994 1.00 68.19 563 LEU A O 1
ATOM 4487 N N . LEU A 1 564 ? -19.576 2.604 19.967 1.00 67.94 564 LEU A N 1
ATOM 4488 C CA . LEU A 1 564 ? -20.738 3.387 19.545 1.00 67.94 564 LEU A CA 1
ATOM 4489 C C . LEU A 1 564 ? -20.539 3.863 18.101 1.00 67.94 564 LEU A C 1
ATOM 4491 O O . LEU A 1 564 ? -20.161 5.019 17.875 1.00 67.94 564 LEU A O 1
ATOM 4495 N N . PRO A 1 565 ? -20.757 2.995 17.095 1.00 71.50 565 PRO A N 1
ATOM 4496 C CA . PRO A 1 565 ? -20.575 3.395 15.714 1.00 71.50 565 PRO A CA 1
ATOM 4497 C C . PRO A 1 565 ? -21.606 4.471 15.322 1.00 71.50 565 PRO A C 1
ATOM 4499 O O . PRO A 1 565 ? -22.704 4.535 15.890 1.00 71.50 565 PRO A O 1
ATOM 4502 N N . PRO A 1 566 ? -21.293 5.329 14.335 1.00 81.19 566 PRO A N 1
ATOM 4503 C CA . PRO A 1 566 ? -22.251 6.282 13.810 1.00 81.19 566 PRO A CA 1
ATOM 4504 C C . PRO A 1 566 ? -23.533 5.591 13.347 1.00 81.19 566 PRO A C 1
ATOM 4506 O O . PRO A 1 566 ? -23.503 4.527 12.733 1.00 81.19 566 PRO A O 1
ATOM 4509 N N . LYS A 1 567 ? -24.678 6.227 13.599 1.00 84.81 567 LYS A N 1
ATOM 4510 C CA . LYS A 1 567 ? -25.977 5.714 13.156 1.00 84.81 567 LYS A CA 1
ATOM 4511 C C . LYS A 1 567 ? -25.963 5.439 11.644 1.00 84.81 567 LYS A C 1
ATOM 4513 O O . LYS A 1 567 ? -25.619 6.330 10.870 1.00 84.81 567 LYS A O 1
ATOM 4518 N N . GLY A 1 568 ? -26.386 4.242 11.236 1.00 89.94 568 GLY A N 1
ATOM 4519 C CA . GLY A 1 568 ? -26.410 3.833 9.827 1.00 89.94 568 GLY A CA 1
ATOM 4520 C C . GLY A 1 568 ? -25.103 3.237 9.303 1.00 89.94 568 GLY A C 1
ATOM 4521 O O . GLY A 1 568 ? -25.012 2.962 8.106 1.00 89.94 568 GLY A O 1
ATOM 4522 N N . LEU A 1 569 ? -24.083 3.091 10.156 1.00 94.00 569 LEU A N 1
ATOM 4523 C CA . LEU A 1 569 ? -22.763 2.583 9.799 1.00 94.00 569 LEU A CA 1
ATOM 4524 C C . LEU A 1 569 ? -22.363 1.453 10.753 1.00 94.00 569 LEU A C 1
ATOM 4526 O O . LEU A 1 569 ? -22.304 1.641 11.964 1.00 94.00 569 LEU A O 1
ATOM 4530 N N . LYS A 1 570 ? -22.053 0.283 10.203 1.00 94.31 570 LYS A N 1
ATOM 4531 C CA . LYS A 1 570 ? -21.476 -0.865 10.907 1.00 94.31 570 LYS A CA 1
ATOM 4532 C C . LYS A 1 570 ? -19.997 -0.944 10.575 1.00 94.31 570 LYS A C 1
ATOM 4534 O O . LYS A 1 570 ? -19.628 -0.835 9.410 1.00 94.31 570 LYS A O 1
ATOM 4539 N N . ILE A 1 571 ? -19.146 -1.087 11.585 1.00 95.25 571 ILE A N 1
ATOM 4540 C CA . ILE A 1 571 ? -17.692 -0.978 11.421 1.00 95.25 571 ILE A CA 1
ATOM 4541 C C . ILE A 1 571 ? -17.024 -2.183 12.066 1.00 95.25 571 ILE A C 1
ATOM 4543 O O . ILE A 1 571 ? -17.376 -2.549 13.185 1.00 95.25 571 ILE A O 1
ATOM 4547 N N . ILE A 1 572 ? -16.063 -2.775 11.361 1.00 94.25 572 ILE A N 1
ATOM 4548 C CA . ILE A 1 572 ? -15.072 -3.694 11.916 1.00 94.25 572 ILE A CA 1
ATOM 4549 C C . ILE A 1 572 ? -13.691 -3.143 11.578 1.00 94.25 572 ILE A C 1
ATOM 4551 O O . ILE A 1 572 ? -13.387 -2.881 10.413 1.00 94.25 572 ILE A O 1
ATOM 4555 N N . VAL A 1 573 ? -12.855 -2.991 12.604 1.00 94.62 573 VAL A N 1
ATOM 4556 C CA . VAL A 1 573 ? -11.428 -2.691 12.460 1.00 94.62 573 VAL A CA 1
ATOM 4557 C C . VAL A 1 573 ? -10.649 -3.876 13.013 1.00 94.62 573 VAL A C 1
ATOM 4559 O O . VAL A 1 573 ? -10.771 -4.233 14.187 1.00 94.62 573 VAL A O 1
ATOM 4562 N N . ALA A 1 574 ? -9.873 -4.505 12.145 1.00 94.81 574 ALA A N 1
ATOM 4563 C CA . ALA A 1 574 ? -9.131 -5.716 12.426 1.00 94.81 574 ALA A CA 1
ATOM 4564 C C . ALA A 1 574 ? -7.644 -5.542 12.103 1.00 94.81 574 ALA A C 1
ATOM 4566 O O . ALA A 1 574 ? -7.241 -4.692 11.308 1.00 94.81 574 ALA A O 1
ATOM 4567 N N . THR A 1 575 ? -6.843 -6.403 12.713 1.00 94.00 575 THR A N 1
ATOM 4568 C CA . THR A 1 575 ? -5.457 -6.681 12.343 1.00 94.00 575 THR A CA 1
ATOM 4569 C C . THR A 1 575 ? -5.326 -8.164 11.992 1.00 94.00 575 THR A C 1
ATOM 4571 O O . THR A 1 575 ? -6.279 -8.939 12.134 1.00 94.00 575 THR A O 1
ATOM 4574 N N . LEU A 1 576 ? -4.156 -8.567 11.506 1.00 94.75 576 LEU A N 1
ATOM 4575 C CA . LEU A 1 576 ? -3.878 -9.938 11.100 1.00 94.75 576 LEU A CA 1
ATOM 4576 C C . LEU A 1 576 ? -2.838 -10.578 12.020 1.00 94.75 576 LEU A C 1
ATOM 4578 O O . LEU A 1 576 ? -1.816 -9.980 12.353 1.00 94.75 576 LEU A O 1
ATOM 4582 N N . VAL A 1 577 ? -3.091 -11.823 12.416 1.00 91.31 577 VAL A N 1
ATOM 4583 C CA . VAL A 1 577 ? -2.232 -12.589 13.321 1.00 91.31 577 VAL A CA 1
ATOM 4584 C C . VAL A 1 577 ? -2.026 -14.004 12.789 1.00 91.31 577 VAL A C 1
ATOM 4586 O O . VAL A 1 577 ? -2.963 -14.707 12.417 1.00 91.31 577 VAL A O 1
ATOM 4589 N N . SER A 1 578 ? -0.768 -14.432 12.786 1.00 91.06 578 SER A N 1
ATOM 4590 C CA . SER A 1 578 ? -0.353 -15.805 12.543 1.00 91.06 578 SER A CA 1
ATOM 4591 C C . SER A 1 578 ? -0.275 -16.569 13.858 1.00 91.06 578 SER A C 1
ATOM 4593 O O . SER A 1 578 ? 0.068 -16.004 14.901 1.00 91.06 578 SER A O 1
ATOM 4595 N N . CYS A 1 579 ? -0.576 -17.863 13.809 1.00 88.50 579 CYS A N 1
ATOM 4596 C CA . CYS A 1 579 ? -0.628 -18.736 14.970 1.00 88.50 579 CYS A CA 1
ATOM 4597 C C . CYS A 1 579 ? 0.225 -19.991 14.757 1.00 88.50 579 CYS A C 1
ATOM 4599 O O . CYS A 1 579 ? 0.264 -20.545 13.658 1.00 88.50 579 CYS A O 1
ATOM 4601 N N . LYS A 1 580 ? 0.892 -20.446 15.822 1.00 85.88 580 LYS A N 1
ATOM 4602 C CA . LYS A 1 580 ? 1.594 -21.731 15.884 1.00 85.88 580 LYS A CA 1
ATOM 4603 C C . LYS A 1 580 ? 1.127 -22.533 17.090 1.00 85.88 580 LYS A C 1
ATOM 4605 O O . LYS A 1 580 ? 1.152 -22.033 18.215 1.00 85.88 580 LYS A O 1
ATOM 4610 N N . ASP A 1 581 ? 0.793 -23.797 16.859 1.00 76.06 581 ASP A N 1
ATOM 4611 C CA . ASP A 1 581 ? 0.448 -24.742 17.917 1.00 76.06 581 ASP A CA 1
ATOM 4612 C C . ASP A 1 581 ? 1.697 -25.110 18.732 1.00 76.06 581 ASP A C 1
ATOM 4614 O O . ASP A 1 581 ? 2.712 -25.557 18.195 1.00 76.06 581 ASP A O 1
ATOM 4618 N N . GLY A 1 582 ? 1.632 -24.956 20.054 1.00 60.44 582 GLY A N 1
ATOM 4619 C CA . GLY A 1 582 ? 2.741 -25.284 20.955 1.00 60.44 582 GLY A CA 1
ATOM 4620 C C . GLY A 1 582 ? 2.858 -26.772 21.315 1.00 60.44 582 GLY A C 1
ATOM 4621 O O . GLY A 1 582 ? 3.573 -27.111 22.257 1.00 60.44 582 GLY A O 1
ATOM 4622 N N . SER A 1 583 ? 2.173 -27.677 20.609 1.00 54.44 583 SER A N 1
ATOM 4623 C CA . SER A 1 583 ? 2.155 -29.123 20.898 1.00 54.44 583 SER A CA 1
ATOM 4624 C C . SER A 1 583 ? 3.488 -29.843 20.616 1.00 54.44 583 SER A C 1
ATOM 4626 O O . SER A 1 583 ? 3.646 -31.002 20.994 1.00 54.44 583 SER A O 1
ATOM 4628 N N . GLY A 1 584 ? 4.466 -29.162 20.004 1.00 44.12 584 GLY A N 1
ATOM 4629 C CA . GLY A 1 584 ? 5.784 -29.714 19.659 1.00 44.12 584 GLY A CA 1
ATOM 4630 C C . GLY A 1 584 ? 6.922 -29.450 20.658 1.00 44.12 584 GLY A C 1
ATOM 4631 O O . GLY A 1 584 ? 7.999 -30.016 20.495 1.00 44.12 584 GLY A O 1
ATOM 4632 N N . ALA A 1 585 ? 6.724 -28.623 21.690 1.00 38.72 585 ALA A N 1
ATOM 4633 C CA . ALA A 1 585 ? 7.759 -28.321 22.685 1.00 38.72 585 ALA A CA 1
ATOM 4634 C C . ALA A 1 585 ? 7.426 -28.967 24.038 1.00 38.72 585 ALA A C 1
ATOM 4636 O O . ALA A 1 585 ? 6.977 -28.313 24.976 1.00 38.72 585 ALA A O 1
ATOM 4637 N N . SER A 1 586 ? 7.681 -30.272 24.157 1.00 36.91 586 SER A N 1
ATOM 4638 C CA . SER A 1 586 ? 7.809 -30.919 25.466 1.00 36.91 586 SER A CA 1
ATOM 4639 C C . SER A 1 586 ? 9.149 -30.519 26.090 1.00 36.91 586 SER A C 1
ATOM 4641 O O . SER A 1 586 ? 10.122 -31.266 26.076 1.00 36.91 586 SER A O 1
ATOM 4643 N N . THR A 1 587 ? 9.230 -29.303 26.623 1.00 36.81 587 THR A N 1
ATOM 4644 C CA . THR A 1 587 ? 10.189 -29.012 27.690 1.00 36.81 587 THR A CA 1
ATOM 4645 C C . THR A 1 587 ? 9.431 -29.143 28.995 1.00 36.81 587 THR A C 1
ATOM 4647 O O . THR A 1 587 ? 8.491 -28.385 29.234 1.00 36.81 587 THR A O 1
ATOM 4650 N N . ALA A 1 588 ? 9.806 -30.126 29.817 1.00 36.56 588 ALA A N 1
ATOM 4651 C CA . ALA A 1 588 ? 9.267 -30.278 31.162 1.00 36.56 588 ALA A CA 1
ATOM 4652 C C . ALA A 1 588 ? 9.278 -28.908 31.872 1.00 36.56 588 ALA A C 1
ATOM 4654 O O . ALA A 1 588 ? 10.315 -28.234 31.849 1.00 36.56 588 ALA A O 1
ATOM 4655 N N . PRO A 1 589 ? 8.151 -28.456 32.451 1.00 40.91 589 PRO A N 1
ATOM 4656 C CA . PRO A 1 589 ? 8.092 -27.144 33.075 1.00 40.91 589 PRO A CA 1
ATOM 4657 C C . PRO A 1 589 ? 9.138 -27.075 34.190 1.00 40.91 589 PRO A C 1
ATOM 4659 O O . PRO A 1 589 ? 9.175 -27.936 35.071 1.00 40.91 589 PRO A O 1
ATOM 4662 N N . MET A 1 590 ? 10.005 -26.057 34.149 1.00 40.00 590 MET A N 1
ATOM 4663 C CA . MET A 1 590 ? 10.893 -25.764 35.274 1.00 40.00 590 MET A CA 1
ATOM 4664 C C . MET A 1 590 ? 10.052 -25.593 36.543 1.00 40.00 590 MET A C 1
ATOM 4666 O O . MET A 1 590 ? 8.965 -25.012 36.500 1.00 40.00 590 MET A O 1
ATOM 4670 N N . ALA A 1 591 ? 10.551 -26.100 37.673 1.00 42.59 591 ALA A N 1
ATOM 4671 C CA . ALA A 1 591 ? 9.867 -25.990 38.955 1.00 42.59 591 ALA A CA 1
ATOM 4672 C C . ALA A 1 591 ? 9.589 -24.513 39.283 1.00 42.59 591 ALA A C 1
ATOM 4674 O O . ALA A 1 591 ? 10.510 -23.736 39.534 1.00 42.59 591 ALA A O 1
ATOM 4675 N N . LYS A 1 592 ? 8.307 -24.134 39.261 1.00 49.56 592 LYS A N 1
ATOM 4676 C CA . LYS A 1 592 ? 7.864 -22.762 39.516 1.00 49.56 592 LYS A CA 1
ATOM 4677 C C . LYS A 1 592 ? 8.076 -22.391 40.984 1.00 49.56 592 LYS A C 1
ATOM 4679 O O . LYS A 1 592 ? 7.794 -23.180 41.899 1.00 49.56 592 LYS A O 1
ATOM 4684 N N . THR A 1 593 ? 8.551 -21.175 41.231 1.00 55.56 593 THR A N 1
ATOM 4685 C CA . THR A 1 593 ? 8.691 -20.635 42.589 1.00 55.56 593 THR A CA 1
ATOM 4686 C C . THR A 1 593 ? 7.317 -20.471 43.255 1.00 55.56 593 THR A C 1
ATOM 4688 O O . THR A 1 593 ? 6.263 -20.606 42.629 1.00 55.56 593 THR A O 1
ATOM 4691 N N . ARG A 1 594 ? 7.296 -20.244 44.573 1.00 48.00 594 ARG A N 1
ATOM 4692 C CA . ARG A 1 594 ? 6.048 -20.008 45.320 1.00 48.00 594 ARG A CA 1
ATOM 4693 C C . ARG A 1 594 ? 5.326 -18.744 44.838 1.00 48.00 594 ARG A C 1
ATOM 4695 O O . ARG A 1 594 ? 4.109 -18.766 44.724 1.00 48.00 594 ARG A O 1
ATOM 4702 N N . GLU A 1 595 ? 6.075 -17.698 44.503 1.00 41.38 595 GLU A N 1
ATOM 4703 C CA . GLU A 1 595 ? 5.537 -16.450 43.945 1.00 41.38 595 GLU A CA 1
ATOM 4704 C C . GLU A 1 595 ? 4.951 -16.667 42.549 1.00 41.38 595 GLU A C 1
ATOM 4706 O O . GLU A 1 595 ? 3.821 -16.270 42.314 1.00 41.38 595 GLU A O 1
ATOM 4711 N N . GLN A 1 596 ? 5.633 -17.413 41.670 1.00 41.72 596 GLN A N 1
ATOM 4712 C CA . GLN A 1 596 ? 5.106 -17.749 40.340 1.00 41.72 596 GLN A CA 1
ATOM 4713 C C . GLN A 1 596 ? 3.788 -18.532 40.404 1.00 41.72 596 GLN A C 1
ATOM 4715 O O . GLN A 1 596 ? 2.915 -18.316 39.575 1.00 41.72 596 GLN A O 1
ATOM 4720 N N . ARG A 1 597 ? 3.618 -19.412 41.400 1.00 49.19 597 ARG A N 1
ATOM 4721 C CA . ARG A 1 597 ? 2.354 -20.134 41.623 1.00 49.19 597 ARG A CA 1
ATOM 4722 C C . ARG A 1 597 ? 1.234 -19.240 42.149 1.00 49.19 597 ARG A C 1
ATOM 4724 O O . ARG A 1 597 ? 0.086 -19.482 41.804 1.00 49.19 597 ARG A O 1
ATOM 4731 N N . GLN A 1 598 ? 1.557 -18.240 42.968 1.00 43.38 598 GLN A N 1
ATOM 4732 C CA . GLN A 1 598 ? 0.581 -17.269 43.461 1.00 43.38 598 GLN A CA 1
ATOM 4733 C C . GLN A 1 598 ? 0.125 -16.346 42.325 1.00 43.38 598 GLN A C 1
ATOM 4735 O O . GLN A 1 598 ? -1.067 -16.228 42.090 1.00 43.38 598 GLN A O 1
ATOM 4740 N N . THR A 1 599 ? 1.062 -15.803 41.543 1.00 41.47 599 THR A N 1
ATOM 4741 C CA . THR A 1 599 ? 0.756 -14.987 40.359 1.00 41.47 599 THR A CA 1
ATOM 4742 C C . THR A 1 599 ? -0.073 -15.767 39.340 1.00 41.47 599 THR A C 1
ATOM 4744 O O . THR A 1 599 ? -1.043 -15.251 38.807 1.00 41.47 599 THR A O 1
ATOM 4747 N N . GLU A 1 600 ? 0.256 -17.037 39.105 1.00 46.78 600 GLU A N 1
ATOM 4748 C CA . GLU A 1 600 ? -0.504 -17.898 38.199 1.00 46.78 600 GLU A CA 1
ATOM 4749 C C . GLU A 1 600 ? -1.900 -18.240 38.741 1.00 46.78 600 GLU A C 1
ATOM 4751 O O . GLU A 1 600 ? -2.843 -18.335 37.961 1.00 46.78 600 GLU A O 1
ATOM 4756 N N . HIS A 1 601 ? -2.061 -18.369 40.062 1.00 47.81 601 HIS A N 1
ATOM 4757 C CA . HIS A 1 601 ? -3.365 -18.521 40.709 1.00 47.81 601 HIS A CA 1
ATOM 4758 C C . HIS A 1 601 ? -4.225 -17.261 40.551 1.00 47.81 601 HIS A C 1
ATOM 4760 O O . HIS A 1 601 ? -5.367 -17.372 40.115 1.00 47.81 601 HIS A O 1
ATOM 4766 N N . ASP A 1 602 ? -3.655 -16.081 40.799 1.00 42.75 602 ASP A N 1
ATOM 4767 C CA . ASP A 1 602 ? -4.347 -14.794 40.687 1.00 42.75 602 ASP A CA 1
ATOM 4768 C C . ASP A 1 602 ? -4.725 -14.490 39.216 1.00 42.75 602 ASP A C 1
ATOM 4770 O O . ASP A 1 602 ? -5.837 -14.037 38.932 1.00 42.75 602 ASP A O 1
ATOM 4774 N N . ILE A 1 603 ? -3.843 -14.827 38.260 1.00 42.09 603 ILE A N 1
ATOM 4775 C CA . ILE A 1 603 ? -4.105 -14.781 36.808 1.00 42.09 603 ILE A CA 1
ATOM 4776 C C . ILE A 1 603 ? -5.221 -15.764 36.425 1.00 42.09 603 ILE A C 1
ATOM 4778 O O . ILE A 1 603 ? -6.149 -15.390 35.709 1.00 42.09 603 ILE A O 1
ATOM 4782 N N . THR A 1 604 ? -5.168 -17.002 36.926 1.00 46.78 604 THR A N 1
ATOM 4783 C CA . THR A 1 604 ? -6.167 -18.052 36.653 1.00 46.78 604 THR A CA 1
ATOM 4784 C C . THR A 1 604 ? -7.544 -17.698 37.217 1.00 46.78 604 THR A C 1
ATOM 4786 O O . THR A 1 604 ? -8.562 -18.011 36.602 1.00 46.78 604 THR A O 1
ATOM 4789 N N . GLU A 1 605 ? -7.598 -17.023 38.365 1.00 44.12 605 GLU A N 1
ATOM 4790 C CA . GLU A 1 605 ? -8.840 -16.540 38.975 1.00 44.12 605 GLU A CA 1
ATOM 4791 C C . GLU A 1 605 ? -9.483 -15.410 38.145 1.00 44.12 605 GLU A C 1
ATOM 4793 O O . GLU A 1 605 ? -10.709 -15.332 38.031 1.00 44.12 605 GLU A O 1
ATOM 4798 N N . HIS A 1 606 ? -8.669 -14.567 37.495 1.00 39.28 606 HIS A N 1
ATOM 4799 C CA . HIS A 1 606 ? -9.147 -13.407 36.736 1.00 39.28 606 HIS A CA 1
ATOM 4800 C C . HIS A 1 606 ? -9.414 -13.678 35.247 1.00 39.28 606 HIS A C 1
ATOM 4802 O O . HIS A 1 606 ? -10.387 -13.124 34.723 1.00 39.28 606 HIS A O 1
ATOM 4808 N N . LEU A 1 607 ? -8.595 -14.503 34.584 1.00 43.16 607 LEU A N 1
ATOM 4809 C CA . LEU A 1 607 ? -8.640 -14.798 33.138 1.00 43.16 607 LEU A CA 1
ATOM 4810 C C . LEU A 1 607 ? -9.128 -16.223 32.813 1.00 43.16 607 LEU A C 1
ATOM 4812 O O . LEU A 1 607 ? -9.368 -16.548 31.649 1.00 43.16 607 LEU A O 1
ATOM 4816 N N . GLY A 1 608 ? -9.324 -17.062 33.833 1.00 49.28 608 GLY A N 1
ATOM 4817 C CA . GLY A 1 608 ? -9.501 -18.502 33.664 1.00 49.28 608 GLY A CA 1
ATOM 4818 C C . GLY A 1 608 ? -8.155 -19.219 33.480 1.00 49.28 608 GLY A C 1
ATOM 4819 O O . GLY A 1 608 ? -7.126 -18.578 33.275 1.00 49.28 608 GLY A O 1
ATOM 4820 N N . PRO A 1 609 ? -8.125 -20.559 33.577 1.00 51.06 609 PRO A N 1
ATOM 4821 C CA . PRO A 1 609 ? -6.885 -21.312 33.413 1.00 51.06 609 PRO A CA 1
ATOM 4822 C C . PRO A 1 609 ? -6.359 -21.171 31.982 1.00 51.06 609 PRO A C 1
ATOM 4824 O O . PRO A 1 609 ? -7.144 -21.241 31.036 1.00 51.06 609 PRO A O 1
ATOM 4827 N N . GLU A 1 610 ? -5.040 -21.041 31.812 1.00 59.12 610 GLU A N 1
ATOM 4828 C CA . GLU A 1 610 ? -4.412 -21.256 30.504 1.00 59.12 610 GLU A CA 1
ATOM 4829 C C . GLU A 1 610 ? -4.740 -22.682 30.033 1.00 59.12 610 GLU A C 1
ATOM 4831 O O . GLU A 1 610 ? -4.507 -23.652 30.758 1.00 59.12 610 GLU A O 1
ATOM 4836 N N . GLN A 1 611 ? -5.325 -22.817 28.839 1.00 63.78 611 GLN A N 1
ATOM 4837 C CA . GLN A 1 611 ? -5.793 -24.112 28.319 1.00 63.78 611 GLN A CA 1
ATOM 4838 C C . GLN A 1 611 ? -4.883 -24.667 27.223 1.00 63.78 611 GLN A C 1
ATOM 4840 O O . GLN A 1 611 ? -4.881 -25.874 26.988 1.00 63.78 611 GLN A O 1
ATOM 4845 N N . GLY A 1 612 ? -4.112 -23.807 26.553 1.00 72.94 612 GLY A N 1
ATOM 4846 C CA . GLY A 1 612 ? -3.226 -24.196 25.464 1.00 72.94 612 GLY A CA 1
ATOM 4847 C C . GLY A 1 612 ? -1.848 -23.544 25.520 1.00 72.94 612 GLY A C 1
ATOM 4848 O O . GLY A 1 612 ? -1.480 -22.852 26.466 1.00 72.94 612 GLY A O 1
ATOM 4849 N N . THR A 1 613 ? -1.065 -23.809 24.479 1.00 80.00 613 THR A N 1
ATOM 4850 C CA . THR A 1 613 ? 0.323 -23.350 24.323 1.00 80.00 613 THR A CA 1
ATOM 4851 C C . THR A 1 613 ? 0.540 -22.606 23.004 1.00 80.00 613 THR A C 1
ATOM 4853 O O . THR A 1 613 ? 1.680 -22.455 22.562 1.00 80.00 613 THR A O 1
ATOM 4856 N N . ALA A 1 614 ? -0.543 -22.168 22.351 1.00 82.38 614 ALA A N 1
ATOM 4857 C CA . ALA A 1 614 ? -0.467 -21.483 21.070 1.00 82.38 614 ALA A CA 1
ATOM 4858 C C . ALA A 1 614 ? 0.303 -20.162 21.191 1.00 82.38 614 ALA A C 1
ATOM 4860 O O . ALA A 1 614 ? 0.169 -19.425 22.172 1.00 82.38 614 ALA A O 1
ATOM 4861 N N . GLN A 1 615 ? 1.112 -19.877 20.176 1.00 82.00 615 GLN A N 1
ATOM 4862 C CA . GLN A 1 615 ? 1.891 -18.649 20.054 1.00 82.00 615 GLN A CA 1
ATOM 4863 C C . GLN A 1 615 ? 1.369 -17.821 18.886 1.00 82.00 615 GLN A C 1
ATOM 4865 O O . GLN A 1 615 ? 0.918 -18.373 17.881 1.00 82.00 615 GLN A O 1
ATOM 4870 N N . TYR A 1 616 ? 1.457 -16.498 19.016 1.00 83.56 616 TYR A N 1
ATOM 4871 C CA . TYR A 1 616 ? 0.897 -15.544 18.061 1.00 83.56 616 TYR A CA 1
ATOM 4872 C C . TYR A 1 616 ? 1.953 -14.551 17.585 1.00 83.56 616 TYR A C 1
ATOM 4874 O O . TYR A 1 616 ? 2.840 -14.171 18.352 1.00 83.56 616 TYR A O 1
ATOM 4882 N N . LYS A 1 617 ? 1.887 -14.170 16.311 1.00 83.06 617 LYS A N 1
ATOM 4883 C CA . LYS A 1 617 ? 2.783 -13.184 15.698 1.00 83.06 617 LYS A CA 1
ATOM 4884 C C . LYS A 1 617 ? 1.979 -12.322 14.739 1.00 83.06 617 LYS A C 1
ATOM 4886 O O . LYS A 1 617 ? 1.260 -12.867 13.904 1.00 83.06 617 LYS A O 1
ATOM 4891 N N . SER A 1 618 ? 2.091 -11.004 14.864 1.00 86.69 618 SER A N 1
ATOM 4892 C CA . SER A 1 618 ? 1.421 -10.072 13.958 1.00 86.69 618 SER A CA 1
ATOM 4893 C C . SER A 1 618 ? 1.867 -10.313 12.519 1.00 86.69 618 SER A C 1
ATOM 4895 O O . SER A 1 618 ? 3.048 -10.546 12.252 1.00 86.69 618 SER A O 1
ATOM 4897 N N . ILE A 1 619 ? 0.907 -10.268 11.606 1.00 91.19 619 ILE A N 1
ATOM 4898 C CA . ILE A 1 619 ? 1.142 -10.258 10.167 1.00 91.19 619 ILE A CA 1
ATOM 4899 C C . ILE A 1 619 ? 1.108 -8.791 9.759 1.00 91.19 619 ILE A C 1
ATOM 4901 O O . ILE A 1 619 ? 0.092 -8.121 9.939 1.00 91.19 619 ILE A O 1
ATOM 4905 N N . TYR A 1 620 ? 2.220 -8.289 9.238 1.00 91.38 620 TYR A N 1
ATOM 4906 C CA . TYR A 1 620 ? 2.333 -6.887 8.873 1.00 91.38 620 TYR A CA 1
ATOM 4907 C C . TYR A 1 620 ? 1.556 -6.605 7.587 1.00 91.38 620 TYR A C 1
ATOM 4909 O O . TYR A 1 620 ? 1.890 -7.121 6.523 1.00 91.38 620 TYR A O 1
ATOM 4917 N N . VAL A 1 621 ? 0.523 -5.776 7.680 1.00 95.25 621 VAL A N 1
ATOM 4918 C CA . VAL A 1 621 ? -0.306 -5.327 6.562 1.00 95.25 621 VAL A CA 1
ATOM 4919 C C . VAL A 1 621 ? 0.417 -4.188 5.846 1.00 95.25 621 VAL A C 1
ATOM 4921 O O . VAL A 1 621 ? 0.447 -3.061 6.322 1.00 95.25 621 VAL A O 1
ATOM 4924 N N . HIS A 1 622 ? 1.014 -4.450 4.693 1.00 96.31 622 HIS A N 1
ATOM 4925 C CA . HIS A 1 622 ? 1.634 -3.438 3.836 1.00 96.31 622 HIS A CA 1
ATOM 4926 C C . HIS A 1 622 ? 0.787 -3.101 2.599 1.00 96.31 622 HIS A C 1
ATOM 4928 O O . HIS A 1 622 ? 1.154 -2.227 1.818 1.00 96.31 622 HIS A O 1
ATOM 4934 N N . SER A 1 623 ? -0.376 -3.721 2.436 1.00 97.38 623 SER A N 1
ATOM 4935 C CA . SER A 1 623 ? -1.318 -3.448 1.348 1.00 97.38 623 SER A CA 1
ATOM 4936 C C . SER A 1 623 ? -1.781 -1.986 1.297 1.00 97.38 623 SER A C 1
ATOM 4938 O O . SER A 1 623 ? -1.653 -1.244 2.274 1.00 97.38 623 SER A O 1
ATOM 4940 N N . LYS A 1 624 ? -2.322 -1.565 0.143 1.00 98.25 624 LYS A N 1
ATOM 4941 C CA . LYS A 1 624 ? -3.017 -0.279 -0.057 1.00 98.25 624 LYS A CA 1
ATOM 4942 C C . LYS A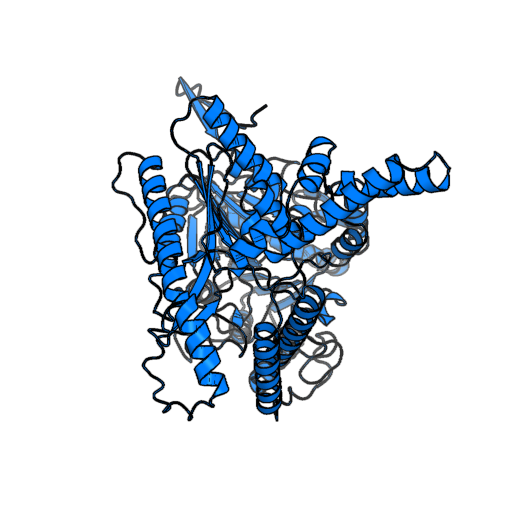 1 624 ? -4.205 -0.445 -1.015 1.00 98.25 624 LYS A C 1
ATOM 4944 O O . LYS A 1 624 ? -4.173 0.026 -2.154 1.00 98.25 624 LYS A O 1
ATOM 4949 N N . LEU A 1 625 ? -5.222 -1.177 -0.565 1.00 98.75 625 LEU A N 1
ATOM 4950 C CA . LEU A 1 625 ? -6.416 -1.534 -1.332 1.00 98.75 625 LEU A CA 1
ATOM 4951 C C . LEU A 1 625 ? -7.666 -0.863 -0.753 1.00 98.75 625 LEU A C 1
ATOM 4953 O O . LEU A 1 625 ? -7.874 -0.867 0.460 1.00 98.75 625 LEU A O 1
ATOM 4957 N N . LEU A 1 626 ? -8.530 -0.372 -1.640 1.00 98.75 626 LEU A N 1
ATOM 4958 C CA . LEU A 1 626 ? -9.927 -0.048 -1.351 1.00 98.75 626 LEU A CA 1
ATOM 4959 C C . LEU A 1 626 ? -10.828 -0.822 -2.319 1.00 98.75 626 LEU A C 1
ATOM 4961 O O . LEU A 1 626 ? -10.601 -0.764 -3.526 1.00 98.75 626 LEU A O 1
ATOM 4965 N N . LEU A 1 627 ? -11.862 -1.480 -1.792 1.00 98.69 627 LEU A N 1
ATOM 4966 C CA . LEU A 1 627 ? -12.975 -2.070 -2.542 1.00 98.69 627 LEU A CA 1
ATOM 4967 C C . LEU A 1 627 ? -14.285 -1.378 -2.160 1.00 98.69 627 LEU A C 1
ATOM 4969 O O . LEU A 1 627 ? -14.511 -1.095 -0.982 1.00 98.69 627 LEU A O 1
ATOM 4973 N N . VAL A 1 628 ? -15.163 -1.175 -3.138 1.00 97.69 628 VAL A N 1
ATOM 4974 C CA . VAL A 1 628 ? -16.503 -0.608 -2.950 1.00 97.69 628 VAL A CA 1
ATOM 4975 C C . VAL A 1 628 ? -17.525 -1.457 -3.705 1.00 97.69 628 VAL A C 1
ATOM 4977 O O . VAL A 1 628 ? -17.428 -1.604 -4.924 1.00 97.69 628 VAL A O 1
ATOM 4980 N N . ASP A 1 629 ? -18.505 -1.992 -2.972 1.00 95.56 629 ASP A N 1
ATOM 4981 C CA . ASP A 1 629 ? -19.753 -2.592 -3.476 1.00 95.56 629 ASP A CA 1
ATOM 4982 C C . ASP A 1 629 ? -19.649 -3.704 -4.540 1.00 95.56 629 ASP A C 1
ATOM 4984 O O . ASP A 1 629 ? -20.590 -3.889 -5.309 1.00 95.56 629 ASP A O 1
ATOM 4988 N N . ASP A 1 630 ? -18.551 -4.466 -4.621 1.00 95.62 630 ASP A N 1
ATOM 4989 C CA . ASP A 1 630 ? -18.282 -5.367 -5.761 1.00 95.62 630 ASP A CA 1
ATOM 4990 C C . ASP A 1 630 ? -18.350 -4.616 -7.119 1.00 95.62 630 ASP A C 1
ATOM 4992 O O . ASP A 1 630 ? -18.691 -5.204 -8.141 1.00 95.62 630 ASP A O 1
ATOM 4996 N N . LEU A 1 631 ? -18.052 -3.308 -7.146 1.00 94.69 631 LEU A N 1
ATOM 4997 C CA . LEU A 1 631 ? -18.129 -2.451 -8.338 1.00 94.69 631 LEU A CA 1
ATOM 4998 C C . LEU A 1 631 ? -16.813 -1.756 -8.668 1.00 94.69 631 LEU A C 1
ATOM 5000 O O . LEU A 1 631 ? -16.490 -1.594 -9.844 1.00 94.69 631 LEU A O 1
ATOM 5004 N N . PHE A 1 632 ? -16.078 -1.312 -7.653 1.00 97.44 632 PHE A N 1
ATOM 5005 C CA . PHE A 1 632 ? -14.891 -0.491 -7.835 1.00 97.44 632 PHE A CA 1
ATOM 5006 C C . PHE A 1 632 ? -13.762 -0.926 -6.910 1.00 97.44 632 PHE A C 1
ATOM 5008 O O . PHE A 1 632 ? -13.990 -1.216 -5.733 1.00 97.44 632 PHE A O 1
ATOM 5015 N N . PHE A 1 633 ? -12.532 -0.870 -7.421 1.00 98.56 633 PHE A N 1
ATOM 5016 C CA . PHE A 1 633 ? -11.344 -0.937 -6.588 1.00 98.56 633 PHE A CA 1
ATOM 5017 C C . PHE A 1 633 ? -10.287 0.098 -6.983 1.00 98.56 633 PHE A C 1
ATOM 5019 O O . PHE A 1 633 ? -10.178 0.511 -8.141 1.00 98.56 633 PHE A O 1
ATOM 5026 N N . THR A 1 634 ? -9.457 0.473 -6.010 1.00 98.69 634 THR A N 1
ATOM 5027 C CA . THR A 1 634 ? -8.166 1.124 -6.260 1.00 98.69 634 THR A CA 1
ATOM 5028 C C . THR A 1 634 ? -7.064 0.407 -5.492 1.00 98.69 634 THR A C 1
ATOM 5030 O O . THR A 1 634 ? -7.247 0.054 -4.327 1.00 98.69 634 THR A O 1
ATOM 5033 N N . LEU A 1 635 ? -5.936 0.165 -6.159 1.00 98.69 635 LEU A N 1
ATOM 5034 C CA . LEU A 1 635 ? -4.752 -0.476 -5.585 1.00 98.69 635 LEU A CA 1
ATOM 5035 C C . LEU A 1 635 ? -3.496 0.275 -6.023 1.00 98.69 635 LEU A C 1
ATOM 5037 O O . LEU A 1 635 ? -3.367 0.644 -7.191 1.00 98.69 635 LEU A O 1
ATOM 5041 N N . GLY A 1 636 ? -2.534 0.434 -5.120 1.00 98.00 636 GLY A N 1
ATOM 5042 C CA . GLY A 1 636 ? -1.193 0.864 -5.493 1.00 98.00 636 GLY A CA 1
ATOM 5043 C C . GLY A 1 636 ? -0.275 1.033 -4.304 1.00 98.00 636 GLY A C 1
ATOM 5044 O O . GLY A 1 636 ? -0.200 0.150 -3.455 1.00 98.00 636 GLY A O 1
ATOM 5045 N N . SER A 1 637 ? 0.431 2.160 -4.261 1.00 97.50 637 SER A N 1
ATOM 5046 C CA . SER A 1 637 ? 1.431 2.452 -3.233 1.00 97.50 637 SER A CA 1
ATOM 5047 C C . SER A 1 637 ? 0.953 3.422 -2.143 1.00 97.50 637 SER A C 1
ATOM 5049 O O . SER A 1 637 ? 1.597 3.510 -1.097 1.00 97.50 637 SER A O 1
ATOM 5051 N N . ALA A 1 638 ? -0.172 4.119 -2.354 1.00 97.38 638 ALA A N 1
ATOM 5052 C CA . ALA A 1 638 ? -0.614 5.204 -1.479 1.00 97.38 638 ALA A CA 1
ATOM 5053 C C . ALA A 1 638 ? -1.294 4.729 -0.188 1.00 97.38 638 ALA A C 1
ATOM 5055 O O . ALA A 1 638 ? -2.380 4.142 -0.206 1.00 97.38 638 ALA A O 1
ATOM 5056 N N . ASN A 1 639 ? -0.680 5.059 0.944 1.00 95.31 639 ASN A N 1
ATOM 5057 C CA . ASN A 1 639 ? -1.274 4.859 2.258 1.00 95.31 639 ASN A CA 1
ATOM 5058 C C . ASN A 1 639 ? -2.413 5.856 2.531 1.00 95.31 639 ASN A C 1
ATOM 5060 O O . ASN A 1 639 ? -2.433 6.954 1.972 1.00 95.31 639 ASN A O 1
ATOM 5064 N N . ILE A 1 640 ? -3.330 5.519 3.445 1.00 95.38 640 ILE A N 1
ATOM 5065 C CA . ILE A 1 640 ? -4.362 6.463 3.907 1.00 95.38 640 ILE A CA 1
ATOM 5066 C C . ILE A 1 640 ? -3.765 7.334 5.022 1.00 95.38 640 ILE A C 1
ATOM 5068 O O . ILE A 1 640 ? -3.963 7.097 6.214 1.00 95.38 640 ILE A O 1
ATOM 5072 N N . ASN A 1 641 ? -2.965 8.322 4.620 1.00 88.88 641 ASN A N 1
ATOM 5073 C CA . ASN A 1 641 ? -2.396 9.364 5.476 1.00 88.88 641 ASN A CA 1
ATOM 5074 C C . ASN A 1 641 ? -2.111 10.644 4.667 1.00 88.88 641 ASN A C 1
ATOM 5076 O O . ASN A 1 641 ? -2.092 10.623 3.436 1.00 88.88 641 ASN A O 1
ATOM 5080 N N . GLU A 1 642 ? -1.841 11.757 5.353 1.00 85.94 642 GLU A N 1
ATOM 5081 C CA . GLU A 1 642 ? -1.511 13.034 4.693 1.00 85.94 642 GLU A CA 1
ATOM 5082 C C . GLU A 1 642 ? -0.295 12.920 3.758 1.00 85.94 642 GLU A C 1
ATOM 5084 O O . GLU A 1 642 ? -0.289 13.456 2.648 1.00 85.94 642 GLU A O 1
ATOM 5089 N N . ARG A 1 643 ? 0.728 12.159 4.170 1.00 86.69 643 ARG A N 1
ATOM 5090 C CA . ARG A 1 643 ? 1.970 11.992 3.406 1.00 86.69 643 ARG A CA 1
ATOM 5091 C C . ARG A 1 643 ? 1.720 11.399 2.018 1.00 86.69 643 ARG A C 1
ATOM 5093 O O . ARG A 1 643 ? 2.054 12.038 1.027 1.00 86.69 643 ARG A O 1
ATOM 5100 N N . SER A 1 644 ? 1.115 10.221 1.923 1.00 91.75 644 SER A N 1
ATOM 5101 C CA . SER A 1 644 ? 0.867 9.534 0.651 1.00 91.75 644 SER A CA 1
ATOM 5102 C C . SER A 1 644 ? -0.224 10.210 -0.181 1.00 91.75 644 SER A C 1
ATOM 5104 O O . SER A 1 644 ? -0.162 10.185 -1.409 1.00 91.75 644 SER A O 1
ATOM 5106 N N . LEU A 1 645 ? -1.223 10.838 0.445 1.00 93.06 645 LEU A N 1
ATOM 5107 C CA . LEU A 1 645 ? -2.331 11.456 -0.291 1.00 93.06 645 LEU A CA 1
ATOM 5108 C C . LEU A 1 645 ? -1.987 12.842 -0.866 1.00 93.06 645 LEU A C 1
ATOM 5110 O O . LEU A 1 645 ? -2.684 13.292 -1.778 1.00 93.06 645 LEU A O 1
ATOM 5114 N N . LYS A 1 646 ? -0.921 13.512 -0.386 1.00 89.81 646 LYS A N 1
ATOM 5115 C CA . LYS A 1 646 ? -0.562 14.874 -0.839 1.00 89.81 646 LYS A CA 1
ATOM 5116 C C . LYS A 1 646 ? 0.924 15.150 -1.122 1.00 89.81 646 LYS A C 1
ATOM 5118 O O . LYS A 1 646 ? 1.208 16.074 -1.895 1.00 89.81 646 LYS A O 1
ATOM 5123 N N . TYR A 1 647 ? 1.867 14.412 -0.525 1.00 88.25 647 TYR A N 1
ATOM 5124 C CA . TYR A 1 647 ? 3.274 14.848 -0.424 1.00 88.25 647 TYR A CA 1
ATOM 5125 C C . TYR A 1 647 ? 4.334 13.851 -0.902 1.00 88.25 647 TYR A C 1
ATOM 5127 O O . TYR A 1 647 ? 5.367 14.286 -1.403 1.00 88.25 647 TYR A O 1
ATOM 5135 N N . ASP A 1 648 ? 4.111 12.547 -0.796 1.00 90.62 648 ASP A N 1
ATOM 5136 C CA . ASP A 1 648 ? 4.961 11.552 -1.451 1.00 90.62 648 ASP A CA 1
ATOM 5137 C C . ASP A 1 648 ? 4.559 11.406 -2.918 1.00 90.62 648 ASP A C 1
ATOM 5139 O O . ASP A 1 648 ? 3.412 11.664 -3.295 1.00 90.62 648 ASP A O 1
ATOM 5143 N N . SER A 1 649 ? 5.497 10.977 -3.770 1.00 93.81 649 SER A N 1
ATOM 5144 C CA . SER A 1 649 ? 5.083 10.530 -5.099 1.00 93.81 649 SER A CA 1
ATOM 5145 C C . SER A 1 649 ? 4.551 9.103 -4.996 1.00 93.81 649 SER A C 1
ATOM 5147 O O . SER A 1 649 ? 5.331 8.187 -4.728 1.00 93.81 649 SER A O 1
ATOM 5149 N N . GLU A 1 650 ? 3.269 8.912 -5.266 1.00 96.88 650 GLU A N 1
ATOM 5150 C CA . GLU A 1 650 ? 2.564 7.631 -5.202 1.00 96.88 650 GLU A CA 1
ATOM 5151 C C . GLU A 1 650 ? 1.926 7.300 -6.554 1.00 96.88 650 GLU A C 1
ATOM 5153 O O . GLU A 1 650 ? 1.814 8.166 -7.429 1.00 96.88 650 GLU A O 1
ATOM 5158 N N . LEU A 1 651 ? 1.529 6.042 -6.750 1.00 97.44 651 LEU A N 1
ATOM 5159 C CA . LEU A 1 651 ? 0.802 5.610 -7.941 1.00 97.44 651 LEU A CA 1
ATOM 5160 C C . LEU A 1 651 ? -0.173 4.484 -7.592 1.00 97.44 651 LEU A C 1
ATOM 5162 O O . LEU A 1 651 ? 0.227 3.472 -7.020 1.00 97.44 651 LEU A O 1
ATOM 5166 N N . ASN A 1 652 ? -1.427 4.655 -8.005 1.00 98.50 652 ASN A N 1
ATOM 5167 C CA . ASN A 1 652 ? -2.477 3.647 -7.954 1.00 98.50 652 ASN A CA 1
ATOM 5168 C C . ASN A 1 652 ? -3.067 3.402 -9.346 1.00 98.50 652 ASN A C 1
ATOM 5170 O O . ASN A 1 652 ? -2.969 4.240 -10.243 1.00 98.50 652 ASN A O 1
ATOM 5174 N N . ILE A 1 653 ? -3.737 2.265 -9.499 1.00 98.44 653 ILE A N 1
ATOM 5175 C CA . ILE A 1 653 ? -4.702 2.015 -10.567 1.00 98.44 653 ILE A CA 1
ATOM 5176 C C . ILE A 1 653 ? -6.112 2.015 -9.968 1.00 98.44 653 ILE A C 1
ATOM 5178 O O . ILE A 1 653 ? -6.349 1.375 -8.946 1.00 98.44 653 ILE A O 1
ATOM 5182 N N . ALA A 1 654 ? -7.030 2.745 -10.597 1.00 98.19 654 ALA A N 1
ATOM 5183 C CA . ALA A 1 654 ? -8.439 2.856 -10.236 1.00 98.19 654 ALA A CA 1
ATOM 5184 C C . ALA A 1 654 ? -9.302 2.201 -11.321 1.00 98.19 654 ALA A C 1
ATOM 5186 O O . ALA A 1 654 ? -9.140 2.522 -12.503 1.00 98.19 654 ALA A O 1
ATOM 5187 N N . MET A 1 655 ? -10.203 1.287 -10.944 1.00 97.19 655 MET A N 1
ATOM 5188 C CA . MET A 1 655 ? -11.003 0.511 -11.899 1.00 97.19 655 MET A CA 1
ATOM 5189 C C . MET A 1 655 ? -12.432 0.254 -11.400 1.00 97.19 655 MET A C 1
ATOM 5191 O O . MET A 1 655 ? -12.604 -0.404 -10.371 1.00 97.19 655 MET A O 1
ATOM 5195 N N . PRO A 1 656 ? -13.471 0.678 -12.146 1.00 94.75 656 PRO A N 1
ATOM 5196 C CA . PRO A 1 656 ? -14.819 0.142 -12.002 1.00 94.75 656 PRO A CA 1
ATOM 5197 C C . PRO A 1 656 ? -14.880 -1.255 -12.640 1.00 94.75 656 PRO A C 1
ATOM 5199 O O . PRO A 1 656 ? -15.253 -1.410 -13.801 1.00 94.75 656 PRO A O 1
ATOM 5202 N N . SER A 1 657 ? -14.438 -2.259 -11.885 1.00 94.25 657 SER A N 1
ATOM 5203 C CA . SER A 1 657 ? -14.286 -3.649 -12.320 1.00 94.25 657 SER A CA 1
ATOM 5204 C C . SER A 1 657 ? -15.038 -4.579 -11.368 1.00 94.25 657 SER A C 1
ATOM 5206 O O . SER A 1 657 ? -14.485 -4.964 -10.329 1.00 94.25 657 SER A O 1
ATOM 5208 N N . PRO A 1 658 ? -16.300 -4.940 -11.659 1.00 93.00 658 PRO A N 1
ATOM 5209 C CA . PRO A 1 658 ? -17.098 -5.732 -10.733 1.00 93.00 658 PRO A CA 1
ATOM 5210 C C . PRO A 1 658 ? -16.511 -7.117 -10.443 1.00 93.00 658 PRO A C 1
ATOM 5212 O O . PRO A 1 658 ? -16.426 -7.550 -9.293 1.00 93.00 658 PRO A O 1
ATOM 5215 N N . GLN A 1 659 ? -16.043 -7.806 -11.484 1.00 92.88 659 GLN A N 1
ATOM 5216 C CA . GLN A 1 659 ? -15.498 -9.158 -11.389 1.00 92.88 659 GLN A CA 1
ATOM 5217 C C . GLN A 1 659 ? -14.198 -9.177 -10.579 1.00 92.88 659 GLN A C 1
ATOM 5219 O O . GLN A 1 659 ? -14.030 -10.027 -9.700 1.00 92.88 659 GLN A O 1
ATOM 5224 N N . THR A 1 660 ? -13.289 -8.230 -10.828 1.00 96.06 660 THR A N 1
ATOM 5225 C CA . THR A 1 660 ? -12.019 -8.157 -10.090 1.00 96.06 660 THR A CA 1
ATOM 5226 C C . THR A 1 660 ? -12.247 -7.705 -8.651 1.00 96.06 660 THR A C 1
ATOM 5228 O O . THR A 1 660 ? -11.664 -8.287 -7.739 1.00 96.06 660 THR A O 1
ATOM 5231 N N . THR A 1 661 ? -13.131 -6.726 -8.420 1.00 97.31 661 THR A N 1
ATOM 5232 C CA . THR A 1 661 ? -13.499 -6.275 -7.063 1.00 97.31 661 THR A CA 1
ATOM 5233 C C . THR A 1 661 ? -14.067 -7.431 -6.239 1.00 97.31 661 THR A C 1
ATOM 5235 O O . THR A 1 661 ? -13.621 -7.654 -5.113 1.00 97.31 661 THR A O 1
ATOM 5238 N N . ARG A 1 662 ? -14.979 -8.224 -6.821 1.00 95.75 662 ARG A N 1
ATOM 5239 C CA . ARG A 1 662 ? -15.510 -9.433 -6.178 1.00 95.75 662 ARG A CA 1
ATOM 5240 C C . ARG A 1 662 ? -14.423 -10.463 -5.894 1.00 95.75 662 ARG A C 1
ATOM 5242 O O . ARG A 1 662 ? -14.378 -11.000 -4.794 1.00 95.75 662 ARG A O 1
ATOM 5249 N N . THR A 1 663 ? -13.536 -10.709 -6.859 1.00 96.19 663 THR A N 1
ATOM 5250 C CA . THR A 1 663 ? -12.419 -11.655 -6.698 1.00 96.19 663 THR A CA 1
ATOM 5251 C C . THR A 1 663 ? -11.526 -11.254 -5.526 1.00 96.19 663 THR A C 1
ATOM 5253 O O . THR A 1 663 ? -11.160 -12.105 -4.718 1.00 96.19 663 THR A O 1
ATOM 5256 N N . TRP A 1 664 ? -11.210 -9.960 -5.391 1.00 97.88 664 TRP A N 1
ATOM 5257 C CA . TRP A 1 664 ? -10.482 -9.444 -4.234 1.00 97.88 664 TRP A CA 1
ATOM 5258 C C . TRP A 1 664 ? -11.226 -9.711 -2.927 1.00 97.88 664 TRP A C 1
ATOM 5260 O O . TRP A 1 664 ? -10.633 -10.275 -2.009 1.00 97.88 664 TRP A O 1
ATOM 5270 N N . ARG A 1 665 ? -12.513 -9.341 -2.847 1.00 97.50 665 ARG A N 1
ATOM 5271 C CA . ARG A 1 665 ? -13.331 -9.552 -1.645 1.00 97.50 665 ARG A CA 1
ATOM 5272 C C . ARG A 1 665 ? -13.354 -11.026 -1.254 1.00 97.50 665 ARG A C 1
ATOM 5274 O O . ARG A 1 665 ? -12.978 -11.356 -0.137 1.00 97.50 665 ARG A O 1
ATOM 5281 N N . GLU A 1 666 ? -13.761 -11.901 -2.170 1.00 96.19 666 GLU A N 1
ATOM 5282 C CA . GLU A 1 666 ? -13.932 -13.333 -1.906 1.00 96.19 666 GLU A CA 1
ATOM 5283 C C . GLU A 1 666 ? -12.634 -13.971 -1.417 1.00 96.19 666 GLU A C 1
ATOM 5285 O O . GLU A 1 666 ? -12.607 -14.612 -0.366 1.00 96.19 666 GLU A O 1
ATOM 5290 N N . ARG A 1 667 ?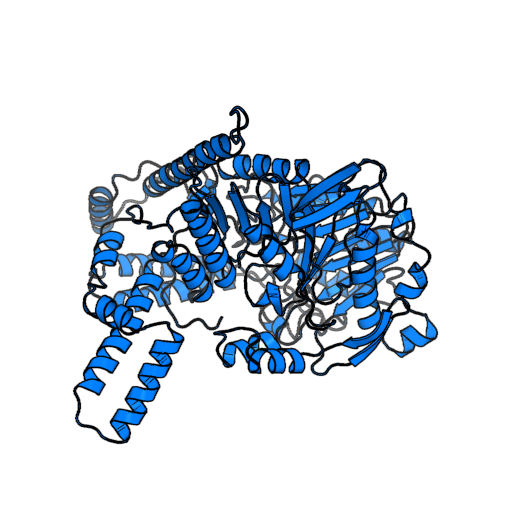 -11.538 -13.700 -2.129 1.00 96.75 667 ARG A N 1
ATOM 5291 C CA . ARG A 1 667 ? -10.230 -14.275 -1.836 1.00 96.75 667 ARG A CA 1
ATOM 5292 C C . ARG A 1 667 ? -9.638 -13.775 -0.519 1.00 96.75 667 ARG A C 1
ATOM 5294 O O . ARG A 1 667 ? -9.138 -14.581 0.264 1.00 96.75 667 ARG A O 1
ATOM 5301 N N . LEU A 1 668 ? -9.659 -12.464 -0.274 1.00 98.19 668 LEU A N 1
ATOM 5302 C CA . LEU A 1 668 ? -9.064 -11.883 0.934 1.00 98.19 668 LEU A CA 1
ATOM 5303 C C . LEU A 1 668 ? -9.899 -12.206 2.170 1.00 98.19 668 LEU A C 1
ATOM 5305 O O . LEU A 1 668 ? -9.355 -12.572 3.206 1.00 98.19 668 LEU A O 1
ATOM 5309 N N . TRP A 1 669 ? -11.225 -12.139 2.071 1.00 97.38 669 TRP A N 1
ATOM 5310 C CA . TRP A 1 669 ? -12.084 -12.407 3.219 1.00 97.38 669 TRP A CA 1
ATOM 5311 C C . TRP A 1 669 ? -12.042 -13.876 3.628 1.00 97.38 669 TRP A C 1
ATOM 5313 O O . TRP A 1 669 ? -12.008 -14.156 4.826 1.00 97.38 669 TRP A O 1
ATOM 5323 N N . GLU A 1 670 ? -11.965 -14.807 2.674 1.00 96.19 670 GLU A N 1
ATOM 5324 C CA . GLU A 1 670 ? -11.736 -16.219 2.986 1.00 96.19 670 GLU A CA 1
ATOM 5325 C C . GLU A 1 670 ? -10.372 -16.441 3.644 1.00 96.19 670 GLU A C 1
ATOM 5327 O O . GLU A 1 670 ? -10.285 -17.088 4.688 1.00 96.19 670 GLU A O 1
ATOM 5332 N N . MET A 1 671 ? -9.315 -15.847 3.085 1.00 95.19 671 MET A N 1
ATOM 5333 C CA . MET A 1 671 ? -7.951 -15.953 3.609 1.00 95.19 671 MET A CA 1
ATOM 5334 C C . MET A 1 671 ? -7.810 -15.423 5.041 1.00 95.19 671 MET A C 1
ATOM 5336 O O . MET A 1 671 ? -7.085 -16.020 5.851 1.00 95.19 671 MET A O 1
ATOM 5340 N N . HIS A 1 672 ? -8.483 -14.310 5.338 1.00 96.69 672 HIS A N 1
ATOM 5341 C CA . HIS A 1 672 ? -8.396 -13.616 6.618 1.00 96.69 672 HIS A CA 1
ATOM 5342 C C . HIS A 1 672 ? -9.311 -14.251 7.662 1.00 96.69 672 HIS A C 1
ATOM 5344 O O . HIS A 1 672 ? -8.871 -14.530 8.776 1.00 96.69 672 HIS A O 1
ATOM 5350 N N . SER A 1 673 ? -10.572 -14.521 7.326 1.00 95.06 673 SER A N 1
ATOM 5351 C CA . SER A 1 673 ? -11.547 -15.063 8.284 1.00 95.06 673 SER A CA 1
ATOM 5352 C C . SER A 1 673 ? -11.481 -16.586 8.442 1.00 95.06 673 SER A C 1
ATOM 5354 O O . SER A 1 673 ? -11.989 -17.126 9.424 1.00 95.06 673 SER A O 1
ATOM 5356 N N . GLY A 1 674 ? -10.881 -17.298 7.481 1.00 94.06 674 GLY A N 1
ATOM 5357 C CA . GLY A 1 674 ? -10.966 -18.758 7.385 1.00 94.06 674 GLY A CA 1
ATOM 5358 C C . GLY A 1 674 ? -12.356 -19.260 6.970 1.00 94.06 674 GLY A C 1
ATOM 5359 O O . GLY A 1 674 ? -12.667 -20.442 7.152 1.00 94.06 674 GLY A O 1
ATOM 5360 N N . LYS A 1 675 ? -13.227 -18.371 6.470 1.00 94.00 675 LYS A N 1
ATOM 5361 C CA . LYS A 1 675 ? -14.602 -18.657 6.045 1.00 94.00 675 LYS A CA 1
ATOM 5362 C C . LYS A 1 675 ? -14.869 -18.039 4.676 1.00 94.00 675 LYS A C 1
ATOM 5364 O O . LYS A 1 675 ? -14.659 -16.848 4.482 1.00 94.00 675 LYS A O 1
ATOM 5369 N N . ALA A 1 676 ? -15.390 -18.836 3.749 1.00 91.81 676 ALA A N 1
ATOM 5370 C CA . ALA A 1 676 ? -15.831 -18.329 2.455 1.00 91.81 676 ALA A CA 1
ATOM 5371 C C . ALA A 1 676 ? -16.947 -17.274 2.632 1.00 91.81 676 ALA A C 1
ATOM 5373 O O . ALA A 1 676 ? -17.909 -17.545 3.369 1.00 91.81 676 ALA A O 1
ATOM 5374 N N . PRO A 1 677 ? -16.855 -16.112 1.958 1.00 90.06 677 PRO A N 1
ATOM 5375 C CA . PRO A 1 677 ? -17.899 -15.092 1.998 1.00 90.06 677 PRO A CA 1
ATOM 5376 C C . PRO A 1 677 ? -19.239 -15.577 1.458 1.00 90.06 677 PRO A C 1
ATOM 5378 O O . PRO A 1 677 ? -19.317 -16.492 0.629 1.00 90.06 677 PRO A O 1
ATOM 5381 N N . LYS A 1 678 ? -20.321 -14.948 1.909 1.00 87.88 678 LYS A N 1
ATOM 5382 C CA . LYS A 1 678 ? -21.668 -15.281 1.457 1.00 87.88 678 LYS A CA 1
ATOM 5383 C C . LYS A 1 678 ? -21.919 -14.787 0.038 1.00 87.88 678 LYS A C 1
ATOM 5385 O O . LYS A 1 678 ? -21.584 -13.671 -0.347 1.00 87.88 678 LYS A O 1
ATOM 5390 N N . SER A 1 679 ? -22.545 -15.655 -0.750 1.00 85.44 679 SER A N 1
ATOM 5391 C CA . SER A 1 679 ? -22.891 -15.397 -2.153 1.00 85.44 679 SER A CA 1
ATOM 5392 C C . SER A 1 679 ? -24.254 -15.969 -2.555 1.00 85.44 679 SER A C 1
ATOM 5394 O O . SER A 1 679 ? -24.644 -15.890 -3.716 1.00 85.44 679 SER A O 1
ATOM 5396 N N . ASN A 1 680 ? -25.002 -16.545 -1.607 1.00 84.44 680 ASN A N 1
ATOM 5397 C CA . ASN A 1 680 ? -26.237 -17.284 -1.878 1.00 84.44 680 ASN A CA 1
ATOM 5398 C C . ASN A 1 680 ? -27.522 -16.488 -1.600 1.00 84.44 680 ASN A C 1
ATOM 5400 O O . ASN A 1 680 ? -28.614 -17.005 -1.845 1.00 84.44 680 ASN A O 1
ATOM 5404 N N . LYS A 1 681 ? -27.422 -15.265 -1.065 1.00 87.94 681 LYS A N 1
ATOM 5405 C CA . LYS A 1 681 ? -28.582 -14.394 -0.839 1.00 87.94 681 LYS A CA 1
ATOM 5406 C C . LYS A 1 681 ? -29.004 -13.666 -2.107 1.00 87.94 681 LYS A C 1
ATOM 5408 O O . LYS A 1 681 ? -28.269 -13.601 -3.091 1.00 87.94 681 LYS A O 1
ATOM 5413 N N . LYS A 1 682 ? -30.218 -13.110 -2.068 1.00 84.56 682 LYS A N 1
ATOM 5414 C CA . LYS A 1 682 ? -30.833 -12.439 -3.215 1.00 84.56 682 LYS A CA 1
ATOM 5415 C C . LYS A 1 682 ? -30.149 -11.110 -3.517 1.00 84.56 682 LYS A C 1
ATOM 5417 O O . LYS A 1 682 ? -30.089 -10.717 -4.681 1.00 84.56 682 LYS A O 1
ATOM 5422 N N . THR A 1 683 ? -29.651 -10.417 -2.494 1.00 85.88 683 THR A N 1
ATOM 5423 C CA . THR A 1 683 ? -28.955 -9.139 -2.660 1.00 85.88 683 THR A CA 1
ATOM 5424 C C . THR A 1 683 ? -27.550 -9.175 -2.066 1.00 85.88 683 THR A C 1
ATOM 5426 O O . THR A 1 683 ? -27.263 -9.906 -1.118 1.00 85.88 683 THR A O 1
ATOM 5429 N N . LEU A 1 684 ? -26.665 -8.328 -2.603 1.00 88.12 684 LEU A N 1
ATOM 5430 C CA . LEU A 1 684 ? -25.339 -8.103 -2.025 1.00 88.12 684 LEU A CA 1
ATOM 5431 C C . LEU A 1 684 ? -25.447 -7.613 -0.575 1.00 88.12 684 LEU A C 1
ATOM 5433 O O . LEU A 1 684 ? -24.718 -8.096 0.276 1.00 88.12 684 LEU A O 1
ATOM 5437 N N . SER A 1 685 ? -26.396 -6.721 -0.275 1.00 87.38 685 SER A N 1
ATOM 5438 C CA . SER A 1 685 ? -26.597 -6.172 1.072 1.00 87.38 685 SER A CA 1
ATOM 5439 C C . SER A 1 685 ? -26.848 -7.249 2.133 1.00 87.38 685 SER A C 1
ATOM 5441 O O . SER A 1 685 ? -26.337 -7.147 3.241 1.00 87.38 685 SER A O 1
ATOM 5443 N N . GLU A 1 686 ? -27.628 -8.283 1.795 1.00 90.06 686 GLU A N 1
ATOM 5444 C CA . GLU A 1 686 ? -27.906 -9.413 2.689 1.00 90.06 686 GLU A CA 1
ATOM 5445 C C . GLU A 1 686 ? -26.656 -10.271 2.907 1.00 90.06 686 GLU A C 1
ATOM 5447 O O . GLU A 1 686 ? -26.377 -10.664 4.035 1.00 90.06 686 GLU A O 1
ATOM 5452 N N . ASN A 1 687 ? -25.885 -10.534 1.845 1.00 93.19 687 ASN A N 1
ATOM 5453 C CA . ASN A 1 687 ? -24.617 -11.259 1.961 1.00 93.19 687 ASN A CA 1
ATOM 5454 C C . ASN A 1 687 ? -23.614 -10.490 2.837 1.00 93.19 687 ASN A C 1
ATOM 5456 O O . ASN A 1 687 ? -22.996 -11.083 3.710 1.00 93.19 687 ASN A O 1
ATOM 5460 N N . ILE A 1 688 ? -23.498 -9.172 2.645 1.00 95.75 688 ILE A N 1
ATOM 5461 C CA . ILE A 1 688 ? -22.587 -8.311 3.411 1.00 95.75 688 ILE A CA 1
ATOM 5462 C C . ILE A 1 688 ? -22.958 -8.264 4.895 1.00 95.75 688 ILE A C 1
ATOM 5464 O O . ILE A 1 688 ? -22.063 -8.288 5.736 1.00 95.75 688 ILE A O 1
ATOM 5468 N N . ALA A 1 689 ? -24.250 -8.217 5.228 1.00 94.31 689 ALA A N 1
ATOM 5469 C CA . ALA A 1 689 ? -24.692 -8.273 6.619 1.00 94.31 689 ALA A CA 1
ATOM 5470 C C . ALA A 1 689 ? -24.320 -9.617 7.273 1.00 94.31 689 ALA A C 1
ATOM 5472 O O . ALA A 1 689 ? -23.780 -9.633 8.375 1.00 94.31 689 ALA A O 1
ATOM 5473 N N . ASP A 1 690 ? -24.530 -10.740 6.577 1.00 94.56 690 ASP A N 1
ATOM 5474 C CA . ASP A 1 690 ? -24.102 -12.054 7.075 1.00 94.56 690 ASP A CA 1
ATOM 5475 C C . ASP A 1 690 ? -22.567 -12.139 7.208 1.00 94.56 690 ASP A C 1
ATOM 5477 O O . ASP A 1 690 ? -22.060 -12.711 8.173 1.00 94.56 690 ASP A O 1
ATOM 5481 N N . ASP A 1 691 ? -21.814 -11.572 6.260 1.00 96.31 691 ASP A N 1
ATOM 5482 C CA . ASP A 1 691 ? -20.349 -11.538 6.304 1.00 96.31 691 ASP A CA 1
ATOM 5483 C C . ASP A 1 691 ? -19.822 -10.672 7.458 1.00 96.31 691 ASP A C 1
ATOM 5485 O O . ASP A 1 691 ? -18.826 -11.037 8.085 1.00 96.31 691 ASP A O 1
ATOM 5489 N N . TYR A 1 692 ? -20.507 -9.573 7.791 1.00 96.06 692 TYR A N 1
ATOM 5490 C CA . TYR A 1 692 ? -20.204 -8.759 8.971 1.00 96.06 692 TYR A CA 1
ATOM 5491 C C . TYR A 1 692 ? -20.301 -9.585 10.254 1.00 96.06 692 TYR A C 1
ATOM 5493 O O . TYR A 1 692 ? -19.347 -9.632 11.026 1.00 96.06 692 TYR A O 1
ATOM 5501 N N . GLU A 1 693 ? -21.403 -10.313 10.437 1.00 95.00 693 GLU A N 1
ATOM 5502 C CA . GLU A 1 693 ? -21.612 -11.192 11.595 1.00 95.00 693 GLU A CA 1
ATOM 5503 C C . GLU A 1 693 ? -20.592 -12.343 11.654 1.00 95.00 693 GLU A C 1
ATOM 5505 O O . GLU A 1 693 ? -20.225 -12.817 12.730 1.00 95.00 693 GLU A O 1
ATOM 5510 N N . ILE A 1 694 ? -20.112 -12.820 10.499 1.00 94.88 694 ILE A N 1
ATOM 5511 C CA . ILE A 1 694 ? -19.042 -13.825 10.437 1.00 94.88 694 ILE A CA 1
ATOM 5512 C C . ILE A 1 694 ? -17.721 -13.231 10.909 1.00 94.88 694 ILE A C 1
ATOM 5514 O O . ILE A 1 694 ? -17.035 -13.865 11.711 1.00 94.88 694 ILE A O 1
ATOM 5518 N N . TRP A 1 695 ? -17.354 -12.049 10.414 1.00 96.19 695 TRP A N 1
ATOM 5519 C CA . TRP A 1 695 ? -16.124 -11.374 10.818 1.00 96.19 695 TRP A CA 1
ATOM 5520 C C . TRP A 1 695 ? -16.136 -11.042 12.305 1.00 96.19 695 TRP A C 1
ATOM 5522 O O . TRP A 1 695 ? -15.166 -11.358 12.989 1.00 96.19 695 TRP A O 1
ATOM 5532 N N . ASP A 1 696 ? -17.237 -10.474 12.798 1.00 92.56 696 ASP A N 1
ATOM 5533 C CA . ASP A 1 696 ? -17.420 -10.141 14.209 1.00 92.56 696 ASP A CA 1
ATOM 5534 C C . ASP A 1 696 ? -17.244 -11.385 15.087 1.00 92.56 696 ASP A C 1
ATOM 5536 O O . ASP A 1 696 ? -16.383 -11.421 15.965 1.00 92.56 696 ASP A O 1
ATOM 5540 N N . ARG A 1 697 ? -17.925 -12.485 14.737 1.00 92.81 697 ARG A N 1
ATOM 5541 C CA . ARG A 1 697 ? -17.776 -13.761 15.443 1.00 92.81 697 ARG A CA 1
ATOM 5542 C C . ARG A 1 697 ? -16.355 -14.310 15.393 1.00 92.81 697 ARG A C 1
ATOM 5544 O O . ARG A 1 697 ? -15.856 -14.755 16.418 1.00 92.81 697 ARG A O 1
ATOM 5551 N N . VAL A 1 698 ? -15.702 -14.315 14.228 1.00 94.06 698 VAL A N 1
ATOM 5552 C CA . VAL A 1 698 ? -14.321 -14.817 14.104 1.00 94.06 698 VAL A CA 1
ATOM 5553 C C . VAL A 1 698 ? -13.376 -13.995 14.972 1.00 94.06 698 VAL A C 1
ATOM 5555 O O . VAL A 1 698 ? -12.521 -14.570 15.642 1.00 94.06 698 VAL A O 1
ATOM 5558 N N . ILE A 1 699 ? -13.537 -12.674 14.982 1.00 90.69 699 ILE A N 1
ATOM 5559 C CA . ILE A 1 699 ? -12.728 -11.762 15.786 1.00 90.69 699 ILE A CA 1
ATOM 5560 C C . ILE A 1 699 ? -12.962 -12.001 17.282 1.00 90.69 699 ILE A C 1
ATOM 5562 O O . ILE A 1 699 ? -11.984 -12.154 18.016 1.00 90.69 699 ILE A O 1
ATOM 5566 N N . THR A 1 700 ? -14.216 -12.093 17.730 1.00 86.62 700 THR A N 1
ATOM 5567 C CA . THR A 1 700 ? -14.568 -12.379 19.130 1.00 86.62 700 THR A CA 1
ATOM 5568 C C . THR A 1 700 ? -14.096 -13.768 19.569 1.00 86.62 700 THR A C 1
ATOM 5570 O O . THR A 1 700 ? -13.481 -13.914 20.626 1.00 86.62 700 THR A O 1
ATOM 5573 N N . ASP A 1 701 ? -14.286 -14.799 18.745 1.00 88.38 701 ASP A N 1
ATOM 5574 C CA . ASP A 1 701 ? -13.812 -16.151 19.052 1.00 88.38 701 ASP A CA 1
ATOM 5575 C C . ASP A 1 701 ? -12.277 -16.201 19.115 1.00 88.38 701 ASP A C 1
ATOM 5577 O O .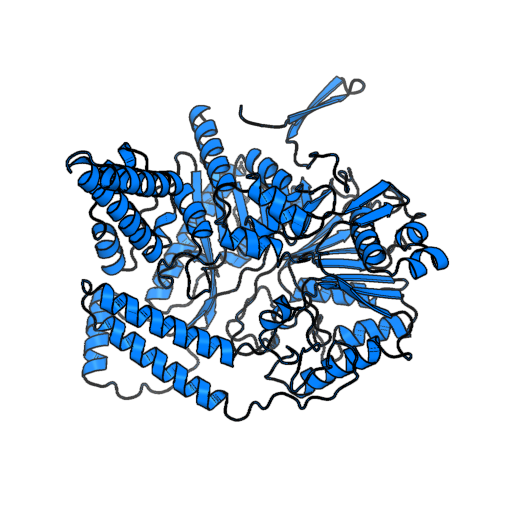 ASP A 1 701 ? -11.706 -16.841 20.003 1.00 88.38 701 ASP A O 1
ATOM 5581 N N . ASN A 1 702 ? -11.587 -15.518 18.194 1.00 89.94 702 ASN A N 1
ATOM 5582 C CA . ASN A 1 702 ? -10.129 -15.425 18.204 1.00 89.94 702 ASN A CA 1
ATOM 5583 C C . ASN A 1 702 ? -9.615 -14.659 19.427 1.00 89.94 702 ASN A C 1
ATOM 5585 O O . ASN A 1 702 ? -8.637 -15.095 20.029 1.00 89.94 702 ASN A O 1
ATOM 5589 N N . TRP A 1 703 ? -10.297 -13.593 19.845 1.00 82.62 703 TRP A N 1
ATOM 5590 C CA . TRP A 1 703 ? -10.001 -12.866 21.079 1.00 82.62 703 TRP A CA 1
ATOM 5591 C C . TRP A 1 703 ? -10.063 -13.786 22.308 1.00 82.62 703 TRP A C 1
ATOM 5593 O O . TRP A 1 703 ? -9.110 -13.884 23.083 1.00 82.62 703 TRP A O 1
ATOM 5603 N N . GLU A 1 704 ? -11.139 -14.563 22.442 1.00 78.94 704 GLU A N 1
ATOM 5604 C CA . GLU A 1 704 ? -11.301 -15.530 23.534 1.00 78.94 704 GLU A CA 1
ATOM 5605 C C . GLU A 1 704 ? -10.289 -16.684 23.481 1.00 78.94 704 GLU A C 1
ATOM 5607 O O . GLU A 1 704 ? -9.869 -17.215 24.515 1.00 78.94 704 GLU A O 1
ATOM 5612 N N . LYS A 1 705 ? -9.868 -17.084 22.280 1.00 84.00 705 LYS A N 1
ATOM 5613 C CA . LYS A 1 705 ? -8.810 -18.081 22.083 1.00 84.00 705 LYS A CA 1
ATOM 5614 C C . LYS A 1 705 ? -7.434 -17.541 22.446 1.00 84.00 705 LYS A C 1
ATOM 5616 O O . LYS A 1 705 ? -6.655 -18.277 23.054 1.00 84.00 705 LYS A O 1
ATOM 5621 N N . GLN A 1 706 ? -7.143 -16.277 22.144 1.00 80.12 706 GLN A N 1
ATOM 5622 C CA . GLN A 1 706 ? -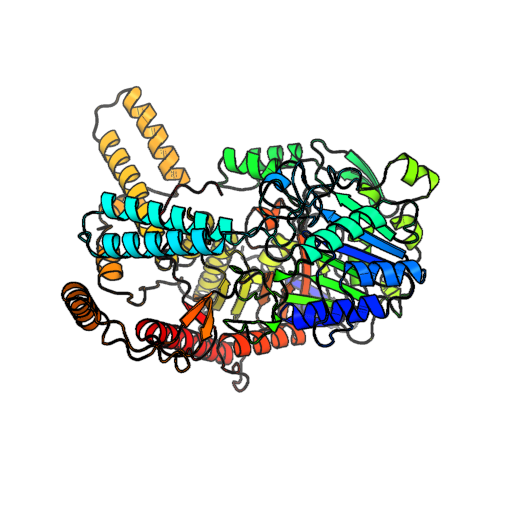5.886 -15.634 22.524 1.00 80.12 706 GLN A CA 1
ATOM 5623 C C . GLN A 1 706 ? -5.710 -15.614 24.042 1.00 80.12 706 GLN A C 1
ATOM 5625 O O . GLN A 1 706 ? -4.674 -16.086 24.515 1.00 80.12 706 GLN A O 1
ATOM 5630 N N . LYS A 1 707 ? -6.758 -15.245 24.793 1.00 73.88 707 LYS A N 1
ATOM 5631 C CA . LYS A 1 707 ? -6.795 -15.328 26.268 1.00 73.88 707 LYS A CA 1
ATOM 5632 C C . LYS A 1 707 ? -6.443 -16.713 26.809 1.00 73.88 707 LYS A C 1
ATOM 5634 O O . LYS A 1 707 ? -5.760 -16.844 27.818 1.00 73.88 707 LYS A O 1
ATOM 5639 N N . LYS A 1 708 ? -6.899 -17.763 26.120 1.00 76.50 708 LYS A N 1
ATOM 5640 C CA . LYS A 1 708 ? -6.722 -19.172 26.518 1.00 76.50 708 LYS A CA 1
ATOM 5641 C C . LYS A 1 708 ? -5.492 -19.841 25.895 1.00 76.50 708 LYS A C 1
ATOM 5643 O O . LYS A 1 708 ? -5.268 -21.025 26.156 1.00 76.50 708 LYS A O 1
ATOM 5648 N N . LYS A 1 709 ? -4.712 -19.115 25.078 1.00 77.50 709 LYS A N 1
ATOM 5649 C CA . LYS A 1 709 ? -3.586 -19.633 24.274 1.00 77.50 709 LYS A CA 1
ATOM 5650 C C . LYS A 1 709 ? -3.978 -20.812 23.365 1.00 77.50 709 LYS A C 1
ATOM 5652 O O . LYS A 1 709 ? -3.272 -21.820 23.296 1.00 77.50 709 LYS A O 1
ATOM 5657 N N . LEU A 1 710 ? -5.116 -20.700 22.680 1.00 85.31 710 LEU A N 1
ATOM 5658 C CA . LEU A 1 710 ? -5.655 -21.712 21.765 1.00 85.31 710 LEU A CA 1
ATOM 5659 C C . LEU A 1 710 ? -5.487 -21.330 20.279 1.00 85.31 710 LEU A C 1
ATOM 5661 O O . LEU A 1 710 ? -5.509 -20.150 19.944 1.00 85.31 710 LEU A O 1
ATOM 5665 N N . PRO A 1 711 ? -5.410 -22.306 19.355 1.00 90.12 711 PRO A N 1
ATOM 5666 C CA . PRO A 1 711 ? -5.257 -22.023 17.926 1.00 90.12 711 PRO A CA 1
ATOM 5667 C C . PRO A 1 711 ? -6.411 -21.192 17.349 1.00 90.12 711 PRO A C 1
ATOM 5669 O O . PRO A 1 711 ? -7.584 -21.454 17.651 1.00 90.12 711 PRO A O 1
ATOM 5672 N N . LEU A 1 712 ? -6.092 -20.220 16.489 1.00 90.38 712 LEU A N 1
ATOM 5673 C CA . LEU A 1 712 ? -7.064 -19.304 15.874 1.00 90.38 712 LEU A CA 1
ATOM 5674 C C . LEU A 1 712 ? -7.929 -19.992 14.800 1.00 90.38 712 LEU A C 1
ATOM 5676 O O . LEU A 1 712 ? -7.543 -21.000 14.216 1.00 90.38 712 LEU A O 1
ATOM 5680 N N . MET A 1 713 ? -9.126 -19.458 14.540 1.00 89.12 713 MET A N 1
ATOM 5681 C CA . MET A 1 713 ? -10.039 -19.937 13.479 1.00 89.12 713 MET A CA 1
ATOM 5682 C C . MET A 1 713 ? -9.704 -19.392 12.086 1.00 89.12 713 MET A C 1
ATOM 5684 O O . MET A 1 713 ? -10.168 -19.924 11.080 1.00 89.12 713 MET A O 1
ATOM 5688 N N . GLY A 1 714 ? -8.918 -18.325 12.060 1.00 91.31 714 GLY A N 1
ATOM 5689 C CA . GLY A 1 714 ? -8.509 -17.532 10.913 1.00 91.31 714 GLY A CA 1
ATOM 5690 C C . GLY A 1 714 ? -7.468 -16.520 11.387 1.00 91.31 714 GLY A C 1
ATOM 5691 O O . GLY A 1 714 ? -7.051 -16.558 12.545 1.00 91.31 714 GLY A O 1
ATOM 5692 N N . LYS A 1 715 ? -7.057 -15.610 10.511 1.00 95.12 715 LYS A N 1
ATOM 5693 C CA . LYS A 1 715 ? -6.019 -14.610 10.789 1.00 95.12 715 LYS A CA 1
ATOM 5694 C C . LYS A 1 715 ? -6.577 -13.305 11.360 1.00 95.12 715 LYS A C 1
ATOM 5696 O O . LYS A 1 715 ? -5.813 -12.541 11.935 1.00 95.12 715 LYS A O 1
ATOM 5701 N N . LEU A 1 716 ? -7.882 -13.050 11.215 1.00 94.94 716 LEU A N 1
ATOM 5702 C CA . LEU A 1 716 ? -8.529 -11.840 11.734 1.00 94.94 716 LEU A CA 1
ATOM 5703 C C . LEU A 1 716 ? -8.509 -11.796 13.258 1.00 94.94 716 LEU A C 1
ATOM 5705 O O . LEU A 1 716 ? -9.044 -12.678 13.926 1.00 94.94 716 LEU A O 1
ATOM 5709 N N . VAL A 1 717 ? -7.961 -10.719 13.799 1.00 90.62 717 VAL A N 1
ATOM 5710 C CA . VAL A 1 717 ? -8.039 -10.381 15.218 1.00 90.62 717 VAL A CA 1
ATOM 5711 C C . VAL A 1 717 ? -8.512 -8.940 15.334 1.00 90.62 717 VAL A C 1
ATOM 5713 O O . VAL A 1 717 ? -8.296 -8.131 14.431 1.00 90.62 717 VAL A O 1
ATOM 5716 N N . ARG A 1 718 ? -9.180 -8.609 16.439 1.00 85.50 718 ARG A N 1
ATOM 5717 C CA . ARG A 1 718 ? -9.623 -7.242 16.708 1.00 85.50 718 ARG A CA 1
ATOM 5718 C C . ARG A 1 718 ? -8.419 -6.307 16.686 1.00 85.50 718 ARG A C 1
ATOM 5720 O O . ARG A 1 718 ? -7.394 -6.613 17.293 1.00 85.50 718 ARG A O 1
ATOM 5727 N N . PHE A 1 719 ? -8.549 -5.161 16.029 1.00 87.25 719 PHE A N 1
ATOM 5728 C CA . PHE A 1 719 ? -7.591 -4.087 16.250 1.00 87.25 719 PHE A CA 1
ATOM 5729 C C . PHE A 1 719 ? -7.714 -3.633 17.712 1.00 87.25 719 PHE A C 1
ATOM 5731 O O . PHE A 1 719 ? -8.805 -3.286 18.167 1.00 87.25 719 PHE A O 1
ATOM 5738 N N . TRP A 1 720 ? -6.610 -3.680 18.452 1.00 78.94 720 TRP A N 1
ATOM 5739 C CA . TRP A 1 720 ? -6.571 -3.319 19.865 1.00 78.94 720 TRP A CA 1
ATOM 5740 C C . TRP A 1 720 ? -5.152 -2.906 20.257 1.00 78.94 720 TRP A C 1
ATOM 5742 O O . TRP A 1 720 ? -4.245 -3.742 20.295 1.00 78.94 720 TRP A O 1
ATOM 5752 N N . ASP A 1 721 ? -4.955 -1.617 20.535 1.00 71.19 721 ASP A N 1
ATOM 5753 C CA . ASP A 1 721 ? -3.659 -1.051 20.922 1.00 71.19 721 ASP A CA 1
ATOM 5754 C C . ASP A 1 721 ? -3.628 -0.672 22.411 1.00 71.19 721 ASP A C 1
ATOM 5756 O O . ASP A 1 721 ? -4.022 0.422 22.822 1.00 71.19 721 ASP A O 1
ATOM 5760 N N . VAL A 1 722 ? -3.122 -1.594 23.232 1.00 60.38 722 VAL A N 1
ATOM 5761 C CA . VAL A 1 722 ? -2.894 -1.405 24.680 1.00 60.38 722 VAL A CA 1
ATOM 5762 C C . VAL A 1 722 ? -1.460 -1.048 25.040 1.00 60.38 722 VAL A C 1
ATOM 5764 O O . VAL A 1 722 ? -1.159 -0.863 26.220 1.00 60.38 722 VAL A O 1
ATOM 5767 N N . VAL A 1 723 ? -0.558 -1.012 24.062 1.00 53.22 723 VAL A N 1
ATOM 5768 C CA . VAL A 1 723 ? 0.884 -0.939 24.323 1.00 53.22 723 VAL A CA 1
ATOM 5769 C C . VAL A 1 723 ? 1.386 0.489 24.165 1.00 53.22 723 VAL A C 1
ATOM 5771 O O . VAL A 1 723 ? 2.317 0.883 24.868 1.00 53.22 723 VAL A O 1
ATOM 5774 N N . THR A 1 724 ? 0.739 1.290 23.317 1.00 52.09 724 THR A N 1
ATOM 5775 C CA . THR A 1 724 ? 1.233 2.620 22.963 1.00 52.09 724 THR A CA 1
ATOM 5776 C C . THR A 1 724 ? 0.670 3.716 23.886 1.00 52.09 724 THR A C 1
ATOM 5778 O O . THR A 1 724 ? -0.519 4.032 23.815 1.00 52.09 724 THR A O 1
ATOM 5781 N N . PRO A 1 725 ? 1.480 4.332 24.775 1.00 44.09 725 PRO A N 1
ATOM 5782 C CA . PRO A 1 725 ? 1.044 5.479 25.575 1.00 44.09 725 PRO A CA 1
ATOM 5783 C C . PRO A 1 725 ? 0.861 6.726 24.695 1.00 44.09 725 PRO A C 1
ATOM 5785 O O . PRO A 1 725 ? 1.584 6.901 23.710 1.00 44.09 725 PRO A O 1
ATOM 5788 N N . TYR A 1 726 ? -0.032 7.650 25.071 1.00 39.78 726 TYR A N 1
ATOM 5789 C CA . TYR A 1 726 ? -0.133 8.951 24.399 1.00 39.78 726 TYR A CA 1
ATOM 5790 C C . TYR A 1 726 ? 1.097 9.786 24.760 1.00 39.78 726 TYR A C 1
ATOM 5792 O O . TYR A 1 726 ? 1.217 10.419 25.816 1.00 39.78 726 TYR A O 1
ATOM 5800 N N . ALA A 1 727 ? 2.080 9.746 23.878 1.00 34.53 727 ALA A N 1
ATOM 5801 C CA . ALA A 1 727 ? 3.040 10.819 23.740 1.00 34.53 727 ALA A CA 1
ATOM 5802 C C . ALA A 1 727 ? 2.548 11.707 22.596 1.00 34.53 727 ALA A C 1
ATOM 5804 O O . ALA A 1 727 ? 1.995 11.194 21.623 1.00 34.53 727 ALA A O 1
ATOM 5805 N N . LYS A 1 728 ? 2.763 13.026 22.695 1.00 31.14 728 LYS A N 1
ATOM 5806 C CA . LYS A 1 728 ? 2.612 13.916 21.537 1.00 31.14 728 LYS A CA 1
ATOM 5807 C C . LYS A 1 728 ? 3.435 13.319 20.401 1.00 31.14 728 LYS A C 1
ATOM 5809 O O . LYS A 1 728 ? 4.652 13.191 20.546 1.00 31.14 728 LYS A O 1
ATOM 5814 N N . ALA A 1 729 ? 2.759 12.888 19.344 1.00 28.89 729 ALA A N 1
ATOM 5815 C CA . ALA A 1 729 ? 3.408 12.275 18.205 1.00 28.89 729 ALA A CA 1
ATOM 5816 C C . ALA A 1 729 ? 4.449 13.249 17.627 1.00 28.89 729 ALA A C 1
ATOM 5818 O O . ALA A 1 729 ? 4.243 14.464 17.603 1.00 28.89 729 ALA A O 1
ATOM 5819 N N . LEU A 1 730 ? 5.582 12.701 17.188 1.00 26.83 730 LEU A N 1
ATOM 5820 C CA . LEU A 1 730 ? 6.498 13.368 16.258 1.00 26.83 730 LEU A CA 1
ATOM 5821 C C . LEU A 1 730 ? 6.054 13.138 14.801 1.00 26.83 730 LEU A C 1
ATOM 5823 O O . LEU A 1 730 ? 6.866 13.366 13.903 1.00 26.83 730 LEU A O 1
ATOM 5827 N N . ASP A 1 731 ? 4.836 12.603 14.592 1.00 32.28 731 ASP A N 1
ATOM 5828 C CA . ASP A 1 731 ? 4.347 12.227 13.265 1.00 32.28 731 ASP A CA 1
ATOM 5829 C C . ASP A 1 731 ? 4.332 13.414 12.317 1.00 32.28 731 ASP A C 1
ATOM 5831 O O . ASP A 1 731 ? 4.234 14.568 12.790 1.00 32.28 731 ASP A O 1
#

Secondary structure (DSSP, 8-state):
-----EEEEEETTTTEEEEEE--S--TT--SS--EEEEEEEEEEEHHHHHHHHHHHHHHH-SSEEEEEES-B-TT--S--S-TTPPPHHHHHHHHHHTT-EEEEEEE--TTGGGT--SBTTEESSSTTSEETTSS--PPPPP--TTHHHHHHHHHHHHHHHHHHHHTS-TT-HHHHHHHHHHHHHHHHHHHHHH--SS-SSS--S-TT-HHHHHHHHHHHHHHTSTT--SEEEEEE---SS-EEEEETTTEEEEEP-HHHHHHHHHTTSSTT--HHHHHHHHH---B---EEEESTTSTTT-EEEEES--B-GGG---TT--TT-TTTTPPTT---EE-EEEEEESTHHHHHHHHHHHHHHHTS-HHHHHHH--HHHHTTT--GGGG--SS-EEEEEEEEETTBTTEEHHHHHHHHHHHT-SSEEEEEES-EE-HHHHHHHHHHHHHHHHTT--SPEEEEEE-PPP-SSS--HHHHHHHHHTT-GGGSHHHHHHHHHHHHHHHHHHHHHHHSPP-HHHHHHHHHHHHHHHHTT--HHHHHHHHHS-HHHHHHHHHH--PPP---PPTTEEEEEEEEEEEE-GGG---PPP---HHHHHHHHHHHHHH-------EEEEEEE--EEEEETTTEEEEES--EEHIIIIISBEEEEEE--HHHHHHHHHHHHHHHHSSPPP--SSSHHHHHHHHHHHHHHHHHHHHHHHHTT---SSSEEE----S--------

Nearest PDB structures (foldseek):
  6ohq-assembly1_A  TM=5.909E-01  e=8.507E-23  Homo sapiens
  7svp-assembly3_B  TM=6.047E-01  e=4.472E-22  Homo sapiens
  7svp-assembly2_A  TM=5.911E-01  e=8.217E-22  Homo sapiens
  7e0m-assembly2_B  TM=6.274E-01  e=6.054E-10  Serratia plymuthica
  6ehi-assembly5_J  TM=7.956E-01  e=6.009E-05  Helicobacter pylori

Sequence (731 aa):
MTYLDQKLSISLEESAATLSADWFAHKNNPLSPPRPAGNVVTPLVCGEEAFKKVYDCIMAATKSIDLISWGFDPGLRLDRSSSDSLNLGELLRHKADNGVEVRVLIWNNRLAQIGENSVIGEGWSGKGGTSLGSGLRDGQPADTSGLDDKRKKLLAQQQKQQARLEQLPANDEAGRRAIRNDLIDIQQSLDNLDTGYTKGRDSGGTVQDPDEQIKTRNWHRWVHSHEARNIEFRTRDFKLVGELTYDDQNGLRMHYGRLAILWRLLKGESDNVPFMQMLLLSLFPSHHQKTLVVDYMDPQKAQGFVMGHNLQRNYWDTTAHAYDDEAGKRDKGFGPWQDLSLHVLGPVLFDLNHNFCNAWDKSSSWIRRVFKGTLSSQRSAVKPLSLIRDGGEPAQICRTHPEEGPETTILEVYEKALGNVHQYAYIENQYFRYKPLAERLKKIAADYVAAGKQQDLHLFVVTNNPDSGHFSSSTYEMLDTLGQGELMPLAHRDLLYDQRQLAYRQRELNARDPSPARDQELAKVQTQMNEQGIGPSRADELLAMDPNKHYNQAAARELEPELLPPKGLKIIVATLVSCKDGSGASTAPMAKTREQRQTEHDITEHLGPEQGTAQYKSIYVHSKLLLVDDLFFTLGSANINERSLKYDSELNIAMPSPQTTRTWRERLWEMHSGKAPKSNKKTLSENIADDYEIWDRVITDNWEKQKKKLPLMGKLVRFWDVVTPYAKALD

Radius of gyration: 27.06 Å; Cα contacts (8 Å, |Δi|>4): 1460; chains: 1; bounding box: 71×72×77 Å

Mean predicted aligned error: 10.59 Å

Foldseek 3Di:
DLPQVWDWDQDPPVRDIDTDGDQFFCPPNDPWDWDFWQKDKDKAWFLARVLVVVLVLLQPFDAEKFWEAQAAAQQAQSHLPDPPGHGNLVSQQVCQVNPHQYEYEYADDPVCLQAFNRQQQEFCDEALHDHRLQLPDHHHAADLPCLVVVLVVLVVVLVVLVVVLVPDDPPPPVVNVVSLLVNQVSVVVNLVSQQLQGHHRDSNPQSPDRVSSVVSRVSSNCQNDPNRGSYHYFYDDFDQAWDWDQDPVPGIFIFGGLVVQLVCVVVCVDPQQDNLNSVVLSSDFIQHWTKMWGPLLQLVSIKMKFWLDGNDLQSGDDLQQAQDPVSSVHGPVRGAAIAIMMIMFALCSVVVVVVSQVSVQVRDDPVCCVPVNGPSVVSVPDHRVSRRHDGTRIKTKAKQHCRGSRGQRVVVSLLSQLSPFDFEKEWQFQDQFALVSLLNNLVSLVVCVVVVNPFFYEYEYEYDDPPHLADDPRRLSSCVSQQNNVLAVQQSLVVLVVLLVLLVLLVVLVPDDDDPVSVVVNVVSVVVCVSVVNDPVNSVVSPVDDSCPSVCVPVLDVDDDPGDGRRRYHYAYWFFKHKDFPPPDPDPDDDDDPVRVVVQVVLCVRLNHQQGAMDMDTNRRSWGKMAHDLFKIKGHNAGNDPSRSGRHIIIIMIGRHNVVSVVCCQVVLCSALVDGFDDPDPDPNVSSVVSSVSLVVQQVVQVSCVSNNHDGSGGIHGSHHPSHHHDPDSD

Solvent-accessible surface area (backbone atoms only — not comparable to full-atom values): 37865 Å² total; per-residue (Å²): 132,85,72,70,56,59,45,77,48,74,39,79,90,74,74,40,75,48,79,41,81,49,65,73,56,62,74,89,69,48,95,39,63,74,35,80,47,12,30,42,74,43,88,22,61,16,22,46,49,38,28,32,52,49,44,53,53,60,71,68,46,74,51,28,40,43,37,35,24,32,30,44,30,42,67,20,57,39,40,76,92,46,92,82,49,54,26,46,42,55,42,54,47,54,41,14,77,70,65,17,39,35,39,40,44,30,28,54,50,85,74,52,31,52,62,48,32,32,44,38,18,41,13,79,66,47,48,27,9,12,44,79,53,65,46,79,44,90,33,56,56,62,81,60,82,63,50,70,61,51,47,54,51,46,54,55,50,43,55,53,50,51,56,53,53,71,72,50,60,93,85,45,56,71,64,49,52,52,48,51,53,52,48,37,54,42,48,53,51,51,48,58,74,39,39,29,56,24,39,40,54,33,10,23,36,52,48,87,39,50,66,56,24,50,50,25,28,48,48,43,33,42,58,72,34,93,82,46,52,48,48,47,77,46,63,44,66,81,44,64,62,56,50,79,47,76,39,98,91,73,44,77,41,68,31,46,13,30,56,54,50,39,51,42,46,78,70,56,76,52,82,91,65,54,72,71,35,43,50,48,55,29,74,62,50,45,50,46,31,21,38,39,40,31,19,67,94,40,47,91,69,32,38,31,37,44,20,31,57,50,50,38,49,60,49,40,22,51,87,77,35,49,65,82,44,72,92,36,68,42,56,64,85,60,60,32,34,41,31,38,31,33,44,40,39,17,25,59,52,51,48,55,47,49,56,48,28,54,54,52,48,67,65,45,57,70,69,53,38,74,77,70,49,46,61,53,67,77,48,62,83,68,50,49,76,65,25,53,40,89,70,40,40,38,36,26,56,28,30,10,26,43,37,56,79,59,29,38,35,42,43,47,28,52,53,35,46,60,52,69,50,75,41,30,41,40,37,37,21,43,39,69,25,46,43,71,58,33,53,48,46,52,47,51,22,41,52,40,46,75,72,65,51,87,72,56,30,36,40,42,37,38,30,51,73,81,91,42,91,44,28,58,62,50,36,45,50,20,30,40,68,47,31,42,30,69,41,30,47,42,34,48,42,46,49,51,49,53,55,27,51,48,36,50,49,49,54,52,53,70,71,46,80,92,43,75,68,51,54,54,50,44,52,51,47,53,48,54,30,54,76,69,68,50,46,75,71,52,34,53,50,45,68,71,51,64,76,57,58,62,47,54,52,54,71,72,35,95,58,85,73,88,69,58,51,49,69,39,40,46,77,48,58,24,23,41,40,22,61,40,76,42,88,81,66,89,66,81,79,74,87,70,53,75,65,57,53,49,54,49,47,56,47,29,74,74,71,45,65,76,76,49,58,32,46,78,44,60,32,44,37,52,19,25,38,41,36,28,64,50,36,27,33,36,41,12,37,41,39,44,30,68,53,30,37,52,48,17,32,21,37,32,44,39,29,70,34,39,70,61,26,38,50,50,51,45,54,50,45,21,62,31,47,58,43,78,62,61,78,84,54,96,44,70,60,58,19,51,53,55,40,48,56,48,50,52,50,43,21,53,53,27,51,59,24,55,72,25,20,39,77,60,74,36,25,39,30,62,47,71,39,82,79,38,51,61,43,89,50,87,103